Protein AF-0000000067286209 (afdb_homodimer)

Solvent-accessible surface area (backbone atoms only — not comparable to full-atom values): 29836 Å² total; per-residue (Å²): 89,36,35,36,37,37,36,49,79,78,39,31,39,36,37,37,24,55,81,89,42,77,72,47,75,42,69,42,63,86,74,56,70,66,52,50,54,52,58,43,66,31,76,45,69,66,52,48,51,48,60,55,66,50,63,89,80,56,81,68,62,69,76,68,60,54,84,76,65,80,78,75,78,66,77,86,70,71,35,60,38,30,42,34,40,62,57,30,70,79,62,46,62,61,50,68,73,38,60,63,55,43,74,63,52,69,89,58,45,95,58,38,77,72,45,92,76,58,52,54,65,59,53,24,26,38,48,16,44,24,74,72,76,41,57,25,28,34,32,36,36,30,34,69,45,28,34,39,39,29,27,36,72,82,42,31,51,59,22,17,20,29,29,62,11,70,66,48,43,41,48,47,43,27,72,66,34,72,70,48,67,77,59,77,86,68,94,61,86,63,55,64,54,18,75,46,61,65,45,8,37,50,18,26,45,50,54,19,49,52,31,18,50,51,53,53,52,52,53,46,35,71,78,31,75,83,42,45,37,37,31,20,44,82,43,30,66,63,49,45,51,54,32,41,74,77,38,43,78,58,39,72,58,50,42,81,40,80,53,32,44,56,45,15,51,59,69,48,56,52,76,63,67,57,65,78,84,87,36,35,36,38,38,35,50,80,79,38,31,39,36,36,37,24,55,80,90,42,79,74,48,74,43,69,42,64,86,74,54,70,66,53,49,54,52,57,44,66,30,76,45,70,68,52,49,52,49,61,56,66,50,62,90,81,54,82,67,63,69,75,67,60,55,84,78,67,77,80,74,78,65,78,85,69,70,38,59,38,32,42,34,38,61,59,29,70,80,63,46,61,62,51,68,73,37,58,62,56,44,74,63,52,70,88,59,45,93,57,38,79,72,45,92,74,60,53,54,64,58,53,25,26,38,50,16,43,25,75,71,76,40,56,25,28,35,31,36,35,30,34,69,45,27,34,41,39,29,27,37,71,83,41,30,51,62,21,16,22,30,29,60,10,71,66,46,43,39,48,46,42,28,72,65,33,72,71,48,66,78,60,78,85,68,94,59,87,64,53,63,53,18,77,46,60,62,44,8,37,48,16,28,45,51,53,19,49,51,32,19,52,50,52,53,51,52,54,46,36,71,79,32,75,83,43,43,39,37,32,20,42,83,43,29,65,62,50,45,51,52,31,41,73,77,38,46,78,58,38,72,58,50,42,82,41,81,53,31,45,58,45,14,53,57,68,48,55,52,76,63,67,56,64,79,83

pLDDT: mean 88.97, std 17.05, range [35.34, 98.94]

Sequence (554 aa):
MWLALIIGNSRLHWGLFDGKTLCHTYDTERLSKSFVYYLSKCQRLSEVQEILSSSPHTPRQSLFVGNQQDRADSPTTPSFPLLLASVVPSQTALWLTYPNVRVVTLEDIPLQGMYPTLGIDRALALWGAGKTWGFPMLVIDAGTALTFTGADANQNLFGGAILPGLGLQMATLAENTGQLPNVELPHDLPQRFAVNTQQAIQSGVIYTLLAGIKDFVEAWWQSFPQGKIAITGGDRTLLAKYLQSLFPEIAKRLIVEPNLIFWGMEKTQNAQFFHNSMWLALIIGNSRLHWGLFDGKTLCHTYDTERLSKSFVYYLSKCQRLSEVQEILSSSPHTPRQSLFVGNQQDRADSPTTPSFPLLLASVVPSQTALWLTYPNVRVVTLEDIPLQGMYPTLGIDRALALWGAGKTWGFPMLVIDAGTALTFTGADANQNLFGGAILPGLGLQMATLAENTGQLPNVELPHDLPQRFAVNTQQAIQSGVIYTLLAGIKDFVEAWWQSFPQGKIAITGGDRTLLAKYLQSLFPEIAKRLIVEPNLIFWGMEKTQNAQFFHNS

InterPro domains:
  IPR004619 Type III pantothenate kinase [MF_01274] (1-273)
  IPR004619 Type III pantothenate kinase [PF03309] (3-218)
  IPR004619 Type III pantothenate kinase [PTHR34265] (1-268)
  IPR004619 Type III pantothenate kinase [TIGR00671] (2-254)
  IPR043129 ATPase, nucleotide binding domain [SSF53067] (136-267)

Radius of gyration: 28.59 Å; Cα contacts (8 Å, |Δi|>4): 1067; chains: 2; bounding box: 61×85×65 Å

Nearest PDB structures (foldseek):
  3djc-assembly2_C  TM=7.938E-01  e=1.343E-16  Legionella pneumophila subsp. pneumophila str. Philadelphia 1
  4o5f-assembly1_B  TM=7.632E-01  e=4.828E-15  Burkholderia thailandensis E264
  2f9t-assembly1_B  TM=7.570E-01  e=2.809E-14  Pseudomonas aeruginosa PAO1
  9b78-assembly1_A  TM=7.520E-01  e=3.805E-14  Mycobacterium tuberculosis
  4o8k-assembly1_B  TM=6.777E-01  e=4.588E-13  Burkholderia thailandensis E264

Organism: NCBI:txid741277

Foldseek 3Di:
DAWEWEADPAWIKIFDDDQLRTDDIAIAGQDDLVLLVQLLQDQDPVSNVVSRVDHPPDPCVPVPPPDPDDPPDDDRHDRHAYEYFYPDVVSVVSNVPRPNYDYDAPVLQPAAADDRPPGLLLRLLASLVCVVPHDQEWEWEAAQKTKIWGAHRVRYTPDMDIGGHLQNQQVVCCVPDDDQDREDADQAQADLDDDDRRNVSNNVSLVVVLVVVVVVVVVVCVVPVPYAYEYEYDCQVSNLVHCCVPPVVSSVRYHYDHCSSVSSSSVSDDPVSVVVD/DAWEWEADPAWIKIFDDDQLRTDDIAIAGQDDLVLLVQLLQDQDPVSNVVSRPDHPPDPCVPVPPPDPDDPPDDDRHDRGAYEYFYPDVVSVVSNVPRPNYDYDAPVLQPAAADDRPPGLLLSLLASLVCVVPHDQEWEWEAAQKTKIWGAHRVRYTPDMDIGGHLQNQQVVCCVPDDDQDREDADQAQADLDDDDRRNVSNNVSLVVVLVVVVVVVVVVCVVPVPYAYEYEYPCQVSNLVHCCVPPVVSSVRYHYDHCSSVSSSSVSDDPVSVVVD

Structure (mmCIF, N/CA/C/O backbone):
data_AF-0000000067286209-model_v1
#
loop_
_entity.id
_entity.type
_entity.pdbx_description
1 polymer 'Type III pantothenate kinase'
#
loop_
_atom_site.group_PDB
_atom_site.id
_atom_site.type_symbol
_atom_site.label_atom_id
_atom_site.label_alt_id
_atom_site.label_comp_id
_atom_site.label_asym_id
_atom_site.label_entity_id
_atom_site.label_seq_id
_atom_site.pdbx_PDB_ins_code
_atom_site.Cartn_x
_atom_site.Cartn_y
_atom_site.Cartn_z
_atom_site.occupancy
_atom_site.B_iso_or_equiv
_atom_site.auth_seq_id
_atom_site.auth_comp_id
_atom_site.auth_asym_id
_atom_site.auth_atom_id
_atom_site.pdbx_PDB_model_num
ATOM 1 N N . MET A 1 1 ? -9.102 35.094 19.656 1 89.62 1 MET A N 1
ATOM 2 C CA . MET A 1 1 ? -9.227 33.656 19.438 1 89.62 1 MET A CA 1
ATOM 3 C C . MET A 1 1 ? -9.609 33.344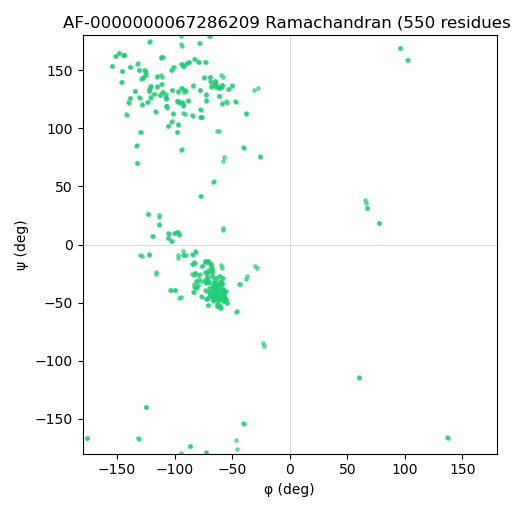 18 1 89.62 1 MET A C 1
ATOM 5 O O . MET A 1 1 ? -10.336 34.125 17.375 1 89.62 1 MET A O 1
ATOM 9 N N . TRP A 1 2 ? -8.992 32.281 17.516 1 91.38 2 TRP A N 1
ATOM 10 C CA . TRP A 1 2 ? -9.32 31.906 16.141 1 91.38 2 TRP A CA 1
ATOM 11 C C . TRP A 1 2 ? -9.32 30.391 15.969 1 91.38 2 TRP A C 1
ATOM 13 O O . TRP A 1 2 ? -8.836 29.672 16.844 1 91.38 2 TRP A O 1
ATOM 23 N N . LEU A 1 3 ? -9.953 29.906 14.852 1 93.69 3 LEU A N 1
ATOM 24 C CA . LEU A 1 3 ? -10.094 28.484 14.547 1 93.69 3 LEU A CA 1
ATOM 25 C C . LEU A 1 3 ? -9.242 28.094 13.352 1 93.69 3 LEU A C 1
ATOM 27 O O . LEU A 1 3 ? -9.188 28.828 12.359 1 93.69 3 LEU A O 1
ATOM 31 N N . ALA A 1 4 ? -8.539 27.047 13.562 1 96.31 4 ALA A N 1
ATOM 32 C CA . ALA A 1 4 ? -7.863 26.406 12.438 1 96.31 4 ALA A CA 1
ATOM 33 C C . ALA A 1 4 ? -8.617 25.156 11.992 1 96.31 4 ALA A C 1
ATOM 35 O O . ALA A 1 4 ? -9.039 24.344 12.828 1 96.31 4 ALA A O 1
ATOM 36 N N . LEU A 1 5 ? -8.836 25.016 10.672 1 96.12 5 LEU A N 1
ATOM 37 C CA . LEU A 1 5 ? -9.5 23.844 10.117 1 96.12 5 LEU A CA 1
ATOM 38 C C . LEU A 1 5 ? -8.672 23.234 8.992 1 96.12 5 LEU A C 1
ATOM 40 O O . LEU A 1 5 ? -8.336 23.906 8.016 1 96.12 5 LEU A O 1
ATOM 44 N N . ILE A 1 6 ? -8.328 22 9.219 1 96.31 6 ILE A N 1
ATOM 45 C CA . ILE A 1 6 ? -7.699 21.203 8.18 1 96.31 6 ILE A CA 1
ATOM 46 C C . ILE A 1 6 ? -8.688 20.172 7.652 1 96.31 6 ILE A C 1
ATOM 48 O O . ILE A 1 6 ? -9.156 19.312 8.406 1 96.31 6 ILE A O 1
ATOM 52 N N . ILE A 1 7 ? -8.984 20.25 6.406 1 95.12 7 ILE A N 1
ATOM 53 C CA . ILE A 1 7 ? -9.875 19.281 5.785 1 95.12 7 ILE A CA 1
ATOM 54 C C . ILE A 1 7 ? -9.047 18.188 5.094 1 95.12 7 ILE A C 1
ATOM 56 O O . ILE A 1 7 ? -8.477 18.422 4.023 1 95.12 7 ILE A O 1
ATOM 60 N N . GLY A 1 8 ? -8.977 17.078 5.723 1 92.88 8 GLY A N 1
ATOM 61 C CA . GLY A 1 8 ? -8.289 15.914 5.16 1 92.88 8 GLY A CA 1
ATOM 62 C C . GLY A 1 8 ? -9.227 14.977 4.422 1 92.88 8 GLY A C 1
ATOM 63 O O . GLY A 1 8 ? -10.43 15.219 4.355 1 92.88 8 GLY A O 1
ATOM 64 N N . ASN A 1 9 ? -8.711 13.922 3.885 1 88.88 9 ASN A N 1
ATOM 65 C CA . ASN A 1 9 ? -9.492 12.969 3.098 1 88.88 9 ASN A CA 1
ATOM 66 C C . ASN A 1 9 ? -10.453 12.18 3.973 1 88.88 9 ASN A C 1
ATOM 68 O O . ASN A 1 9 ? -11.539 11.805 3.523 1 88.88 9 ASN A O 1
ATOM 72 N N . SER A 1 10 ? -10.055 11.945 5.137 1 88.12 10 SER A N 1
ATOM 73 C CA . SER A 1 10 ? -10.844 11.078 6.008 1 88.12 10 SER A CA 1
ATOM 74 C C . SER A 1 10 ? -11.625 11.891 7.035 1 88.12 10 SER A C 1
ATOM 76 O O . SER A 1 10 ? -12.781 11.578 7.332 1 88.12 10 SER A O 1
ATOM 78 N N . ARG A 1 11 ? -10.93 12.977 7.555 1 89.75 11 ARG A N 1
ATOM 79 C CA . ARG A 1 11 ? -11.5 13.703 8.68 1 89.75 11 ARG A CA 1
ATOM 80 C C . ARG A 1 11 ? -11.203 15.195 8.578 1 89.75 11 ARG A C 1
ATOM 82 O O . ARG A 1 11 ? -10.344 15.609 7.797 1 89.75 11 ARG A O 1
ATOM 89 N N . LEU A 1 12 ? -12 15.953 9.367 1 93.88 12 LEU A N 1
ATOM 90 C CA . LEU A 1 12 ? -11.695 17.359 9.625 1 93.88 12 LEU A CA 1
ATOM 91 C C . LEU A 1 12 ? -10.961 17.516 10.953 1 93.88 12 LEU A C 1
ATOM 93 O O . LEU A 1 12 ? -11.367 16.953 11.969 1 93.88 12 LEU A O 1
ATOM 97 N N . HIS A 1 13 ? -9.891 18.266 10.922 1 95.94 13 HIS A N 1
ATOM 98 C CA . HIS A 1 13 ? -9.102 18.516 12.117 1 95.94 13 HIS A CA 1
ATOM 99 C C . HIS A 1 13 ? -9.195 19.984 12.523 1 95.94 13 HIS A C 1
ATOM 101 O O . HIS A 1 13 ? -8.961 20.891 11.711 1 95.94 13 HIS A O 1
ATOM 107 N N . TRP A 1 14 ? -9.539 20.188 13.836 1 96.06 14 TRP A N 1
ATOM 108 C CA . TRP A 1 14 ? -9.758 21.547 14.344 1 96.06 14 TRP A CA 1
ATOM 109 C C . TRP A 1 14 ? -8.727 21.906 15.398 1 96.06 14 TRP A C 1
ATOM 111 O O . TRP A 1 14 ? -8.375 21.078 16.25 1 96.06 14 TRP A O 1
ATOM 121 N N . GLY A 1 15 ? -8.195 23.094 15.289 1 96.25 15 GLY A N 1
ATOM 122 C CA . GLY A 1 15 ? -7.398 23.703 16.344 1 96.25 15 GLY A CA 1
ATOM 123 C C . GLY A 1 15 ? -7.938 25.047 16.797 1 96.25 15 GLY A C 1
ATOM 124 O O . GLY A 1 15 ? -8.18 25.938 15.992 1 96.25 15 GLY A O 1
ATOM 125 N N . LEU A 1 16 ? -8.234 25.141 18.094 1 94.5 16 LEU A N 1
ATOM 126 C CA . LEU A 1 16 ? -8.617 26.422 18.703 1 94.5 16 LEU A CA 1
ATOM 127 C C . LEU A 1 16 ? -7.402 27.141 19.281 1 94.5 16 LEU A C 1
ATOM 129 O O . LEU A 1 16 ? -6.738 26.625 20.188 1 94.5 16 LEU A O 1
ATOM 133 N N . PHE A 1 17 ? -7.16 28.359 18.734 1 94 17 PHE A N 1
ATOM 134 C CA . PHE A 1 17 ? -5.973 29.109 19.125 1 94 17 PHE A CA 1
ATOM 135 C C . PHE A 1 17 ? -6.352 30.359 19.922 1 94 17 PHE A C 1
ATOM 137 O O . PHE A 1 17 ? -7.336 31.016 19.594 1 94 17 PHE A O 1
ATOM 144 N N . ASP A 1 18 ? -5.617 30.641 20.984 1 92.38 18 ASP A N 1
ATOM 145 C CA . ASP A 1 18 ? -5.535 31.953 21.625 1 92.38 18 ASP A CA 1
ATOM 146 C C . ASP A 1 18 ? -4.203 32.625 21.312 1 92.38 18 ASP A C 1
ATOM 148 O O . ASP A 1 18 ? -3.186 32.312 21.953 1 92.38 18 ASP A O 1
ATOM 152 N N . GLY A 1 19 ? -4.238 33.594 20.359 1 90 19 GLY A N 1
ATOM 153 C CA . GLY A 1 19 ? -2.973 34.062 19.828 1 90 19 GLY A CA 1
ATOM 154 C C . GLY A 1 19 ? -2.156 32.969 19.172 1 90 19 GLY A C 1
ATOM 155 O O . GLY A 1 19 ? -2.625 32.344 18.234 1 90 19 GLY A O 1
ATOM 156 N N . LYS A 1 20 ? -1.066 32.719 19.781 1 93.06 20 LYS A N 1
ATOM 157 C CA . LYS A 1 20 ? -0.17 31.719 19.219 1 93.06 20 LYS A CA 1
ATOM 158 C C . LYS A 1 20 ? -0.272 30.406 19.984 1 93.06 20 LYS A C 1
ATOM 160 O O . LYS A 1 20 ? 0.375 29.422 19.625 1 93.06 20 LYS A O 1
ATOM 165 N N . THR A 1 21 ? -1.163 30.375 20.953 1 94.56 21 THR A N 1
ATOM 166 C CA . THR A 1 21 ? -1.274 29.203 21.812 1 94.56 21 THR A CA 1
ATOM 167 C C . THR A 1 21 ? -2.408 28.297 21.344 1 94.56 21 THR A C 1
ATOM 169 O O . THR A 1 21 ? -3.551 28.734 21.203 1 94.56 21 THR A O 1
ATOM 172 N N . LEU A 1 22 ? -2.104 27.047 21.062 1 95.56 22 LEU A N 1
ATOM 173 C CA . LEU A 1 22 ? -3.121 26.047 20.75 1 95.56 22 LEU A CA 1
ATOM 174 C C . LEU A 1 22 ? -3.812 25.562 22.016 1 95.56 22 LEU A C 1
ATOM 176 O O . LEU A 1 22 ? -3.203 24.859 22.828 1 95.56 22 LEU A O 1
ATOM 180 N N . CYS A 1 23 ? -5.043 25.797 22.156 1 95.12 23 CYS A N 1
ATOM 181 C CA . CYS A 1 23 ? -5.77 25.531 23.391 1 95.12 23 CYS A CA 1
ATOM 182 C C . CYS A 1 23 ? -6.445 24.172 23.359 1 95.12 23 CYS A C 1
ATOM 184 O O . CYS A 1 23 ? -6.418 23.422 24.328 1 95.12 23 CYS A O 1
ATOM 186 N N . HIS A 1 24 ? -7.117 23.875 22.203 1 95 24 HIS A N 1
ATOM 187 C CA . HIS A 1 24 ? -7.848 22.625 22.031 1 95 24 HIS A CA 1
ATOM 188 C C . HIS A 1 24 ? -7.793 22.125 20.594 1 95 24 HIS A C 1
ATOM 190 O O . HIS A 1 24 ? -7.625 22.922 19.672 1 95 24 HIS A O 1
ATOM 196 N N . THR A 1 25 ? -7.844 20.844 20.516 1 96.31 25 THR A N 1
ATOM 197 C CA . THR A 1 25 ? -7.965 20.234 19.188 1 96.31 25 THR A CA 1
ATOM 198 C C . THR A 1 25 ? -9.164 19.297 19.125 1 96.31 25 THR A C 1
ATOM 200 O O . THR A 1 25 ? -9.562 18.719 20.141 1 96.31 25 THR A O 1
ATOM 203 N N . TYR A 1 26 ? -9.82 19.172 17.906 1 94 26 TYR A N 1
ATOM 204 C CA . TYR A 1 26 ? -10.953 18.297 17.672 1 94 26 TYR A CA 1
ATOM 205 C C . TYR A 1 26 ? -10.836 17.594 16.312 1 94 26 TYR A C 1
ATOM 207 O O . TYR A 1 26 ? -10.141 18.094 15.422 1 94 26 TYR A O 1
ATOM 215 N N . ASP A 1 27 ? -11.445 16.438 16.266 1 93.38 27 ASP A N 1
ATOM 216 C CA . ASP A 1 27 ? -11.633 15.742 14.984 1 93.38 27 ASP A CA 1
ATOM 217 C C . ASP A 1 27 ? -13.109 15.484 14.719 1 93.38 27 ASP A C 1
ATOM 219 O O . ASP A 1 27 ? -13.859 15.102 15.617 1 93.38 27 ASP A O 1
ATOM 223 N N . THR A 1 28 ? -13.508 15.789 13.492 1 90.75 28 THR A N 1
ATOM 224 C CA . THR A 1 28 ? -14.891 15.5 13.109 1 90.75 28 THR A CA 1
ATOM 225 C C . THR A 1 28 ? -14.938 14.789 11.758 1 90.75 28 THR A C 1
ATOM 227 O O . THR A 1 28 ? -13.969 14.828 10.992 1 90.75 28 THR A O 1
ATOM 230 N N . GLU A 1 29 ? -16.016 14.07 11.555 1 89.12 29 GLU A N 1
ATOM 231 C CA . GLU A 1 29 ? -16.297 13.547 10.227 1 89.12 29 GLU A CA 1
ATOM 232 C C . GLU A 1 29 ? -16.688 14.664 9.266 1 89.12 29 GLU A C 1
ATOM 234 O O . GLU A 1 29 ? -16.641 15.844 9.625 1 89.12 29 GLU A O 1
ATOM 239 N N . ARG A 1 30 ? -16.953 14.336 8.07 1 83.44 30 ARG A N 1
ATOM 240 C CA . ARG A 1 30 ? -17.453 15.328 7.121 1 83.44 30 ARG A CA 1
ATOM 241 C C . ARG A 1 30 ? -18.75 15.961 7.613 1 83.44 30 ARG A C 1
ATOM 243 O O . ARG A 1 30 ? -19.609 15.273 8.172 1 83.44 30 ARG A O 1
ATOM 250 N N . LEU A 1 31 ? -18.75 17.172 7.434 1 80.69 31 LEU A N 1
ATOM 251 C CA . LEU A 1 31 ? -19.859 17.922 8.023 1 80.69 31 LEU A CA 1
ATOM 252 C C . LEU A 1 31 ? -20.781 18.484 6.941 1 80.69 31 LEU A C 1
ATOM 254 O O . LEU A 1 31 ? -20.359 18.641 5.789 1 80.69 31 LEU A O 1
ATOM 258 N N . SER A 1 32 ? -21.953 18.797 7.371 1 82.75 32 SER A N 1
ATOM 259 C CA . SER A 1 32 ? -22.984 19.312 6.469 1 82.75 32 SER A CA 1
ATOM 260 C C . SER A 1 32 ? -22.984 20.844 6.438 1 82.75 32 SER A C 1
ATOM 262 O O . SER A 1 32 ? -22.328 21.484 7.262 1 82.75 32 SER A O 1
ATOM 264 N N . LYS A 1 33 ? -23.781 21.344 5.488 1 84.94 33 LYS A N 1
ATOM 265 C CA . LYS A 1 33 ? -23.953 22.781 5.355 1 84.94 33 LYS A CA 1
ATOM 266 C C . LYS A 1 33 ? -24.578 23.391 6.613 1 84.94 33 LYS A C 1
ATOM 268 O O . LYS A 1 33 ? -24.234 24.5 7.016 1 84.94 33 LYS A O 1
ATOM 273 N N . SER A 1 34 ? -25.438 22.609 7.18 1 84.56 34 SER A N 1
ATOM 274 C CA . SER A 1 34 ? -26.109 23.094 8.391 1 84.56 34 SER A CA 1
ATOM 275 C C . SER A 1 34 ? -25.109 23.297 9.523 1 84.56 34 SER A C 1
ATOM 277 O O . SER A 1 34 ? -25.25 24.25 10.305 1 84.56 34 SER A O 1
ATOM 279 N N . PHE A 1 35 ? -24.172 22.453 9.648 1 85.69 35 PHE A N 1
ATOM 280 C CA . PHE A 1 35 ? -23.141 22.594 10.672 1 85.69 35 PHE A CA 1
ATOM 281 C C . PHE A 1 35 ? -22.375 23.891 10.5 1 85.69 35 PHE A C 1
ATOM 283 O O . PHE A 1 35 ? -22.109 24.594 11.469 1 85.69 35 PHE A O 1
ATOM 290 N N . VAL A 1 36 ? -22 24.156 9.25 1 85.56 36 VAL A N 1
ATOM 291 C CA . VAL A 1 36 ? -21.266 25.375 8.945 1 85.56 36 VAL A CA 1
ATOM 292 C C . VAL A 1 36 ? -22.062 26.594 9.398 1 85.56 36 VAL A C 1
ATOM 294 O O . VAL A 1 36 ? -21.5 27.516 10 1 85.56 36 VAL A O 1
ATOM 297 N N . TYR A 1 37 ? -23.344 26.562 9.094 1 84.69 37 TYR A N 1
ATOM 298 C CA . TYR A 1 37 ? -24.234 27.641 9.492 1 84.69 37 TYR A CA 1
ATOM 299 C C . TYR A 1 37 ? -24.266 27.797 11.008 1 84.69 37 TYR A C 1
ATOM 301 O O . TYR A 1 37 ? -24.141 28.906 11.531 1 84.69 37 TYR A O 1
ATOM 309 N N . TYR A 1 38 ? -24.328 26.703 11.664 1 84.38 38 TYR A N 1
ATOM 310 C CA . TYR A 1 38 ? -24.422 26.734 13.117 1 84.38 38 TYR A CA 1
ATOM 311 C C . TYR A 1 38 ? -23.141 27.281 13.742 1 84.38 38 TYR A C 1
ATOM 313 O O . TYR A 1 38 ? -23.188 28.094 14.656 1 84.38 38 TYR A O 1
ATOM 321 N N . LEU A 1 39 ? -22.109 26.812 13.258 1 87.69 39 LEU A N 1
ATOM 322 C CA . LEU A 1 39 ? -20.828 27.281 13.773 1 87.69 39 LEU A CA 1
ATOM 323 C C . LEU A 1 39 ? -20.656 28.781 13.547 1 87.69 39 LEU A C 1
ATOM 325 O O . LEU A 1 39 ? -20.094 29.484 14.391 1 87.69 39 LEU A O 1
ATOM 329 N N . SER A 1 40 ? -21.156 29.297 12.445 1 87.62 40 SER A N 1
ATOM 330 C CA . SER A 1 40 ? -21.031 30.703 12.094 1 87.62 40 SER A CA 1
ATOM 331 C C . SER A 1 40 ? -21.844 31.578 13.031 1 87.62 40 SER A C 1
ATOM 333 O O . SER A 1 40 ? -21.609 32.781 13.125 1 87.62 40 SER A O 1
ATOM 335 N N . LYS A 1 41 ? -22.75 30.969 13.711 1 85.44 41 LYS A N 1
ATOM 336 C CA . LYS A 1 41 ? -23.625 31.734 14.586 1 85.44 41 LYS A CA 1
ATOM 337 C C . LYS A 1 41 ? -23.125 31.703 16.031 1 85.44 41 LYS A C 1
ATOM 339 O O . LYS A 1 41 ? -23.641 32.438 16.891 1 85.44 41 LYS A O 1
ATOM 344 N N . CYS A 1 42 ? -22.156 30.859 16.203 1 85.38 42 CYS A N 1
ATOM 345 C CA . CYS A 1 42 ? -21.625 30.781 17.562 1 85.38 42 CYS A CA 1
ATOM 346 C C . CYS A 1 42 ? -20.953 32.094 17.953 1 85.38 42 CYS A C 1
ATOM 348 O O . CYS A 1 42 ? -20.172 32.656 17.188 1 85.38 42 CYS A O 1
ATOM 350 N N . GLN A 1 43 ? -21.25 32.5 19.219 1 79.12 43 GLN A N 1
ATOM 351 C CA . GLN A 1 43 ? -20.703 33.75 19.688 1 79.12 43 GLN A CA 1
ATOM 352 C C . GLN A 1 43 ? -19.75 33.531 20.875 1 79.12 43 GLN A C 1
ATOM 354 O O . GLN A 1 43 ? -18.906 34.406 21.172 1 79.12 43 GLN A O 1
ATOM 359 N N . ARG A 1 44 ? -20.016 32.438 21.484 1 86.31 44 ARG A N 1
ATOM 360 C CA . ARG A 1 44 ? -19.203 32.125 22.656 1 86.31 44 ARG A CA 1
ATOM 361 C C . ARG A 1 44 ? -18.297 30.922 22.391 1 86.31 44 ARG A C 1
ATOM 363 O O . ARG A 1 44 ? -18.672 30.016 21.641 1 86.31 44 ARG A O 1
ATOM 370 N N . LEU A 1 45 ? -17.188 31.047 23 1 85.44 45 LEU A N 1
ATOM 371 C CA . LEU A 1 45 ? -16.219 29.953 22.875 1 85.44 45 LEU A CA 1
ATOM 372 C C . LEU A 1 45 ? -16.859 28.641 23.328 1 85.44 45 LEU A C 1
ATOM 374 O O . LEU A 1 45 ? -16.578 27.594 22.734 1 85.44 45 LEU A O 1
ATOM 378 N N . SER A 1 46 ? -17.578 28.688 24.328 1 86.88 46 SER A N 1
ATOM 379 C CA . SER A 1 46 ? -18.203 27.484 24.859 1 86.88 46 SER A CA 1
ATOM 380 C C . SER A 1 46 ? -19.125 26.828 23.828 1 86.88 46 SER A C 1
ATOM 382 O O . SER A 1 46 ? -19.234 25.609 23.781 1 86.88 46 SER A O 1
ATOM 384 N N . GLU A 1 47 ? -19.766 27.609 23.016 1 85.44 47 GLU A N 1
ATOM 385 C CA . GLU A 1 47 ? -20.641 27.109 21.969 1 85.44 47 GLU A CA 1
ATOM 386 C C . GLU A 1 47 ? -19.844 26.359 20.891 1 85.44 47 GLU A C 1
ATOM 388 O O . GLU A 1 47 ? -20.266 25.297 20.422 1 85.44 47 GLU A O 1
ATOM 393 N N . VAL A 1 48 ? -18.734 26.969 20.609 1 86.31 48 VAL A N 1
ATOM 394 C CA . VAL A 1 48 ? -17.859 26.359 19.609 1 86.31 48 VAL A CA 1
ATOM 395 C C . VAL A 1 48 ? -17.344 25.016 20.109 1 86.31 48 VAL A C 1
ATOM 397 O O . VAL A 1 48 ? -17.391 24.016 19.391 1 86.31 48 VAL A O 1
ATOM 400 N N . GLN A 1 49 ? -16.922 25 21.328 1 88.81 49 GLN A N 1
ATOM 401 C CA . GLN A 1 49 ? -16.391 23.797 21.922 1 88.81 49 GLN A CA 1
ATOM 402 C C . GLN A 1 49 ? -17.453 22.703 22 1 88.81 49 GLN A C 1
ATOM 404 O O . GLN A 1 49 ? -17.172 21.531 21.75 1 88.81 49 GLN A O 1
ATOM 409 N N . GLU A 1 50 ? -18.625 23.078 22.312 1 86.69 50 GLU A N 1
ATOM 410 C CA . GLU A 1 50 ? -19.734 22.141 22.391 1 86.69 50 GLU A CA 1
ATOM 411 C C . GLU A 1 50 ? -20.062 21.531 21.031 1 86.69 50 GLU A C 1
ATOM 413 O O . GLU A 1 50 ? -20.266 20.312 20.938 1 86.69 50 GLU A O 1
ATOM 418 N N . ILE A 1 51 ? -20.062 22.328 20.094 1 84.75 51 ILE A N 1
ATOM 419 C CA . ILE A 1 51 ? -20.438 21.859 18.75 1 84.75 51 ILE A CA 1
ATOM 420 C C . ILE A 1 51 ? -19.344 20.938 18.203 1 84.75 51 ILE A C 1
ATOM 422 O O . ILE A 1 51 ? -19.641 19.953 17.531 1 84.75 51 ILE A O 1
ATOM 426 N N . LEU A 1 52 ? -18.125 21.266 18.5 1 88.25 52 LEU A N 1
ATOM 427 C CA . LEU A 1 52 ? -17 20.484 17.969 1 88.25 52 LEU A CA 1
ATOM 428 C C . LEU A 1 52 ? -16.812 19.188 18.75 1 88.25 52 LEU A C 1
ATOM 430 O O . LEU A 1 52 ? -16.25 18.219 18.234 1 88.25 52 LEU A O 1
ATOM 434 N N . SER A 1 53 ? -17.234 19.188 19.953 1 85.94 53 SER A N 1
ATOM 435 C CA . SER A 1 53 ? -17.078 18 20.781 1 85.94 53 SER A CA 1
ATOM 436 C C . SER A 1 53 ? -18.219 17.016 20.547 1 85.94 53 SER A C 1
ATOM 438 O O . SER A 1 53 ? -18.109 15.836 20.875 1 85.94 53 SER A O 1
ATOM 440 N N . SER A 1 54 ? -19.375 17.547 20.094 1 69.06 54 SER A N 1
ATOM 441 C CA . SER A 1 54 ? -20.562 16.719 19.969 1 69.06 54 SER A CA 1
ATOM 442 C C . SER A 1 54 ? -20.453 15.75 18.781 1 69.06 54 SER A C 1
ATOM 444 O O . SER A 1 54 ? -19.828 16.078 17.766 1 69.06 54 SER A O 1
ATOM 446 N N . SER A 1 55 ? -20.609 14.398 19.016 1 56.5 55 SER A N 1
ATOM 447 C CA . SER A 1 55 ? -20.609 13.344 18 1 56.5 55 SER A CA 1
ATOM 448 C C . SER A 1 55 ? -21.625 13.625 16.906 1 56.5 55 SER A C 1
ATOM 450 O O . SER A 1 55 ? -22.688 14.203 17.172 1 56.5 55 SER A O 1
ATOM 452 N N . PRO A 1 56 ? -21.344 13.508 15.602 1 52.81 56 PRO A N 1
ATOM 453 C CA . PRO A 1 56 ? -22.281 13.781 14.508 1 52.81 56 PRO A CA 1
ATOM 454 C C . PRO A 1 56 ? -23.672 13.211 14.758 1 52.81 56 PRO A C 1
ATOM 456 O O . PRO A 1 56 ? -24.641 13.672 14.148 1 52.81 56 PRO A O 1
ATOM 459 N N . HIS A 1 57 ? -23.781 12.031 15.438 1 46.97 57 HIS A N 1
ATOM 460 C CA . HIS A 1 57 ? -25.078 11.352 15.516 1 46.97 57 HIS A CA 1
ATOM 461 C C . HIS A 1 57 ? -26.031 12.086 16.453 1 46.97 57 HIS A C 1
ATOM 463 O O . HIS A 1 57 ? -27.156 11.656 16.656 1 46.97 57 HIS A O 1
ATOM 469 N N . THR A 1 58 ? -25.609 12.891 17.172 1 44.69 58 THR A N 1
ATOM 470 C CA . THR A 1 58 ? -26.578 13.43 18.125 1 44.69 58 THR A CA 1
ATOM 471 C C . THR A 1 58 ? -27.516 14.422 17.438 1 44.69 58 THR A C 1
ATOM 473 O O . THR A 1 58 ? -27.047 15.367 16.797 1 44.69 58 THR A O 1
ATOM 476 N N . PRO A 1 59 ? -28.812 14.117 17.219 1 43 59 PRO A N 1
ATOM 477 C CA . PRO A 1 59 ? -29.828 15.047 16.719 1 43 59 PRO A CA 1
ATOM 478 C C . PRO A 1 59 ? -29.688 16.453 17.312 1 43 59 PRO A C 1
ATOM 480 O O . PRO A 1 59 ? -29.781 16.609 18.531 1 43 59 PRO A O 1
ATOM 483 N N . ARG A 1 60 ? -28.891 17.266 16.828 1 46.53 60 ARG A N 1
ATOM 484 C CA . ARG A 1 60 ? -28.625 18.625 17.281 1 46.53 60 ARG A CA 1
ATOM 485 C C . ARG A 1 60 ? -29.891 19.469 17.266 1 46.53 60 ARG A C 1
ATOM 487 O O . ARG A 1 60 ? -29.859 20.656 16.922 1 46.53 60 ARG A O 1
ATOM 494 N N . GLN A 1 61 ? -31.078 18.844 17.141 1 40.19 61 GLN A N 1
ATOM 495 C CA . GLN A 1 61 ? -32.312 19.641 17.156 1 40.19 61 GLN A CA 1
ATOM 496 C C . GLN A 1 61 ? -32.281 20.641 18.297 1 40.19 61 GLN A C 1
ATOM 498 O O . GLN A 1 61 ? -32.75 21.781 18.141 1 40.19 61 GLN A O 1
ATOM 503 N N . SER A 1 62 ? -32.125 20.109 19.531 1 40.94 62 SER A N 1
ATOM 504 C CA . SER A 1 62 ? -32.5 20.859 20.719 1 40.94 62 SER A CA 1
ATOM 505 C C . SER A 1 62 ? -31.562 22.016 21 1 40.94 62 SER A C 1
ATOM 507 O O . SER A 1 62 ? -31.812 22.828 21.891 1 40.94 62 SER A O 1
ATOM 509 N N . LEU A 1 63 ? -30.375 21.891 20.5 1 41.53 63 LEU A N 1
ATOM 510 C CA . LEU A 1 63 ? -29.5 22.969 20.969 1 41.53 63 LEU A CA 1
ATOM 511 C C . LEU A 1 63 ? -29.984 24.312 20.453 1 41.53 63 LEU A C 1
ATOM 513 O O . LEU A 1 63 ? -29.75 25.344 21.078 1 41.53 63 LEU A O 1
ATOM 517 N N . PHE A 1 64 ? -30.469 24.312 19.141 1 41.66 64 PHE A N 1
ATOM 518 C CA . PHE A 1 64 ? -30.891 25.609 18.594 1 41.66 64 PHE A CA 1
ATOM 519 C C . PHE A 1 64 ? -32.375 25.859 18.891 1 41.66 64 PHE A C 1
ATOM 521 O O . PHE A 1 64 ? -32.969 26.797 18.359 1 41.66 64 PHE A O 1
ATOM 528 N N . VAL A 1 65 ? -33.094 24.938 19.375 1 37.22 65 VAL A N 1
ATOM 529 C CA . VAL A 1 65 ? -34.469 25.312 19.594 1 37.22 65 VAL A CA 1
ATOM 530 C C . VAL A 1 65 ? -34.531 26.516 20.547 1 37.22 65 VAL A C 1
ATOM 532 O O . VAL A 1 65 ? -35.625 26.891 21.016 1 37.22 65 VAL A O 1
ATOM 535 N N . GLY A 1 66 ? -33.438 26.797 21.375 1 36.97 66 GLY A N 1
ATOM 536 C CA . GLY A 1 66 ? -33.906 27.938 22.156 1 36.97 66 GLY A CA 1
ATOM 537 C C . GLY A 1 66 ? -34.562 29.016 21.312 1 36.97 66 GLY A C 1
ATOM 538 O O . GLY A 1 66 ? -34.594 28.922 20.094 1 36.97 66 GLY A O 1
ATOM 539 N N . ASN A 1 67 ? -34.812 30.328 22.016 1 36.06 67 ASN A N 1
ATOM 540 C CA . ASN A 1 67 ? -35.719 31.438 21.719 1 36.06 67 ASN A CA 1
ATOM 541 C C . ASN A 1 67 ? -35.469 32.031 20.344 1 36.06 67 ASN A C 1
ATOM 543 O O . ASN A 1 67 ? -34.438 32.688 20.141 1 36.06 67 ASN A O 1
ATOM 547 N N . GLN A 1 68 ? -35.75 31.469 19.281 1 37.59 68 GLN A N 1
ATOM 548 C CA . GLN A 1 68 ? -35.938 32.125 18 1 37.59 68 GLN A CA 1
ATOM 549 C C . GLN A 1 68 ? -36.438 33.562 18.172 1 37.59 68 GLN A C 1
ATOM 551 O O . GLN A 1 68 ? -36.812 34.219 17.203 1 37.59 68 GLN A O 1
ATOM 556 N N . GLN A 1 69 ? -37.062 33.906 19.438 1 35.69 69 GLN A N 1
ATOM 557 C CA . GLN A 1 69 ? -37.656 35.219 19.359 1 35.69 69 GLN A CA 1
ATOM 558 C C . GLN A 1 69 ? -36.781 36.188 18.594 1 35.69 69 GLN A C 1
ATOM 560 O O . GLN A 1 69 ? -35.594 35.938 18.375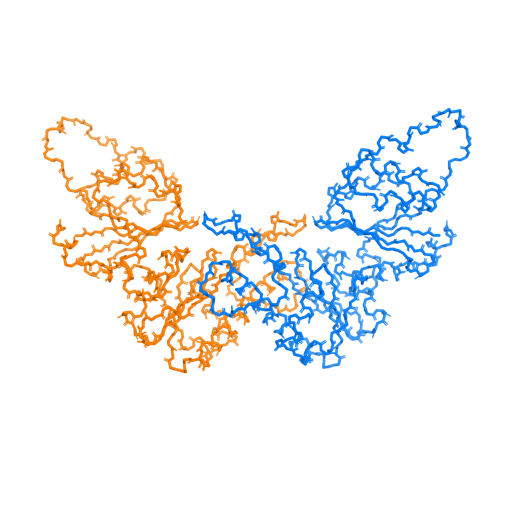 1 35.69 69 GLN A O 1
ATOM 565 N N . ASP A 1 70 ? -36.969 37.656 18.969 1 35.72 70 ASP A N 1
ATOM 566 C CA . ASP A 1 70 ? -36.906 38.969 18.391 1 35.72 70 ASP A CA 1
ATOM 567 C C . ASP A 1 70 ? -35.469 39.375 18.031 1 35.72 70 ASP A C 1
ATOM 569 O O . ASP A 1 70 ? -35.156 40.562 17.891 1 35.72 70 ASP A O 1
ATOM 573 N N . ARG A 1 71 ? -34.438 38.656 18.578 1 39.59 71 ARG A N 1
ATOM 574 C CA . ARG A 1 71 ? -33.312 39.562 18.406 1 39.59 71 ARG A CA 1
ATOM 575 C C . ARG A 1 71 ? -32.969 39.75 16.938 1 39.59 71 ARG A C 1
ATOM 577 O O . ARG A 1 71 ? -32.25 38.938 16.359 1 39.59 71 ARG A O 1
ATOM 584 N N . ALA A 1 72 ? -33.844 40.125 16.031 1 39.78 72 ALA A N 1
ATOM 585 C CA . ALA A 1 72 ? -33.656 40.781 14.75 1 39.78 72 ALA A CA 1
ATOM 586 C C . ALA A 1 72 ? -32.312 41.562 14.703 1 39.78 72 ALA A C 1
ATOM 588 O O . ALA A 1 72 ? -31.578 41.469 13.719 1 39.78 72 ALA A O 1
ATOM 589 N N . ASP A 1 73 ? -32.312 42.844 15.211 1 36.66 73 ASP A N 1
ATOM 590 C CA . ASP A 1 73 ? -31.5 44 14.867 1 36.66 73 ASP A CA 1
ATOM 591 C C . ASP A 1 73 ? -30.078 43.844 15.398 1 36.66 73 ASP A C 1
ATOM 593 O O . ASP A 1 73 ? -29.328 44.844 15.461 1 36.66 73 ASP A O 1
ATOM 597 N N . SER A 1 74 ? -29.906 43.094 16.578 1 38.88 74 SER A N 1
ATOM 598 C CA . SER A 1 74 ? -28.609 43.438 17.156 1 38.88 74 SER A CA 1
ATOM 599 C C . SER A 1 74 ? -27.469 43.156 16.156 1 38.88 74 SER A C 1
ATOM 601 O O . SER A 1 74 ? -27.594 42.281 15.305 1 38.88 74 SER A O 1
ATOM 603 N N . PRO A 1 75 ? -26.406 44.031 16.156 1 41.16 75 PRO A N 1
ATOM 604 C CA . PRO A 1 75 ? -25.172 44 15.391 1 41.16 75 PRO A CA 1
ATOM 605 C C . PRO A 1 75 ? -24.625 42.594 15.211 1 41.16 75 PRO A C 1
ATOM 607 O O . PRO A 1 75 ? -24.875 41.719 16.047 1 41.16 75 PRO A O 1
ATOM 610 N N . THR A 1 76 ? -24.578 42 14.07 1 45.75 76 THR A N 1
ATOM 611 C CA . THR A 1 76 ? -23.984 40.812 13.531 1 45.75 76 THR A CA 1
ATOM 612 C C . THR A 1 76 ? -22.75 40.406 14.336 1 45.75 76 THR A C 1
ATOM 614 O O . THR A 1 76 ? -21.781 41.156 14.422 1 45.75 76 THR A O 1
ATOM 617 N N . THR A 1 77 ? -22.781 39.812 15.586 1 50.44 77 THR A N 1
ATOM 618 C CA . THR A 1 77 ? -21.812 39.156 16.453 1 50.44 77 THR A CA 1
ATOM 619 C C . THR A 1 77 ? -20.688 38.531 15.641 1 50.44 77 THR A C 1
ATOM 621 O O . THR A 1 77 ? -20.953 37.906 14.609 1 50.44 77 THR A O 1
ATOM 624 N N . PRO A 1 78 ? -19.453 38.75 16.109 1 55.25 78 PRO A N 1
ATOM 625 C CA . PRO A 1 78 ? -18.188 38.406 15.477 1 55.25 78 PRO A CA 1
ATOM 626 C C . PRO A 1 78 ? -18.016 36.906 15.297 1 55.25 78 PRO A C 1
ATOM 628 O O . PRO A 1 78 ? -18.266 36.156 16.234 1 55.25 78 PRO A O 1
ATOM 631 N N . SER A 1 79 ? -18.234 36.156 14.219 1 76.69 79 SER A N 1
ATOM 632 C CA . SER A 1 79 ? -17.828 34.812 13.898 1 76.69 79 SER A CA 1
ATOM 633 C C . SER A 1 79 ? -16.312 34.625 14.016 1 76.69 79 SER A C 1
ATOM 635 O O . SER A 1 79 ? -15.555 35.531 13.656 1 76.69 79 SER A O 1
ATOM 637 N N . PHE A 1 80 ? -15.852 33.594 14.953 1 86.19 80 PHE A N 1
ATOM 638 C CA . PHE A 1 80 ? -14.43 33.312 15.109 1 86.19 80 PHE A CA 1
ATOM 639 C C . PHE A 1 80 ? -13.75 33.188 13.758 1 86.19 80 PHE A C 1
ATOM 641 O O . PHE A 1 80 ? -14.242 32.5 12.867 1 86.19 80 PHE A O 1
ATOM 648 N N . PRO A 1 81 ? -12.719 34.062 13.625 1 91.25 81 PRO A N 1
ATOM 649 C CA . PRO A 1 81 ? -11.977 33.875 12.375 1 91.25 81 PRO A CA 1
ATOM 650 C C . PRO A 1 81 ? -11.57 32.438 12.117 1 91.25 81 PRO A C 1
ATOM 652 O O . PRO A 1 81 ? -11.211 31.703 13.055 1 91.25 81 PRO A O 1
ATOM 655 N N . LEU A 1 82 ? -11.727 31.984 10.875 1 93.56 82 LEU A N 1
ATOM 656 C CA . LEU A 1 82 ? -11.422 30.625 10.484 1 93.56 82 LEU A CA 1
ATOM 657 C C . LEU A 1 82 ? -10.289 30.578 9.461 1 93.56 82 LEU A C 1
ATOM 659 O O . LEU A 1 82 ? -10.391 31.188 8.391 1 93.56 82 LEU A O 1
ATOM 663 N N . LEU A 1 83 ? -9.195 30.016 9.883 1 95.56 83 LEU A N 1
ATOM 664 C CA . LEU A 1 83 ? -8.125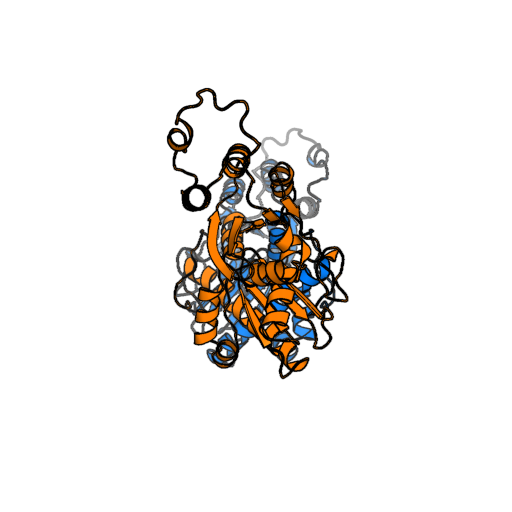 29.703 8.945 1 95.56 83 LEU A CA 1
ATOM 665 C C . LEU A 1 83 ? -8.258 28.281 8.414 1 95.56 83 LEU A C 1
ATOM 667 O O . LEU A 1 83 ? -8.227 27.312 9.188 1 95.56 83 LEU A O 1
ATOM 671 N N . LEU A 1 84 ? -8.359 28.156 7.062 1 96.25 84 LEU A N 1
ATOM 672 C CA . LEU A 1 84 ? -8.758 26.891 6.453 1 96.25 84 LEU A CA 1
ATOM 673 C C . LEU A 1 84 ? -7.676 26.375 5.504 1 96.25 84 LEU A C 1
ATOM 675 O O . LEU A 1 84 ? -7.145 27.141 4.691 1 96.25 84 LEU A O 1
ATOM 679 N N . ALA A 1 85 ? -7.25 25.172 5.699 1 96.44 85 ALA A N 1
ATOM 680 C CA . ALA A 1 85 ? -6.457 24.406 4.73 1 96.44 85 ALA A CA 1
ATOM 681 C C . ALA A 1 85 ? -7.164 23.125 4.332 1 96.44 85 ALA A C 1
ATOM 683 O O . ALA A 1 85 ? -7.734 22.438 5.184 1 96.44 85 ALA A O 1
ATOM 684 N N . SER A 1 86 ? -7.148 22.828 3 1 94.88 86 SER A N 1
ATOM 685 C CA . SER A 1 86 ? -7.973 21.719 2.541 1 94.88 86 SER A CA 1
ATOM 686 C C . SER A 1 86 ? -7.312 20.984 1.376 1 94.88 86 SER A C 1
ATOM 688 O O . SER A 1 86 ? -6.723 21.609 0.496 1 94.88 86 SER A O 1
ATOM 690 N N . VAL A 1 87 ? -7.438 19.672 1.445 1 91.75 87 VAL A N 1
ATOM 691 C CA . VAL A 1 87 ? -7.02 18.875 0.291 1 91.75 87 VAL A CA 1
ATOM 692 C C . VAL A 1 87 ? -8.242 18.203 -0.339 1 91.75 87 VAL A C 1
ATOM 694 O O . VAL A 1 87 ? -8.102 17.25 -1.104 1 91.75 87 VAL A O 1
ATOM 697 N N . VAL A 1 88 ? -9.43 18.656 -0.041 1 91.69 88 VAL A N 1
ATOM 698 C CA . VAL A 1 88 ? -10.688 18.125 -0.558 1 91.69 88 VAL A CA 1
ATOM 699 C C . VAL A 1 88 ? -11.539 19.266 -1.108 1 91.69 88 VAL A C 1
ATOM 701 O O . VAL A 1 88 ? -12.375 19.828 -0.394 1 91.69 88 VAL A O 1
ATOM 704 N N . PRO A 1 89 ? -11.516 19.516 -2.334 1 87.62 89 PRO A N 1
ATOM 705 C CA . PRO A 1 89 ? -12.195 20.656 -2.926 1 87.62 89 PRO A CA 1
ATOM 706 C C . PRO A 1 89 ? -13.695 20.672 -2.645 1 87.62 89 PRO A C 1
ATOM 708 O O . PRO A 1 89 ? -14.273 21.719 -2.357 1 87.62 89 PRO A O 1
ATOM 711 N N . SER A 1 90 ? -14.305 19.547 -2.668 1 85.31 90 SER A N 1
ATOM 712 C CA . SER A 1 90 ? -15.75 19.469 -2.477 1 85.31 90 SER A CA 1
ATOM 713 C C . SER A 1 90 ? -16.141 19.938 -1.079 1 85.31 90 SER A C 1
ATOM 715 O O . SER A 1 90 ? -17.188 20.562 -0.901 1 85.31 90 SER A O 1
ATOM 717 N N . GLN A 1 91 ? -15.336 19.672 -0.092 1 86.12 91 GLN A N 1
ATOM 718 C CA . GLN A 1 91 ? -15.609 20.094 1.277 1 86.12 91 GLN A CA 1
ATOM 719 C C . GLN A 1 91 ? -15.211 21.562 1.485 1 86.12 91 GLN A C 1
ATOM 721 O O . GLN A 1 91 ? -15.852 22.281 2.256 1 86.12 91 GLN A O 1
ATOM 726 N N . THR A 1 92 ? -14.211 21.953 0.769 1 90.25 92 THR A N 1
ATOM 727 C CA . THR A 1 92 ? -13.727 23.328 0.869 1 90.25 92 THR A CA 1
ATOM 728 C C . THR A 1 92 ? -14.828 24.328 0.505 1 90.25 92 THR A C 1
ATOM 730 O O . THR A 1 92 ? -15 25.344 1.178 1 90.25 92 THR A O 1
ATOM 733 N N . ALA A 1 93 ? -15.57 24 -0.53 1 90.56 93 ALA A N 1
ATOM 734 C CA . ALA A 1 93 ? -16.609 24.891 -1.042 1 90.56 93 ALA A CA 1
ATOM 735 C C . ALA A 1 93 ? -17.656 25.188 0.032 1 90.56 93 ALA A C 1
ATOM 737 O O . ALA A 1 93 ? -18.188 26.297 0.105 1 90.56 93 ALA A O 1
ATOM 738 N N . LEU A 1 94 ? -17.891 24.234 0.848 1 89.56 94 LEU A N 1
ATOM 739 C CA . LEU A 1 94 ? -18.891 24.391 1.912 1 89.56 94 LEU A CA 1
ATOM 740 C C . LEU A 1 94 ? -18.438 25.453 2.916 1 89.56 94 LEU A C 1
ATOM 742 O O . LEU A 1 94 ? -19.281 26.203 3.432 1 89.56 94 LEU A O 1
ATOM 746 N N . TRP A 1 95 ? -17.203 25.609 3.111 1 92 95 TRP A N 1
ATOM 747 C CA . TRP A 1 95 ? -16.672 26.453 4.188 1 92 95 TRP A CA 1
ATOM 748 C C . TRP A 1 95 ? -16.422 27.875 3.693 1 92 95 TRP A C 1
ATOM 750 O O . TRP A 1 95 ? -16.203 28.781 4.496 1 92 95 TRP A O 1
ATOM 760 N N . LEU A 1 96 ? -16.531 28.031 2.426 1 91.12 96 LEU A N 1
ATOM 761 C CA . LEU A 1 96 ? -16.344 29.359 1.865 1 91.12 96 LEU A CA 1
ATOM 762 C C . LEU A 1 96 ? -17.516 30.266 2.23 1 91.12 96 LEU A C 1
ATOM 764 O O . LEU A 1 96 ? -17.406 31.5 2.117 1 91.12 96 LEU A O 1
ATOM 768 N N . THR A 1 97 ? -18.594 29.719 2.701 1 87.56 97 THR A N 1
ATOM 769 C CA . THR A 1 97 ? -19.75 30.5 3.109 1 87.56 97 THR A CA 1
ATOM 770 C C . THR A 1 97 ? -19.594 31 4.543 1 87.56 97 THR A C 1
ATOM 772 O O . THR A 1 97 ? -20.328 31.875 4.988 1 87.56 97 THR A O 1
ATOM 775 N N . TYR A 1 98 ? -18.656 30.391 5.305 1 90.06 98 TYR A N 1
ATOM 776 C CA . TYR A 1 98 ? -18.375 30.844 6.66 1 90.06 98 TYR A CA 1
ATOM 777 C C . TYR A 1 98 ? -17.859 32.281 6.664 1 90.06 98 TYR A C 1
ATOM 779 O O . TYR A 1 98 ? -16.969 32.625 5.883 1 90.06 98 TYR A O 1
ATOM 787 N N . PRO A 1 99 ? -18.453 33.062 7.652 1 87.44 99 PRO A N 1
ATOM 788 C CA . PRO A 1 99 ? -17.953 34.438 7.719 1 87.44 99 PRO A CA 1
ATOM 789 C C . PRO A 1 99 ? -16.516 34.531 8.211 1 87.44 99 PRO A C 1
ATOM 791 O O . PRO A 1 99 ? -16.094 33.719 9.039 1 87.44 99 PRO A O 1
ATOM 794 N N . ASN A 1 100 ? -15.602 35.375 7.707 1 89.5 100 ASN A N 1
ATOM 795 C CA . ASN A 1 100 ? -14.234 35.656 8.141 1 89.5 100 ASN A CA 1
ATOM 796 C C . ASN A 1 100 ? -13.328 34.438 7.945 1 89.5 100 ASN A C 1
ATOM 798 O O . ASN A 1 100 ? -12.609 34.031 8.867 1 89.5 100 ASN A O 1
ATOM 802 N N . VAL A 1 101 ? -13.523 33.656 6.875 1 92.81 101 VAL A N 1
ATOM 803 C CA . VAL A 1 101 ? -12.695 32.531 6.535 1 92.81 101 VAL A CA 1
ATOM 804 C C . VAL A 1 101 ? -11.547 32.969 5.629 1 92.81 101 VAL A C 1
ATOM 806 O O . VAL A 1 101 ? -11.734 33.812 4.746 1 92.81 101 VAL A O 1
ATOM 809 N N . ARG A 1 102 ? -10.438 32.562 5.965 1 93.5 102 ARG A N 1
ATOM 810 C CA . ARG A 1 102 ? -9.273 32.719 5.098 1 93.5 102 ARG A CA 1
ATOM 811 C C . ARG A 1 102 ? -8.703 31.344 4.719 1 93.5 102 ARG A C 1
ATOM 813 O O . ARG A 1 102 ? -8.438 30.516 5.59 1 93.5 102 ARG A O 1
ATOM 820 N N . VAL A 1 103 ? -8.492 31.141 3.445 1 94.31 103 VAL A N 1
ATOM 821 C CA . VAL A 1 103 ? -7.953 29.875 2.965 1 94.31 103 VAL A CA 1
ATOM 822 C C . VAL A 1 103 ? -6.438 29.984 2.793 1 94.31 103 VAL A C 1
ATOM 824 O O . VAL A 1 103 ? -5.949 30.875 2.111 1 94.31 103 VAL A O 1
ATOM 827 N N . VAL A 1 104 ? -5.758 29.141 3.465 1 95.44 104 VAL A N 1
ATOM 828 C CA . VAL A 1 104 ? -4.305 29.094 3.324 1 95.44 104 VAL A CA 1
ATOM 829 C C . VAL A 1 104 ? -3.936 28.359 2.033 1 95.44 104 VAL A C 1
ATOM 831 O O . VAL A 1 104 ? -4.484 27.297 1.735 1 95.44 104 VAL A O 1
ATOM 834 N N . THR A 1 105 ? -3.027 28.953 1.264 1 94.56 105 THR A N 1
ATOM 835 C CA . THR A 1 105 ? -2.508 28.344 0.047 1 94.56 105 THR A CA 1
ATOM 836 C C . THR A 1 105 ? -0.99 28.203 0.117 1 94.56 105 THR A C 1
ATOM 838 O O . THR A 1 105 ? -0.363 28.656 1.072 1 94.56 105 THR A O 1
ATOM 841 N N . LEU A 1 106 ? -0.412 27.547 -0.893 1 96.44 106 LEU A N 1
ATOM 842 C CA . LEU A 1 106 ? 1.032 27.344 -0.928 1 96.44 106 LEU A CA 1
ATOM 843 C C . LEU A 1 106 ? 1.767 28.688 -0.957 1 96.44 106 LEU A C 1
ATOM 845 O O . LEU A 1 106 ? 2.879 28.797 -0.436 1 96.44 106 LEU A O 1
ATOM 849 N N . GLU A 1 107 ? 1.154 29.734 -1.478 1 95.19 107 GLU A N 1
ATOM 850 C CA . GLU A 1 107 ? 1.764 31.062 -1.583 1 95.19 107 GLU A CA 1
ATOM 851 C C . GLU A 1 107 ? 1.957 31.688 -0.207 1 95.19 107 GLU A C 1
ATOM 853 O O . GLU A 1 107 ? 2.779 32.594 -0.042 1 95.19 107 GLU A O 1
ATOM 858 N N . ASP A 1 108 ? 1.237 31.188 0.741 1 95.31 108 ASP A N 1
ATOM 859 C CA . ASP A 1 108 ? 1.298 31.734 2.09 1 95.31 108 ASP A CA 1
ATOM 860 C C . ASP A 1 108 ? 2.451 31.125 2.883 1 95.31 108 ASP A C 1
ATOM 862 O O . ASP A 1 108 ? 2.742 31.562 3.998 1 95.31 108 ASP A O 1
ATOM 866 N N . ILE A 1 109 ? 3.111 30.141 2.383 1 96.44 109 ILE A N 1
ATOM 867 C CA . ILE A 1 109 ? 4.16 29.406 3.08 1 96.44 109 ILE A CA 1
ATOM 868 C C . ILE A 1 109 ? 5.523 29.766 2.486 1 96.44 109 ILE A C 1
ATOM 870 O O . ILE A 1 109 ? 5.785 29.484 1.312 1 96.44 109 ILE A O 1
ATOM 874 N N . PRO A 1 110 ? 6.438 30.344 3.309 1 95.5 110 PRO A N 1
ATOM 875 C CA . PRO A 1 110 ? 7.738 30.781 2.793 1 95.5 110 PRO A CA 1
ATOM 876 C C . PRO A 1 110 ? 8.711 29.625 2.604 1 95.5 110 PRO A C 1
ATOM 878 O O . PRO A 1 110 ? 9.844 29.672 3.102 1 95.5 110 PRO A O 1
ATOM 881 N N . LEU A 1 111 ? 8.312 28.547 2.127 1 96.56 111 LEU A N 1
ATOM 882 C CA . LEU A 1 111 ? 9.141 27.422 1.684 1 96.56 111 LEU A CA 1
ATOM 883 C C . LEU A 1 111 ? 9.477 27.562 0.202 1 96.56 111 LEU A C 1
ATOM 885 O O . LEU A 1 111 ? 8.602 27.859 -0.614 1 96.56 111 LEU A O 1
ATOM 889 N N . GLN A 1 112 ? 10.727 27.375 -0.135 1 97.94 112 GLN A N 1
ATOM 890 C CA . GLN A 1 112 ? 11.156 27.562 -1.518 1 97.94 112 GLN A CA 1
ATOM 891 C C . GLN A 1 112 ? 11.102 26.25 -2.293 1 97.94 112 GLN A C 1
ATOM 893 O O . GLN A 1 112 ? 11.164 25.172 -1.7 1 97.94 112 GLN A O 1
ATOM 898 N N . GLY A 1 113 ? 10.93 26.359 -3.602 1 97.88 113 GLY A N 1
ATOM 899 C CA . GLY A 1 113 ? 11.055 25.219 -4.492 1 97.88 113 GLY A CA 1
ATOM 900 C C . GLY A 1 113 ? 9.836 24.312 -4.477 1 97.88 113 GLY A C 1
ATOM 901 O O . GLY A 1 113 ? 9.906 23.156 -4.902 1 97.88 113 GLY A O 1
ATOM 902 N N . MET A 1 114 ? 8.742 24.75 -4.023 1 98.12 114 MET A N 1
ATOM 903 C CA . MET A 1 114 ? 7.535 23.938 -4.004 1 98.12 114 MET A CA 1
ATOM 904 C C . MET A 1 114 ? 6.945 23.812 -5.406 1 98.12 114 MET A C 1
ATOM 906 O O . MET A 1 114 ? 7.035 24.734 -6.211 1 98.12 114 MET A O 1
ATOM 910 N N . TYR A 1 115 ? 6.398 22.703 -5.754 1 97.88 115 TYR A N 1
ATOM 911 C CA . TYR A 1 115 ? 5.672 22.5 -7 1 97.88 115 TYR A CA 1
ATOM 912 C C . TYR A 1 115 ? 4.176 22.719 -6.797 1 97.88 115 TYR A C 1
ATOM 914 O O . TYR A 1 115 ? 3.658 22.516 -5.695 1 97.88 115 TYR A O 1
ATOM 922 N N . PRO A 1 116 ? 3.416 23.062 -7.789 1 95.69 116 PRO A N 1
ATOM 923 C CA . PRO A 1 116 ? 2.045 23.562 -7.652 1 95.69 116 PRO A CA 1
ATOM 924 C C . PRO A 1 116 ? 1.102 22.516 -7.047 1 95.69 116 PRO A C 1
ATOM 926 O O . PRO A 1 116 ? 0.131 22.875 -6.375 1 95.69 116 PRO A O 1
ATOM 929 N N . THR A 1 117 ? 1.374 21.25 -7.254 1 95.56 117 THR A N 1
ATOM 930 C CA . THR A 1 117 ? 0.435 20.219 -6.82 1 95.56 117 THR A CA 1
ATOM 931 C C . THR A 1 117 ? 0.837 19.656 -5.457 1 95.56 117 THR A C 1
ATOM 933 O O . THR A 1 117 ? 0.28 18.656 -5 1 95.56 117 THR A O 1
ATOM 936 N N . LEU A 1 118 ? 1.843 20.297 -4.812 1 97.56 118 LEU A N 1
ATOM 937 C CA . LEU A 1 118 ? 2.189 19.906 -3.451 1 97.56 118 LEU A CA 1
ATOM 938 C C . LEU A 1 118 ? 1.011 20.109 -2.506 1 97.56 118 LEU A C 1
ATOM 940 O O . LEU A 1 118 ? 0.401 21.172 -2.494 1 97.56 118 LEU A O 1
ATOM 944 N N . GLY A 1 119 ? 0.661 19.094 -1.768 1 96.5 119 GLY A N 1
ATOM 945 C CA . GLY A 1 119 ? -0.43 19.219 -0.814 1 96.5 119 GLY A CA 1
ATOM 946 C C . GLY A 1 119 ? -0.184 20.297 0.234 1 96.5 119 GLY A C 1
ATOM 947 O O . GLY A 1 119 ? 0.895 20.359 0.828 1 96.5 119 GLY A O 1
ATOM 948 N N . ILE A 1 120 ? -1.185 21.062 0.47 1 96.81 120 ILE A N 1
ATOM 949 C CA . ILE A 1 120 ? -1.09 22.156 1.429 1 96.81 120 ILE A CA 1
ATOM 950 C C . ILE A 1 120 ? -0.814 21.594 2.822 1 96.81 120 ILE A C 1
ATOM 952 O O . ILE A 1 120 ? -0.108 22.219 3.619 1 96.81 120 ILE A O 1
ATOM 956 N N . ASP A 1 121 ? -1.371 20.453 3.129 1 96.88 121 ASP A N 1
ATOM 957 C CA . ASP A 1 121 ? -1.139 19.812 4.418 1 96.88 121 ASP A CA 1
ATOM 958 C C . ASP A 1 121 ? 0.329 19.422 4.582 1 96.88 121 ASP A C 1
ATOM 960 O O . ASP A 1 121 ? 0.906 19.594 5.656 1 96.88 121 ASP A O 1
ATOM 964 N N . ARG A 1 122 ? 0.951 18.891 3.502 1 98.31 122 ARG A N 1
ATOM 965 C CA . ARG A 1 122 ? 2.363 18.531 3.531 1 98.31 122 ARG A CA 1
ATOM 966 C C . ARG A 1 122 ? 3.242 19.75 3.746 1 98.31 122 ARG A C 1
ATOM 968 O O . ARG A 1 122 ? 4.164 19.734 4.562 1 98.31 122 ARG A O 1
ATOM 975 N N . ALA A 1 123 ? 2.947 20.828 3.029 1 98.5 123 ALA A N 1
ATOM 976 C CA . ALA A 1 123 ? 3.713 22.062 3.145 1 98.5 123 ALA A CA 1
ATOM 977 C C . ALA A 1 123 ? 3.602 22.656 4.547 1 98.5 123 ALA A C 1
ATOM 979 O O . ALA A 1 123 ? 4.605 23.047 5.145 1 98.5 123 ALA A O 1
ATOM 980 N N . LEU A 1 124 ? 2.408 22.672 5.059 1 98.25 124 LEU A N 1
ATOM 981 C CA . LEU A 1 124 ? 2.17 23.234 6.379 1 98.25 124 LEU A CA 1
ATOM 982 C C . LEU A 1 124 ? 2.859 22.406 7.461 1 98.25 124 LEU A C 1
ATOM 984 O O . LEU A 1 124 ? 3.459 22.969 8.383 1 98.25 124 LEU A O 1
ATOM 988 N N . ALA A 1 125 ? 2.758 21.109 7.359 1 98.69 125 ALA A N 1
ATOM 989 C CA . ALA A 1 125 ? 3.412 20.25 8.344 1 98.69 125 ALA A CA 1
ATOM 990 C C . ALA A 1 125 ? 4.922 20.469 8.344 1 98.69 125 ALA A C 1
ATOM 992 O O . ALA A 1 125 ? 5.539 20.594 9.406 1 98.69 125 ALA A O 1
ATOM 993 N N . LEU A 1 126 ? 5.465 20.531 7.148 1 98.88 126 LEU A N 1
ATOM 994 C CA . LEU A 1 126 ? 6.902 20.734 7.02 1 98.88 126 LEU A CA 1
ATOM 995 C C . LEU A 1 126 ? 7.316 22.094 7.562 1 98.88 126 LEU A C 1
ATOM 997 O O . LEU A 1 126 ? 8.297 22.203 8.297 1 98.88 126 LEU A O 1
ATOM 1001 N N . TRP A 1 127 ? 6.57 23.094 7.203 1 98.31 127 TRP A N 1
ATOM 1002 C CA . TRP A 1 127 ? 6.852 24.453 7.664 1 98.31 127 TRP A CA 1
ATOM 1003 C C . TRP A 1 127 ? 6.766 24.547 9.18 1 98.31 127 TRP A C 1
ATOM 1005 O O . TRP A 1 127 ? 7.656 25.094 9.836 1 98.31 127 TRP A O 1
ATOM 1015 N N . GLY A 1 128 ? 5.684 23.969 9.734 1 98 128 GLY A N 1
ATOM 1016 C CA . GLY A 1 128 ? 5.523 23.953 11.18 1 98 128 GLY A CA 1
ATOM 1017 C C . GLY A 1 128 ? 6.66 23.25 11.906 1 98 128 GLY A C 1
ATOM 1018 O O . GLY A 1 128 ? 7.191 23.766 12.891 1 98 128 GLY A O 1
ATOM 1019 N N . ALA A 1 129 ? 7.074 22.125 11.398 1 98.75 129 ALA A N 1
ATOM 1020 C CA . ALA A 1 129 ? 8.164 21.375 12 1 98.75 129 ALA A CA 1
ATOM 1021 C C . ALA A 1 129 ? 9.484 22.125 11.898 1 98.75 129 ALA A C 1
ATOM 1023 O O . ALA A 1 129 ? 10.203 22.281 12.891 1 98.75 129 ALA A O 1
ATOM 1024 N N . GLY A 1 130 ? 9.773 22.609 10.727 1 98.38 130 GLY A N 1
ATOM 1025 C CA . GLY A 1 130 ? 11.016 23.328 10.492 1 98.38 130 GLY A CA 1
ATOM 1026 C C . GLY A 1 130 ? 11.148 24.578 11.344 1 98.38 130 GLY A C 1
ATOM 1027 O O . GLY A 1 130 ? 12.219 24.844 11.906 1 98.38 130 GLY A O 1
ATOM 1028 N N . LYS A 1 131 ? 10.117 25.328 11.453 1 97.31 131 LYS A N 1
ATOM 1029 C CA . LYS A 1 131 ? 10.156 26.562 12.227 1 97.31 131 LYS A CA 1
ATOM 1030 C C . LYS A 1 131 ? 10.219 26.281 13.727 1 97.31 131 LYS A C 1
ATOM 1032 O O . LYS A 1 131 ? 10.727 27.094 14.492 1 97.31 131 LYS A O 1
ATOM 1037 N N . THR A 1 132 ? 9.688 25.141 14.125 1 97.38 132 THR A N 1
ATOM 1038 C CA . THR A 1 132 ? 9.656 24.797 15.547 1 97.38 132 THR A CA 1
ATOM 1039 C C . THR A 1 132 ? 10.984 24.172 15.969 1 97.38 132 THR A C 1
ATOM 1041 O O . THR A 1 132 ? 11.523 24.516 17.031 1 97.38 132 THR A O 1
ATOM 1044 N N . TRP A 1 133 ? 11.609 23.281 15.133 1 98.31 133 TRP A N 1
ATOM 1045 C CA . TRP A 1 133 ? 12.758 22.516 15.578 1 98.31 133 TRP A CA 1
ATOM 1046 C C . TRP A 1 133 ? 13.969 22.766 14.688 1 98.31 133 TRP A C 1
ATOM 1048 O O . TRP A 1 133 ? 15.07 22.281 14.969 1 98.31 133 TRP A O 1
ATOM 1058 N N . GLY A 1 134 ? 13.766 23.469 13.562 1 98.25 134 GLY A N 1
ATOM 1059 C CA . GLY A 1 134 ? 14.867 23.828 12.688 1 98.25 134 GLY A CA 1
ATOM 1060 C C . GLY A 1 134 ? 14.953 22.953 11.453 1 98.25 134 GLY A C 1
ATOM 1061 O O . GLY A 1 134 ? 14.422 21.844 11.438 1 98.25 134 GLY A O 1
ATOM 1062 N N . PHE A 1 135 ? 15.609 23.453 10.422 1 98.44 135 PHE A N 1
ATOM 1063 C CA . PHE A 1 135 ? 15.914 22.75 9.188 1 98.44 135 PHE A CA 1
ATOM 1064 C C . PHE A 1 135 ? 17.359 22.266 9.188 1 98.44 135 PHE A C 1
ATOM 1066 O O . PHE A 1 135 ? 18.219 22.844 9.867 1 98.44 135 PHE A O 1
ATOM 1073 N N . PRO A 1 136 ? 17.703 21.172 8.461 1 98.75 136 PRO A N 1
ATOM 1074 C CA . PRO A 1 136 ? 16.906 20.328 7.59 1 98.75 136 PRO A CA 1
ATOM 1075 C C . PRO A 1 136 ? 15.883 19.484 8.359 1 98.75 136 PRO A C 1
ATOM 1077 O O . PRO A 1 136 ? 16.172 19.031 9.469 1 98.75 136 PRO A O 1
ATOM 1080 N N . MET A 1 137 ? 14.719 19.266 7.805 1 98.88 137 MET A N 1
ATOM 1081 C CA . MET A 1 137 ? 13.594 18.609 8.461 1 98.88 137 MET A CA 1
ATOM 1082 C C . MET A 1 137 ? 12.883 17.656 7.504 1 98.88 137 MET A C 1
ATOM 1084 O O . MET A 1 137 ? 12.609 18.016 6.355 1 98.88 137 MET A O 1
ATOM 1088 N N . LEU A 1 138 ? 12.719 16.438 7.887 1 98.94 138 LEU A N 1
ATOM 1089 C CA . LEU A 1 138 ? 11.859 15.477 7.215 1 98.94 138 LEU A CA 1
ATOM 1090 C C . LEU A 1 138 ? 10.602 15.203 8.031 1 98.94 138 LEU A C 1
ATOM 1092 O O . LEU A 1 138 ? 10.68 14.883 9.219 1 98.94 138 LEU A O 1
ATOM 1096 N N . VAL A 1 139 ? 9.469 15.383 7.41 1 98.94 139 VAL A N 1
ATOM 1097 C CA . VAL A 1 139 ? 8.203 15.109 8.078 1 98.94 139 VAL A CA 1
ATOM 1098 C C . VAL A 1 139 ? 7.586 13.828 7.512 1 98.94 139 VAL A C 1
ATOM 1100 O O . VAL A 1 139 ? 7.48 13.672 6.293 1 98.94 139 VAL A O 1
ATOM 1103 N N . ILE A 1 140 ? 7.273 12.914 8.344 1 98.94 140 ILE A N 1
ATOM 1104 C CA . ILE A 1 140 ? 6.484 11.727 8.039 1 98.94 140 ILE A CA 1
ATOM 1105 C C . ILE A 1 140 ? 5.051 11.922 8.523 1 98.94 140 ILE A C 1
ATOM 1107 O O . ILE A 1 140 ? 4.805 12.062 9.727 1 98.94 140 ILE A O 1
ATOM 1111 N N . ASP A 1 141 ? 4.121 12.023 7.648 1 98.69 141 ASP A N 1
ATOM 1112 C CA . ASP A 1 141 ? 2.707 12.141 8 1 98.69 141 ASP A CA 1
ATOM 1113 C C . ASP A 1 141 ? 1.979 10.812 7.805 1 98.69 141 ASP A C 1
ATOM 1115 O O . ASP A 1 141 ? 1.699 10.414 6.676 1 98.69 141 ASP A O 1
ATOM 1119 N N . ALA A 1 142 ? 1.674 10.164 8.883 1 98 142 ALA A N 1
ATOM 1120 C CA . ALA A 1 142 ? 1.082 8.828 8.891 1 98 142 ALA A CA 1
ATOM 1121 C C . ALA A 1 142 ? -0.44 8.898 8.977 1 98 142 ALA A C 1
ATOM 1123 O O . ALA A 1 142 ? -1.025 8.609 10.023 1 98 142 ALA A O 1
ATOM 1124 N N . GLY A 1 143 ? -1.113 9.117 7.895 1 95.25 143 GLY A N 1
ATOM 1125 C CA . GLY A 1 143 ? -2.564 9.188 7.816 1 95.25 143 GLY A CA 1
ATOM 1126 C C . GLY A 1 143 ? -3.152 8.227 6.797 1 95.25 143 GLY A C 1
ATOM 1127 O O . GLY A 1 143 ? -2.721 7.078 6.695 1 95.25 143 GLY A O 1
ATOM 1128 N N . THR A 1 144 ? -4.23 8.781 6.047 1 94.75 144 THR A N 1
ATOM 1129 C CA . THR A 1 144 ? -4.793 8.008 4.941 1 94.75 144 THR A CA 1
ATOM 1130 C C . THR A 1 144 ? -3.701 7.605 3.955 1 94.75 144 THR A C 1
ATOM 1132 O O . THR A 1 144 ? -3.623 6.445 3.547 1 94.75 144 THR A O 1
ATOM 1135 N N . ALA A 1 145 ? -2.998 8.555 3.617 1 97.12 145 ALA A N 1
ATOM 1136 C CA . ALA A 1 145 ? -1.726 8.305 2.945 1 97.12 145 ALA A CA 1
ATOM 1137 C C . ALA A 1 145 ? -0.553 8.492 3.904 1 97.12 145 ALA A C 1
ATOM 1139 O O . ALA A 1 145 ? -0.677 9.172 4.922 1 97.12 145 ALA A O 1
ATOM 1140 N N . LEU A 1 146 ? 0.468 7.809 3.693 1 98.56 146 LEU A N 1
ATOM 1141 C CA . LEU A 1 146 ? 1.747 8.07 4.344 1 98.56 146 LEU A CA 1
ATOM 1142 C C . LEU A 1 146 ? 2.654 8.898 3.439 1 98.56 146 LEU A C 1
ATOM 1144 O O . LEU A 1 146 ? 2.9 8.531 2.291 1 98.56 146 LEU A O 1
ATOM 1148 N N . THR A 1 147 ? 3.102 10.039 3.936 1 98.75 147 THR A N 1
ATOM 1149 C CA . THR A 1 147 ? 3.914 10.914 3.098 1 98.75 147 THR A CA 1
ATOM 1150 C C . THR A 1 147 ? 5.242 11.234 3.779 1 98.75 147 THR A C 1
ATOM 1152 O O . THR A 1 147 ? 5.324 11.266 5.008 1 98.75 147 THR A O 1
ATOM 1155 N N . PHE A 1 148 ? 6.238 11.367 2.986 1 98.94 148 PHE A N 1
ATOM 1156 C CA . PHE A 1 148 ? 7.52 11.969 3.34 1 98.94 148 PHE A CA 1
ATOM 1157 C C . PHE A 1 148 ? 7.684 13.328 2.68 1 98.94 148 PHE A C 1
ATOM 1159 O O . PHE A 1 148 ? 7.449 13.477 1.479 1 98.94 148 PHE A O 1
ATOM 1166 N N . THR A 1 149 ? 8.016 14.32 3.441 1 98.94 149 THR A N 1
ATOM 1167 C CA . THR A 1 149 ? 8.289 15.641 2.896 1 98.94 149 THR A CA 1
ATOM 1168 C C . THR A 1 149 ? 9.484 16.281 3.605 1 98.94 149 THR A C 1
ATOM 1170 O O . THR A 1 149 ? 9.469 16.438 4.828 1 98.94 149 THR A O 1
ATOM 1173 N N . GLY A 1 150 ? 10.547 16.641 2.83 1 98.88 150 GLY A N 1
ATOM 1174 C CA . GLY A 1 150 ? 11.758 17.172 3.438 1 98.88 150 GLY A CA 1
ATOM 1175 C C . GLY A 1 150 ? 12.172 18.516 2.863 1 98.88 150 GLY A C 1
ATOM 1176 O O . GLY A 1 150 ? 11.883 18.812 1.703 1 98.88 150 GLY A O 1
ATOM 1177 N N . ALA A 1 151 ? 12.781 19.281 3.66 1 98.88 151 ALA A N 1
ATOM 1178 C CA . ALA A 1 151 ? 13.406 20.531 3.244 1 98.88 151 ALA A CA 1
ATOM 1179 C C . ALA A 1 151 ? 14.844 20.625 3.766 1 98.88 151 ALA A C 1
ATOM 1181 O O . ALA A 1 151 ? 15.148 20.109 4.844 1 98.88 151 ALA A O 1
ATOM 1182 N N . ASP A 1 152 ? 15.641 21.297 3.029 1 98.81 152 ASP A N 1
ATOM 1183 C CA . ASP A 1 152 ? 17.047 21.406 3.41 1 98.81 152 ASP A CA 1
ATOM 1184 C C . ASP A 1 152 ? 17.25 22.578 4.367 1 98.81 152 ASP A C 1
ATOM 1186 O O . ASP A 1 152 ? 16.297 23.203 4.82 1 98.81 152 ASP A O 1
ATOM 1190 N N . ALA A 1 153 ? 18.484 22.891 4.695 1 98.25 153 ALA A N 1
ATOM 1191 C CA . ALA A 1 153 ? 18.859 23.891 5.699 1 98.25 153 ALA A CA 1
ATOM 1192 C C . ALA A 1 153 ? 18.484 25.297 5.238 1 98.25 153 ALA A C 1
ATOM 1194 O O . ALA A 1 153 ? 18.328 26.203 6.062 1 98.25 153 ALA A O 1
ATOM 1195 N N . ASN A 1 154 ? 18.312 25.484 3.967 1 98.19 154 ASN A N 1
ATOM 1196 C CA . ASN A 1 154 ? 17.984 26.781 3.408 1 98.19 154 ASN A CA 1
ATOM 1197 C C . ASN A 1 154 ? 16.484 26.922 3.158 1 98.19 154 ASN A C 1
ATOM 1199 O O . ASN A 1 154 ? 16.047 27.797 2.4 1 98.19 154 ASN A O 1
ATOM 1203 N N . GLN A 1 155 ? 15.703 25.969 3.672 1 98.44 155 GLN A N 1
ATOM 1204 C CA . GLN A 1 155 ? 14.242 25.984 3.576 1 98.44 155 GLN A CA 1
ATOM 1205 C C . GLN A 1 155 ? 13.781 25.797 2.135 1 98.44 155 GLN A C 1
ATOM 1207 O O . GLN A 1 155 ? 12.82 26.422 1.691 1 98.44 155 GLN A O 1
ATOM 1212 N N . ASN A 1 156 ? 14.547 25.062 1.379 1 98.56 156 ASN A N 1
ATOM 1213 C CA . ASN A 1 156 ? 14.148 24.578 0.065 1 98.56 156 ASN A CA 1
ATOM 1214 C C . ASN A 1 156 ? 13.547 23.172 0.151 1 98.56 156 ASN A C 1
ATOM 1216 O O . ASN A 1 156 ? 14.109 22.297 0.809 1 98.56 156 ASN A O 1
ATOM 1220 N N . LEU A 1 157 ? 12.477 23.078 -0.551 1 98.81 157 LEU A N 1
ATOM 1221 C CA . LEU A 1 157 ? 11.906 21.734 -0.633 1 98.81 157 LEU A CA 1
ATOM 1222 C C . LEU A 1 157 ? 12.914 20.766 -1.233 1 98.81 157 LEU A C 1
ATOM 1224 O O . LEU A 1 157 ? 13.43 20.984 -2.332 1 98.81 157 LEU A O 1
ATOM 1228 N N . PHE A 1 158 ? 13.258 19.734 -0.536 1 98.75 158 PHE A N 1
ATOM 1229 C CA . PHE A 1 158 ? 14.141 18.688 -0.995 1 98.75 158 PHE A CA 1
ATOM 1230 C C . PHE A 1 158 ? 13.375 17.656 -1.818 1 98.75 158 PHE A C 1
ATOM 1232 O O . PHE A 1 158 ? 13.914 17.094 -2.779 1 98.75 158 PHE A O 1
ATOM 1239 N N . GLY A 1 159 ? 12.078 17.406 -1.34 1 98.75 159 GLY A N 1
ATOM 1240 C CA . GLY A 1 159 ? 11.195 16.453 -2.01 1 98.75 159 GLY A CA 1
ATOM 1241 C C . GLY A 1 159 ? 10.445 15.562 -1.047 1 98.75 159 GLY A C 1
ATOM 1242 O O . GLY A 1 159 ? 10.359 15.852 0.148 1 98.75 159 GLY A O 1
ATOM 1243 N N . GLY A 1 160 ? 9.867 14.492 -1.705 1 98.75 160 GLY A N 1
ATOM 1244 C CA . GLY A 1 160 ? 9.102 13.609 -0.843 1 98.75 160 GLY A CA 1
ATOM 1245 C C . GLY A 1 160 ? 8.562 12.391 -1.567 1 98.75 160 GLY A C 1
ATOM 1246 O O . GLY A 1 160 ? 9.047 12.039 -2.646 1 98.75 160 GLY A O 1
ATOM 1247 N N . ALA A 1 161 ? 7.672 11.75 -0.921 1 98.88 161 ALA A N 1
ATOM 1248 C CA . ALA A 1 161 ? 7.051 10.516 -1.406 1 98.88 161 ALA A CA 1
ATOM 1249 C C . ALA A 1 161 ? 5.66 10.336 -0.805 1 98.88 161 ALA A C 1
ATOM 1251 O O . ALA A 1 161 ? 5.359 10.875 0.262 1 98.88 161 ALA A O 1
ATOM 1252 N N . ILE A 1 162 ? 4.801 9.633 -1.508 1 98.75 162 ILE A N 1
ATOM 1253 C CA . ILE A 1 162 ? 3.428 9.383 -1.081 1 98.75 162 ILE A CA 1
ATOM 1254 C C . ILE A 1 162 ? 3.084 7.91 -1.284 1 98.75 162 ILE A C 1
ATOM 1256 O O . ILE A 1 162 ? 3.373 7.34 -2.338 1 98.75 162 ILE A O 1
ATOM 1260 N N . LEU A 1 163 ? 2.535 7.266 -0.374 1 98.75 163 LEU A N 1
ATOM 1261 C CA . LEU A 1 163 ? 2.014 5.91 -0.486 1 98.75 163 LEU A CA 1
ATOM 1262 C C . LEU A 1 163 ? 0.803 5.715 0.422 1 98.75 163 LEU A C 1
ATOM 1264 O O . LEU A 1 163 ? 0.549 6.535 1.308 1 98.75 163 LEU A O 1
ATOM 1268 N N . PRO A 1 164 ? 0.043 4.664 0.213 1 98.5 164 PRO A N 1
ATOM 1269 C CA . PRO A 1 164 ? -1.106 4.449 1.095 1 98.5 164 PRO A CA 1
ATOM 1270 C C . PRO A 1 164 ? -0.698 4.168 2.539 1 98.5 164 PRO A C 1
ATOM 1272 O O . PRO A 1 164 ? 0.295 3.475 2.779 1 98.5 164 PRO A O 1
ATOM 1275 N N . GLY A 1 165 ? -1.409 4.688 3.455 1 98.12 165 GLY A N 1
ATOM 1276 C CA . GLY A 1 165 ? -1.171 4.426 4.863 1 98.12 165 GLY A CA 1
ATOM 1277 C C . GLY A 1 165 ? -1.579 3.025 5.289 1 98.12 165 GLY A C 1
ATOM 1278 O O . GLY A 1 165 ? -2.088 2.25 4.477 1 98.12 165 GLY A O 1
ATOM 1279 N N . LEU A 1 166 ? -1.404 2.74 6.566 1 98.06 166 LEU A N 1
ATOM 1280 C CA . LEU A 1 166 ? -1.666 1.409 7.102 1 98.06 166 LEU A CA 1
ATOM 1281 C C . LEU A 1 166 ? -3.123 1.013 6.887 1 98.06 166 LEU A C 1
ATOM 1283 O O . LEU A 1 166 ? -3.404 -0.028 6.289 1 98.06 166 LEU A O 1
ATOM 1287 N N . GLY A 1 167 ? -4.008 1.87 7.363 1 96.06 167 GLY A N 1
ATOM 1288 C CA . GLY A 1 167 ? -5.426 1.556 7.281 1 96.06 167 GLY A CA 1
ATOM 1289 C C . GLY A 1 167 ? -5.918 1.391 5.855 1 96.06 167 GLY A C 1
ATOM 1290 O O . GLY A 1 167 ? -6.68 0.468 5.562 1 96.06 167 GLY A O 1
ATOM 1291 N N . LEU A 1 168 ? -5.504 2.297 5.012 1 96.5 168 LEU A N 1
ATOM 1292 C CA . LEU A 1 168 ? -5.93 2.268 3.615 1 96.5 168 LEU A CA 1
ATOM 1293 C C . LEU A 1 168 ? -5.445 0.998 2.926 1 96.5 168 LEU A C 1
ATOM 1295 O O . LEU A 1 168 ? -6.164 0.412 2.113 1 96.5 168 LEU A O 1
ATOM 1299 N N . GLN A 1 169 ? -4.246 0.564 3.217 1 97.69 169 GLN A N 1
ATOM 1300 C CA . GLN A 1 169 ? -3.727 -0.658 2.613 1 97.69 169 GLN A CA 1
ATOM 1301 C C . GLN A 1 169 ? -4.52 -1.879 3.072 1 97.69 169 GLN A C 1
ATOM 1303 O O . GLN A 1 169 ? -4.848 -2.75 2.264 1 97.69 169 GLN A O 1
ATOM 1308 N N . MET A 1 170 ? -4.844 -1.931 4.309 1 96.56 170 MET A N 1
ATOM 1309 C CA . MET A 1 170 ? -5.645 -3.045 4.809 1 96.56 170 MET A CA 1
ATOM 1310 C C . MET A 1 170 ? -7.027 -3.053 4.172 1 96.56 170 MET A C 1
ATOM 1312 O O . MET A 1 170 ? -7.504 -4.098 3.721 1 96.56 170 MET A O 1
ATOM 1316 N N . ALA A 1 171 ? -7.613 -1.913 4.133 1 95.31 171 ALA A N 1
ATOM 1317 C CA . ALA A 1 171 ? -8.961 -1.792 3.59 1 95.31 171 ALA A CA 1
ATOM 1318 C C . ALA A 1 171 ? -8.992 -2.15 2.107 1 95.31 171 ALA A C 1
ATOM 1320 O O . ALA A 1 171 ? -9.953 -2.758 1.627 1 95.31 171 ALA A O 1
ATOM 1321 N N . THR A 1 172 ? -8 -1.729 1.434 1 95.81 172 THR A N 1
ATOM 1322 C CA . THR A 1 172 ? -7.949 -1.93 -0.01 1 95.81 172 THR A CA 1
ATOM 1323 C C . THR A 1 172 ? -7.906 -3.416 -0.349 1 95.81 172 THR A C 1
ATOM 1325 O O . THR A 1 172 ? -8.469 -3.846 -1.356 1 95.81 172 THR A O 1
ATOM 1328 N N . LEU A 1 173 ? -7.199 -4.238 0.424 1 95.94 173 LEU A N 1
ATOM 1329 C CA . LEU A 1 173 ? -7.141 -5.68 0.199 1 95.94 173 LEU A CA 1
ATOM 1330 C C . LEU A 1 173 ? -8.531 -6.301 0.313 1 95.94 173 LEU A C 1
ATOM 1332 O O . LEU A 1 173 ? -8.922 -7.105 -0.536 1 95.94 173 LEU A O 1
ATOM 1336 N N . ALA A 1 174 ? -9.266 -5.914 1.289 1 93.19 174 ALA A N 1
ATOM 1337 C CA . ALA A 1 174 ? -10.609 -6.441 1.503 1 93.19 174 ALA A CA 1
ATOM 1338 C C . ALA A 1 174 ? -11.547 -6.023 0.376 1 93.19 174 ALA A C 1
ATOM 1340 O O . ALA A 1 174 ? -12.406 -6.797 -0.045 1 93.19 174 ALA A O 1
ATOM 1341 N N . GLU A 1 175 ? -11.328 -4.852 -0.137 1 91 175 GLU A N 1
ATOM 1342 C CA . GLU A 1 175 ? -12.234 -4.266 -1.118 1 91 175 GLU A CA 1
ATOM 1343 C C . GLU A 1 175 ? -11.953 -4.797 -2.52 1 91 175 GLU A C 1
ATOM 1345 O O . GLU A 1 175 ? -12.844 -4.824 -3.371 1 91 175 GLU A O 1
ATOM 1350 N N . ASN A 1 176 ? -10.758 -5.234 -2.746 1 87.94 176 ASN A N 1
ATOM 1351 C CA . ASN A 1 176 ? -10.375 -5.504 -4.125 1 87.94 176 ASN A CA 1
ATOM 1352 C C . ASN A 1 176 ? -9.992 -6.969 -4.328 1 87.94 176 ASN A C 1
ATOM 1354 O O . ASN A 1 176 ? -9.477 -7.34 -5.379 1 87.94 176 ASN A O 1
ATOM 1358 N N . THR A 1 177 ? -10.211 -7.723 -3.318 1 85.12 177 THR A N 1
ATOM 1359 C CA . THR A 1 177 ? -9.977 -9.156 -3.432 1 85.12 177 THR A CA 1
ATOM 1360 C C . THR A 1 177 ? -11.211 -9.945 -2.984 1 85.12 177 THR A C 1
ATOM 1362 O O . THR A 1 177 ? -11.93 -9.516 -2.084 1 85.12 177 THR A O 1
ATOM 1365 N N . GLY A 1 178 ? -11.484 -10.992 -3.59 1 78.56 178 GLY A N 1
ATOM 1366 C CA . GLY A 1 178 ? -12.711 -11.75 -3.408 1 78.56 178 GLY A CA 1
ATOM 1367 C C . GLY A 1 178 ? -12.781 -12.469 -2.074 1 78.56 178 GLY A C 1
ATOM 1368 O O . GLY A 1 178 ? -13.867 -12.75 -1.564 1 78.56 178 GLY A O 1
ATOM 1369 N N . GLN A 1 179 ? -11.648 -12.711 -1.474 1 85.75 179 GLN A N 1
ATOM 1370 C CA . GLN A 1 179 ? -11.711 -13.648 -0.358 1 85.75 179 GLN A CA 1
ATOM 1371 C C . GLN A 1 179 ? -11.047 -13.062 0.886 1 85.75 179 GLN A C 1
ATOM 1373 O O . GLN A 1 179 ? -11.125 -13.648 1.97 1 85.75 179 GLN A O 1
ATOM 1378 N N . LEU A 1 180 ? -10.367 -11.945 0.759 1 92.56 180 LEU A N 1
ATOM 1379 C CA . LEU A 1 180 ? -9.617 -11.445 1.902 1 92.56 180 LEU A CA 1
ATOM 1380 C C . LEU A 1 180 ? -10.516 -10.641 2.836 1 92.56 180 LEU A C 1
ATOM 1382 O O . LEU A 1 180 ? -11.336 -9.844 2.381 1 92.56 180 LEU A O 1
ATOM 1386 N N . PRO A 1 181 ? -10.383 -10.828 4.152 1 93.38 181 PRO A N 1
ATOM 1387 C CA . PRO A 1 181 ? -11.211 -10.141 5.148 1 93.38 181 PRO A CA 1
ATOM 1388 C C . PRO A 1 181 ? -10.688 -8.742 5.484 1 93.38 181 PRO A C 1
ATOM 1390 O O . PRO A 1 181 ? -9.523 -8.438 5.215 1 93.38 181 PRO A O 1
ATOM 1393 N N . ASN A 1 182 ? -11.578 -7.957 6.008 1 93.88 182 ASN A N 1
ATOM 1394 C CA . ASN A 1 182 ? -11.125 -6.738 6.664 1 93.88 182 ASN A CA 1
ATOM 1395 C C . ASN A 1 182 ? -10.359 -7.051 7.949 1 93.88 182 ASN A C 1
ATOM 1397 O O . ASN A 1 182 ? -10.766 -7.926 8.719 1 93.88 182 ASN A O 1
ATOM 1401 N N . VAL A 1 183 ? -9.312 -6.391 8.133 1 95.62 183 VAL A N 1
ATOM 1402 C CA . VAL A 1 183 ? -8.438 -6.672 9.266 1 95.62 183 VAL A CA 1
ATOM 1403 C C . VAL A 1 183 ? -8.141 -5.375 10.023 1 95.62 183 VAL A C 1
ATOM 1405 O O . VAL A 1 183 ? -7.992 -4.316 9.406 1 95.62 183 VAL A O 1
ATOM 1408 N N . GLU A 1 184 ? -8.07 -5.48 11.352 1 95.5 184 GLU A N 1
ATOM 1409 C CA . GLU A 1 184 ? -7.699 -4.344 12.195 1 95.5 184 GLU A CA 1
ATOM 1410 C C . GLU A 1 184 ? -6.195 -4.316 12.445 1 95.5 184 GLU A C 1
ATOM 1412 O O . GLU A 1 184 ? -5.535 -5.359 12.414 1 95.5 184 GLU A O 1
ATOM 1417 N N . LEU A 1 185 ? -5.711 -3.156 12.695 1 96.44 185 LEU A N 1
ATOM 1418 C CA . LEU A 1 185 ? -4.305 -3.02 13.07 1 96.44 185 LEU A CA 1
ATOM 1419 C C . LEU A 1 185 ? -4.066 -3.535 14.484 1 96.44 185 LEU A C 1
ATOM 1421 O O . LEU A 1 185 ? -4.766 -3.141 15.422 1 96.44 185 LEU A O 1
ATOM 1425 N N . PRO A 1 186 ? -3.109 -4.379 14.664 1 97.19 186 PRO A N 1
ATOM 1426 C CA . PRO A 1 186 ? -2.822 -4.887 16.016 1 97.19 186 PRO A CA 1
ATOM 1427 C C . PRO A 1 186 ? -2.01 -3.906 16.859 1 97.19 186 PRO A C 1
ATOM 1429 O O . PRO A 1 186 ? -1.311 -3.051 16.312 1 97.19 186 PRO A O 1
ATOM 1432 N N . HIS A 1 187 ? -2.148 -4.094 18.109 1 95.81 187 HIS A N 1
ATOM 1433 C CA . HIS A 1 187 ? -1.393 -3.254 19.047 1 95.81 187 HIS A CA 1
ATOM 1434 C C . HIS A 1 187 ? 0.097 -3.576 18.984 1 95.81 187 HIS A C 1
ATOM 1436 O O . HIS A 1 187 ? 0.936 -2.676 19.062 1 95.81 187 HIS A O 1
ATOM 1442 N N . ASP A 1 188 ? 0.411 -4.852 18.891 1 97.19 188 ASP A N 1
ATOM 1443 C CA . ASP A 1 188 ? 1.793 -5.316 18.828 1 97.19 188 ASP A CA 1
ATOM 1444 C C . ASP A 1 188 ? 2.117 -5.875 17.438 1 97.19 188 ASP A C 1
ATOM 1446 O O . ASP A 1 188 ? 1.212 -6.223 16.688 1 97.19 188 ASP A O 1
ATOM 1450 N N . LEU A 1 189 ? 3.393 -5.957 17.141 1 98.06 189 LEU A N 1
ATOM 1451 C CA . LEU A 1 189 ? 3.83 -6.5 15.852 1 98.06 189 LEU A CA 1
ATOM 1452 C C . LEU A 1 189 ? 3.383 -7.949 15.695 1 98.06 189 LEU A C 1
ATOM 1454 O O . LEU A 1 189 ? 3.52 -8.75 16.625 1 98.06 189 LEU A O 1
ATOM 1458 N N . PRO A 1 190 ? 2.867 -8.305 14.586 1 97.88 190 PRO A N 1
ATOM 1459 C CA . PRO A 1 190 ? 2.502 -9.703 14.32 1 97.88 190 PRO A CA 1
ATOM 1460 C C . PRO A 1 190 ? 3.705 -10.57 13.969 1 97.88 190 PRO A C 1
ATOM 1462 O O . PRO A 1 190 ? 4.82 -10.062 13.828 1 97.88 190 PRO A O 1
ATOM 1465 N N . GLN A 1 191 ? 3.393 -11.875 13.867 1 97.69 191 GLN A N 1
ATOM 1466 C CA . GLN A 1 191 ? 4.414 -12.742 13.297 1 97.69 191 GLN A CA 1
ATOM 1467 C C . GLN A 1 191 ? 4.711 -12.375 11.844 1 97.69 191 GLN A C 1
ATOM 1469 O O . GLN A 1 191 ? 3.789 -12.117 11.07 1 97.69 191 GLN A O 1
ATOM 1474 N N . ARG A 1 192 ? 5.957 -12.352 11.562 1 98.31 192 ARG A N 1
ATOM 1475 C CA . ARG A 1 192 ? 6.352 -11.953 10.219 1 98.31 192 ARG A CA 1
ATOM 1476 C C . ARG A 1 192 ? 5.816 -12.922 9.172 1 98.31 192 ARG A C 1
ATOM 1478 O O . ARG A 1 192 ? 5.238 -12.508 8.164 1 98.31 192 ARG A O 1
ATOM 1485 N N . PHE A 1 193 ? 6.125 -14.219 9.406 1 98.81 193 PHE A N 1
ATOM 1486 C CA . PHE A 1 193 ? 5.559 -15.266 8.562 1 98.81 193 PHE A CA 1
ATOM 1487 C C . PHE A 1 193 ? 4.34 -15.898 9.227 1 98.81 193 PHE A C 1
ATOM 1489 O O . PHE A 1 193 ? 4.477 -16.828 10.031 1 98.81 193 PHE A O 1
ATOM 1496 N N . ALA A 1 194 ? 3.176 -15.406 8.82 1 98.69 194 ALA A N 1
ATOM 1497 C CA . ALA A 1 194 ? 1.932 -15.719 9.516 1 98.69 194 ALA A CA 1
ATOM 1498 C C . ALA A 1 194 ? 1.309 -17 8.969 1 98.69 194 ALA A C 1
ATOM 1500 O O . ALA A 1 194 ? 1.496 -17.344 7.797 1 98.69 194 ALA A O 1
ATOM 1501 N N . VAL A 1 195 ? 0.466 -17.656 9.773 1 98.25 195 VAL A N 1
ATOM 1502 C CA . VAL A 1 195 ? -0.147 -18.922 9.391 1 98.25 195 VAL A CA 1
ATOM 1503 C C . VAL A 1 195 ? -1.668 -18.812 9.453 1 98.25 195 VAL A C 1
ATOM 1505 O O . VAL A 1 195 ? -2.365 -19.781 9.734 1 98.25 195 VAL A O 1
ATOM 1508 N N . ASN A 1 196 ? -2.158 -17.641 9.297 1 97.81 196 ASN A N 1
ATOM 1509 C CA . ASN A 1 196 ? -3.559 -17.328 9.031 1 97.81 196 ASN A CA 1
ATOM 1510 C C . ASN A 1 196 ? -3.705 -16.031 8.234 1 97.81 196 ASN A C 1
ATOM 1512 O O . ASN A 1 196 ? -2.789 -15.211 8.203 1 97.81 196 ASN A O 1
ATOM 1516 N N . THR A 1 197 ? -4.828 -15.852 7.652 1 97.44 197 THR A N 1
ATOM 1517 C CA . THR A 1 197 ? -4.996 -14.789 6.668 1 97.44 197 THR A CA 1
ATOM 1518 C C . THR A 1 197 ? -4.945 -13.422 7.336 1 97.44 197 THR A C 1
ATOM 1520 O O . THR A 1 197 ? -4.305 -12.5 6.824 1 97.44 197 THR A O 1
ATOM 1523 N N . GLN A 1 198 ? -5.617 -13.289 8.461 1 97.44 198 GLN A N 1
ATOM 1524 C CA . GLN A 1 198 ? -5.664 -12.016 9.164 1 97.44 198 GLN A CA 1
ATOM 1525 C C . GLN A 1 198 ? -4.262 -11.523 9.508 1 97.44 198 GLN A C 1
ATOM 1527 O O . GLN A 1 198 ? -3.902 -10.383 9.195 1 97.44 198 GLN A O 1
ATOM 1532 N N . GLN A 1 199 ? -3.496 -12.352 10.055 1 98.25 199 GLN A N 1
ATOM 1533 C CA . GLN A 1 199 ? -2.143 -11.984 10.461 1 98.25 199 GLN A CA 1
ATOM 1534 C C . GLN A 1 199 ? -1.228 -11.836 9.242 1 98.25 199 GLN A C 1
ATOM 1536 O O . GLN A 1 199 ? -0.275 -11.055 9.266 1 98.25 199 GLN A O 1
ATOM 1541 N N . ALA A 1 200 ? -1.452 -12.609 8.219 1 98.62 200 ALA A N 1
ATOM 1542 C CA . ALA A 1 200 ? -0.665 -12.469 6.996 1 98.62 200 ALA A CA 1
ATOM 1543 C C . ALA A 1 200 ? -0.818 -11.07 6.406 1 98.62 200 ALA A C 1
ATOM 1545 O O . ALA A 1 200 ? 0.156 -10.477 5.934 1 98.62 200 ALA A O 1
ATOM 1546 N N . ILE A 1 201 ? -2.053 -10.594 6.434 1 98.62 201 ILE A N 1
ATOM 1547 C CA . ILE A 1 201 ? -2.32 -9.25 5.934 1 98.62 201 ILE A CA 1
ATOM 1548 C C . ILE A 1 201 ? -1.65 -8.219 6.836 1 98.62 201 ILE A C 1
ATOM 1550 O O . ILE A 1 201 ? -0.969 -7.309 6.355 1 98.62 201 ILE A O 1
ATOM 1554 N N . GLN A 1 202 ? -1.835 -8.383 8.18 1 98.69 202 GLN A N 1
ATOM 1555 C CA . GLN A 1 202 ? -1.187 -7.492 9.133 1 98.69 202 GLN A CA 1
ATOM 1556 C C . GLN A 1 202 ? 0.324 -7.461 8.922 1 98.69 202 GLN A C 1
ATOM 1558 O O . GLN A 1 202 ? 0.923 -6.387 8.836 1 98.69 202 GLN A O 1
ATOM 1563 N N . SER A 1 203 ? 0.918 -8.594 8.789 1 98.81 203 SER A N 1
ATOM 1564 C CA . SER A 1 203 ? 2.361 -8.734 8.617 1 98.81 203 SER A CA 1
ATOM 1565 C C . SER A 1 203 ? 2.834 -8.023 7.352 1 98.81 203 SER A C 1
ATOM 1567 O O . SER A 1 203 ? 3.729 -7.18 7.402 1 98.81 203 SER A O 1
ATOM 1569 N N . GLY A 1 204 ? 2.197 -8.359 6.254 1 98.88 204 GLY A N 1
ATOM 1570 C CA . GLY A 1 204 ? 2.611 -7.801 4.98 1 98.88 204 GLY A CA 1
ATOM 1571 C C . GLY A 1 204 ? 2.588 -6.281 4.965 1 98.88 204 GLY A C 1
ATOM 1572 O O . GLY A 1 204 ? 3.564 -5.645 4.562 1 98.88 204 GLY A O 1
ATOM 1573 N N . VAL A 1 205 ? 1.544 -5.746 5.449 1 98.81 205 VAL A N 1
ATOM 1574 C CA . VAL A 1 205 ? 1.354 -4.301 5.402 1 98.81 205 VAL A CA 1
ATOM 1575 C C . VAL A 1 205 ? 2.295 -3.621 6.395 1 98.81 205 VAL A C 1
ATOM 1577 O O . VAL A 1 205 ? 3.016 -2.688 6.039 1 98.81 205 VAL A O 1
ATOM 1580 N N . ILE A 1 206 ? 2.361 -4.129 7.602 1 98.88 206 ILE A N 1
ATOM 1581 C CA . ILE A 1 206 ? 3.082 -3.461 8.68 1 98.88 206 ILE A CA 1
ATOM 1582 C C . ILE A 1 206 ? 4.586 -3.553 8.43 1 98.88 206 ILE A C 1
ATOM 1584 O O . ILE A 1 206 ? 5.281 -2.533 8.406 1 98.88 206 ILE A O 1
ATOM 1588 N N . TYR A 1 207 ? 5.109 -4.734 8.195 1 98.94 207 TYR A N 1
ATOM 1589 C CA . TYR A 1 207 ? 6.551 -4.887 8.055 1 98.94 207 TYR A CA 1
ATOM 1590 C C . TYR A 1 207 ? 7.059 -4.18 6.801 1 98.94 207 TYR A C 1
ATOM 1592 O O . TYR A 1 207 ? 8.156 -3.625 6.797 1 98.94 207 TYR A O 1
ATOM 1600 N N . THR A 1 208 ? 6.258 -4.223 5.762 1 98.94 208 THR A N 1
ATOM 1601 C CA . THR A 1 208 ? 6.68 -3.547 4.539 1 98.94 208 THR A CA 1
ATOM 1602 C C . THR A 1 208 ? 6.711 -2.035 4.742 1 98.94 208 THR A C 1
ATOM 1604 O O . THR A 1 208 ? 7.672 -1.371 4.348 1 98.94 208 THR A O 1
ATOM 1607 N N . LEU A 1 209 ? 5.676 -1.508 5.355 1 98.88 209 LEU A N 1
ATOM 1608 C CA . LEU A 1 209 ? 5.645 -0.068 5.594 1 98.88 209 LEU A CA 1
ATOM 1609 C C . LEU A 1 209 ? 6.785 0.358 6.512 1 98.88 209 LEU A C 1
ATOM 1611 O O . LEU A 1 209 ? 7.43 1.382 6.273 1 98.88 209 LEU A O 1
ATOM 1615 N N . LEU A 1 210 ? 7.07 -0.418 7.555 1 98.88 210 LEU A N 1
ATOM 1616 C CA . LEU A 1 210 ? 8.164 -0.103 8.469 1 98.88 210 LEU A CA 1
ATOM 1617 C C . LEU A 1 210 ? 9.508 -0.164 7.754 1 98.88 210 LEU A C 1
ATOM 1619 O O . LEU A 1 210 ? 10.375 0.68 7.98 1 98.88 210 LEU A O 1
ATOM 1623 N N . ALA A 1 211 ? 9.672 -1.163 6.91 1 98.88 211 ALA A N 1
ATOM 1624 C CA . ALA A 1 211 ? 10.891 -1.249 6.105 1 98.88 211 ALA A CA 1
ATOM 1625 C C . ALA A 1 211 ? 11.039 -0.033 5.195 1 98.88 211 ALA A C 1
ATOM 1627 O O . ALA A 1 211 ? 12.141 0.478 5 1 98.88 211 ALA A O 1
ATOM 1628 N N . GLY A 1 212 ? 9.914 0.372 4.648 1 98.88 212 GLY A N 1
ATOM 1629 C CA . GLY A 1 212 ? 9.922 1.569 3.824 1 98.88 212 GLY A CA 1
ATOM 1630 C C . GLY A 1 212 ? 10.312 2.82 4.59 1 98.88 212 GLY A C 1
ATOM 1631 O O . GLY A 1 212 ? 11.109 3.625 4.109 1 98.88 212 GLY A O 1
ATOM 1632 N N . ILE A 1 213 ? 9.75 3.004 5.781 1 98.94 213 ILE A N 1
ATOM 1633 C CA . ILE A 1 213 ? 10.086 4.148 6.617 1 98.94 213 ILE A CA 1
ATOM 1634 C C . ILE A 1 213 ? 11.586 4.137 6.926 1 98.94 213 ILE A C 1
ATOM 1636 O O . ILE A 1 213 ? 12.258 5.16 6.801 1 98.94 213 ILE A O 1
ATOM 1640 N N . LYS A 1 214 ? 12.109 2.99 7.289 1 98.88 214 LYS A N 1
ATOM 1641 C CA . LYS A 1 214 ? 13.539 2.867 7.551 1 98.88 214 LYS A CA 1
ATOM 1642 C C . LYS A 1 214 ? 14.359 3.266 6.324 1 98.88 214 LYS A C 1
ATOM 1644 O O . LYS A 1 214 ? 15.352 3.99 6.441 1 98.88 214 LYS A O 1
ATOM 1649 N N . ASP A 1 215 ? 13.922 2.768 5.195 1 98.75 215 ASP A N 1
ATOM 1650 C CA . ASP A 1 215 ? 14.617 3.043 3.941 1 98.75 215 ASP A CA 1
ATOM 1651 C C . ASP A 1 215 ? 14.68 4.543 3.668 1 98.75 215 ASP A C 1
ATOM 1653 O O . ASP A 1 215 ? 15.742 5.074 3.334 1 98.75 215 ASP A O 1
ATOM 1657 N N . PHE A 1 216 ? 13.594 5.273 3.801 1 98.94 216 PHE A N 1
ATOM 1658 C CA . PHE A 1 216 ? 13.523 6.707 3.543 1 98.94 216 PHE A CA 1
ATOM 1659 C C . PHE A 1 216 ? 14.312 7.484 4.594 1 98.94 216 PHE A C 1
ATOM 1661 O O . PHE A 1 216 ? 14.984 8.469 4.277 1 98.94 216 PHE A O 1
ATOM 1668 N N . VAL A 1 217 ? 14.211 7.098 5.848 1 98.88 217 VAL A N 1
ATOM 1669 C CA . VAL A 1 217 ? 14.906 7.762 6.941 1 98.88 217 VAL A CA 1
ATOM 1670 C C . VAL A 1 217 ? 16.422 7.656 6.727 1 98.88 217 VAL A C 1
ATOM 1672 O O . VAL A 1 217 ? 17.141 8.648 6.863 1 98.88 217 VAL A O 1
ATOM 1675 N N . GLU A 1 218 ? 16.859 6.473 6.379 1 98.69 218 GLU A N 1
ATOM 1676 C CA . GLU A 1 218 ? 18.281 6.273 6.145 1 98.69 218 GLU A CA 1
ATOM 1677 C C . GLU A 1 218 ? 18.766 7.078 4.938 1 98.69 218 GLU A C 1
ATOM 1679 O O . GLU A 1 218 ? 19.844 7.66 4.965 1 98.69 218 GLU A O 1
ATOM 1684 N N . ALA A 1 219 ? 17.984 7.086 3.928 1 98.75 219 ALA A N 1
ATOM 1685 C CA . ALA A 1 219 ? 18.328 7.902 2.766 1 98.75 219 ALA A CA 1
ATOM 1686 C C . ALA A 1 219 ? 18.391 9.383 3.137 1 98.75 219 ALA A C 1
ATOM 1688 O O . ALA A 1 219 ? 19.281 10.102 2.672 1 98.75 219 ALA A O 1
ATOM 1689 N N . TRP A 1 220 ? 17.484 9.844 3.957 1 98.81 220 TRP A N 1
ATOM 1690 C CA . TRP A 1 220 ? 17.453 11.227 4.441 1 98.81 220 TRP A CA 1
ATOM 1691 C C . TRP A 1 220 ? 18.734 11.555 5.203 1 98.81 220 TRP A C 1
ATOM 1693 O O . TRP A 1 220 ? 19.375 12.578 4.934 1 98.81 220 TRP A O 1
ATOM 1703 N N . TRP A 1 221 ? 19.141 10.703 6.055 1 98.69 221 TRP A N 1
ATOM 1704 C CA . TRP A 1 221 ? 20.312 10.938 6.898 1 98.69 221 TRP A CA 1
ATOM 1705 C C . TRP A 1 221 ? 21.594 10.828 6.09 1 98.69 221 TRP A C 1
ATOM 1707 O O . TRP A 1 221 ? 22.641 11.344 6.5 1 98.69 221 TRP A O 1
ATOM 1717 N N . GLN A 1 222 ? 21.547 10.102 4.984 1 98.44 222 GLN A N 1
ATOM 1718 C CA . GLN A 1 222 ? 22.703 10.125 4.078 1 98.44 222 GLN A CA 1
ATOM 1719 C C . GLN A 1 222 ? 22.891 11.508 3.473 1 98.44 222 GLN A C 1
ATOM 1721 O O . GLN A 1 222 ? 24.016 11.969 3.314 1 98.44 222 GLN A O 1
ATOM 1726 N N . SER A 1 223 ? 21.812 12.148 3.137 1 98.19 223 SER A N 1
ATOM 1727 C CA . SER A 1 223 ? 21.859 13.477 2.545 1 98.19 223 SER A CA 1
ATOM 1728 C C . SER A 1 223 ? 22.047 14.555 3.613 1 98.19 223 SER A C 1
ATOM 1730 O O . SER A 1 223 ? 22.703 15.562 3.379 1 98.19 223 SER A O 1
ATOM 1732 N N . PHE A 1 224 ? 21.422 14.344 4.777 1 98.56 224 PHE A N 1
ATOM 1733 C CA . PHE A 1 224 ? 21.422 15.281 5.895 1 98.56 224 PHE A CA 1
ATOM 1734 C C . PHE A 1 224 ? 21.719 14.562 7.203 1 98.56 224 PHE A C 1
ATOM 1736 O O . PHE A 1 224 ? 20.812 14.32 8 1 98.56 224 PHE A O 1
ATOM 1743 N N . PRO A 1 225 ? 22.938 14.359 7.527 1 97.81 225 PRO A N 1
ATOM 1744 C CA . PRO A 1 225 ? 23.297 13.555 8.695 1 97.81 225 PRO A CA 1
ATOM 1745 C C . PRO A 1 225 ? 22.719 14.109 10 1 97.81 225 PRO A C 1
ATOM 1747 O O . PRO A 1 225 ? 22.422 13.344 10.922 1 97.81 225 PRO A O 1
ATOM 1750 N N . GLN A 1 226 ? 22.516 15.391 10.078 1 96.19 226 GLN A N 1
ATOM 1751 C CA . GLN A 1 226 ? 21.969 16 11.289 1 96.19 226 GLN A CA 1
ATOM 1752 C C . GLN A 1 226 ? 20.5 16.391 11.102 1 96.19 226 GLN A C 1
ATOM 1754 O O . GLN A 1 226 ? 19.938 17.094 11.938 1 96.19 226 GLN A O 1
ATOM 1759 N N . GLY A 1 227 ? 19.969 15.945 9.992 1 98.5 227 GLY A N 1
ATOM 1760 C CA . GLY A 1 227 ? 18.578 16.281 9.719 1 98.5 227 GLY A CA 1
ATOM 1761 C C . GLY A 1 227 ? 17.609 15.695 10.727 1 98.5 227 GLY A C 1
ATOM 1762 O O . GLY A 1 227 ? 17.781 14.562 11.172 1 98.5 227 GLY A O 1
ATOM 1763 N N . LYS A 1 228 ? 16.656 16.453 11.117 1 98.75 228 LYS A N 1
ATOM 1764 C CA . LYS A 1 228 ? 15.641 16 12.07 1 98.75 228 LYS A CA 1
ATOM 1765 C C . LYS A 1 228 ? 14.461 15.344 11.359 1 98.75 228 LYS A C 1
ATOM 1767 O O . LYS A 1 228 ? 14.25 15.57 10.164 1 98.75 228 LYS A O 1
ATOM 1772 N N . ILE A 1 229 ? 13.789 14.523 12.086 1 98.88 229 ILE A N 1
ATOM 1773 C CA . ILE A 1 229 ? 12.617 13.844 11.555 1 98.88 229 ILE A CA 1
ATOM 1774 C C . ILE A 1 229 ? 11.445 13.992 12.523 1 98.88 229 ILE A C 1
ATOM 1776 O O . ILE A 1 229 ? 11.578 13.711 13.719 1 98.88 229 ILE A O 1
ATOM 1780 N N . ALA A 1 230 ? 10.344 14.461 12.055 1 98.88 230 ALA A N 1
ATOM 1781 C CA . ALA A 1 230 ? 9.102 14.508 12.828 1 98.88 230 ALA A CA 1
ATOM 1782 C C . ALA A 1 230 ? 8.039 13.609 12.211 1 98.88 230 ALA A C 1
ATOM 1784 O O . ALA A 1 230 ? 7.98 13.453 10.984 1 98.88 230 ALA A O 1
ATOM 1785 N N . ILE A 1 231 ? 7.227 12.992 13.047 1 98.88 231 ILE A N 1
ATOM 1786 C CA . ILE A 1 231 ? 6.125 12.164 12.578 1 98.88 231 ILE A CA 1
ATOM 1787 C C . ILE A 1 231 ? 4.805 12.688 13.141 1 98.88 231 ILE A C 1
ATOM 1789 O O . ILE A 1 231 ? 4.73 13.062 14.312 1 98.88 231 ILE A O 1
ATOM 1793 N N . THR A 1 232 ? 3.85 12.828 12.273 1 98.44 232 THR A N 1
ATOM 1794 C CA . THR A 1 232 ? 2.492 13.242 12.617 1 98.44 232 THR A CA 1
ATOM 1795 C C . THR A 1 232 ? 1.468 12.312 11.977 1 98.44 232 THR A C 1
ATOM 1797 O O . THR A 1 232 ? 1.779 11.164 11.648 1 98.44 232 THR A O 1
ATOM 1800 N N . GLY A 1 233 ? 0.188 12.648 11.945 1 96.75 233 GLY A N 1
ATOM 1801 C CA . GLY A 1 233 ? -0.852 11.82 11.359 1 96.75 233 GLY A CA 1
ATOM 1802 C C . GLY A 1 233 ? -1.564 10.945 12.375 1 96.75 233 GLY A C 1
ATOM 1803 O O . GLY A 1 233 ? -1.098 10.797 13.508 1 96.75 233 GLY A O 1
ATOM 1804 N N . GLY A 1 234 ? -2.629 10.359 11.969 1 95.38 234 GLY A N 1
ATOM 1805 C CA . GLY A 1 234 ? -3.475 9.578 12.852 1 95.38 234 GLY A CA 1
ATOM 1806 C C . GLY A 1 234 ? -2.805 8.305 13.344 1 95.38 234 GLY A C 1
ATOM 1807 O O . GLY A 1 234 ? -3.115 7.812 14.43 1 95.38 234 GLY A O 1
ATOM 1808 N N . ASP A 1 235 ? -1.884 7.77 12.586 1 96.94 235 ASP A N 1
ATOM 1809 C CA . ASP A 1 235 ? -1.257 6.496 12.922 1 96.94 235 ASP A CA 1
ATOM 1810 C C . ASP A 1 235 ? 0.113 6.707 13.562 1 96.94 235 ASP A C 1
ATOM 1812 O O . ASP A 1 235 ? 0.873 5.754 13.742 1 96.94 235 ASP A O 1
ATOM 1816 N N . ARG A 1 236 ? 0.448 7.945 13.906 1 97.81 236 ARG A N 1
ATOM 1817 C CA . ARG A 1 236 ? 1.795 8.297 14.344 1 97.81 236 ARG A CA 1
ATOM 1818 C C . ARG A 1 236 ? 2.191 7.5 15.586 1 97.81 236 ARG A C 1
ATOM 1820 O O . ARG A 1 236 ? 3.318 7.008 15.68 1 97.81 236 ARG A O 1
ATOM 1827 N N . THR A 1 237 ? 1.28 7.316 16.516 1 97.69 237 THR A N 1
ATOM 1828 C CA . THR A 1 237 ? 1.613 6.668 17.781 1 97.69 237 THR A CA 1
ATOM 1829 C C . THR A 1 237 ? 1.868 5.176 17.578 1 97.69 237 THR A C 1
ATOM 1831 O O . THR A 1 237 ? 2.836 4.629 18.109 1 97.69 237 THR A O 1
ATOM 1834 N N . LEU A 1 238 ? 0.994 4.59 16.844 1 97.88 238 LEU A N 1
ATOM 1835 C CA . LEU A 1 238 ? 1.138 3.168 16.547 1 97.88 238 LEU A CA 1
ATOM 1836 C C . LEU A 1 238 ? 2.43 2.898 15.789 1 97.88 238 LEU A C 1
ATOM 1838 O O . LEU A 1 238 ? 3.158 1.955 16.109 1 97.88 238 LEU A O 1
ATOM 1842 N N . LEU A 1 239 ? 2.711 3.725 14.805 1 98.38 239 LEU A N 1
ATOM 1843 C CA . LEU A 1 239 ? 3.924 3.561 14.008 1 98.38 239 LEU A CA 1
ATOM 1844 C C . LEU A 1 239 ? 5.168 3.777 14.859 1 98.38 239 LEU A C 1
ATOM 1846 O O . LEU A 1 239 ? 6.16 3.062 14.711 1 98.38 239 LEU A O 1
ATOM 1850 N N . ALA A 1 240 ? 5.129 4.793 15.703 1 98.44 240 ALA A N 1
ATOM 1851 C CA . ALA A 1 240 ? 6.254 5.031 16.609 1 98.44 240 ALA A CA 1
ATOM 1852 C C . ALA A 1 240 ? 6.512 3.818 17.5 1 98.44 240 ALA A C 1
ATOM 1854 O O . ALA A 1 240 ? 7.664 3.449 17.734 1 98.44 240 ALA A O 1
ATOM 1855 N N . LYS A 1 241 ? 5.477 3.211 17.969 1 98.31 241 LYS A N 1
ATOM 1856 C CA . LYS A 1 241 ? 5.594 2.012 18.797 1 98.31 241 LYS A CA 1
ATOM 1857 C C . LYS A 1 241 ? 6.23 0.866 18 1 98.31 241 LYS A C 1
ATOM 1859 O O . LYS A 1 241 ? 7.141 0.198 18.5 1 98.31 241 LYS A O 1
ATOM 1864 N N . TYR A 1 242 ? 5.699 0.605 16.797 1 98.69 242 TYR A N 1
ATOM 1865 C CA . TYR A 1 242 ? 6.266 -0.438 15.953 1 98.69 242 TYR A CA 1
ATOM 1866 C C . TYR A 1 242 ? 7.742 -0.177 15.68 1 98.69 242 TYR A C 1
ATOM 1868 O O . TYR A 1 242 ? 8.562 -1.099 15.727 1 98.69 242 TYR A O 1
ATOM 1876 N N . LEU A 1 243 ? 8.062 1.12 15.367 1 98.62 243 LEU A N 1
ATOM 1877 C CA . LEU A 1 243 ? 9.445 1.493 15.07 1 98.62 243 LEU A CA 1
ATOM 1878 C C . LEU A 1 243 ? 10.336 1.284 16.297 1 98.62 243 LEU A C 1
ATOM 1880 O O . LEU A 1 243 ? 11.492 0.864 16.156 1 98.62 243 LEU A O 1
ATOM 1884 N N . GLN A 1 244 ? 9.812 1.619 17.469 1 98.44 244 GLN A N 1
ATOM 1885 C CA . GLN A 1 244 ? 10.562 1.397 18.703 1 98.44 244 GLN A CA 1
ATOM 1886 C C . GLN A 1 244 ? 10.93 -0.075 18.859 1 98.44 244 GLN A C 1
ATOM 1888 O O . GLN A 1 244 ? 12.031 -0.399 19.312 1 98.44 244 GLN A O 1
ATOM 1893 N N . SER A 1 245 ? 10.062 -0.959 18.531 1 98 245 SER A N 1
ATOM 1894 C CA . SER A 1 245 ? 10.273 -2.396 18.672 1 98 245 SER A CA 1
ATOM 1895 C C . SER A 1 245 ? 11.25 -2.922 17.625 1 98 245 SER A C 1
ATOM 1897 O O . SER A 1 245 ? 12.109 -3.748 17.938 1 98 245 SER A O 1
ATOM 1899 N N . LEU A 1 246 ? 11.195 -2.457 16.391 1 97.62 246 LEU A N 1
ATOM 1900 C CA . LEU A 1 246 ? 11.938 -3.062 15.289 1 97.62 246 LEU A CA 1
ATOM 1901 C C . LEU A 1 246 ? 13.211 -2.283 15 1 97.62 246 LEU A C 1
ATOM 1903 O O . LEU A 1 246 ? 14.227 -2.867 14.602 1 97.62 246 LEU A O 1
ATOM 1907 N N . PHE A 1 247 ? 13.094 -0.943 15.094 1 98 247 PHE A N 1
ATOM 1908 C CA . PHE A 1 247 ? 14.203 -0.051 14.773 1 98 247 PHE A CA 1
ATOM 1909 C C . PHE A 1 247 ? 14.383 1.002 15.859 1 98 247 PHE A C 1
ATOM 1911 O O . PHE A 1 247 ? 14.25 2.199 15.594 1 98 247 PHE A O 1
ATOM 1918 N N . PRO A 1 248 ? 14.836 0.636 17.031 1 98.25 248 PRO A N 1
ATOM 1919 C CA . PRO A 1 248 ? 14.914 1.561 18.172 1 98.25 248 PRO A CA 1
ATOM 1920 C C . PRO A 1 248 ? 15.812 2.762 17.891 1 98.25 248 PRO A C 1
ATOM 1922 O O . PRO A 1 248 ? 15.57 3.855 18.406 1 98.25 248 PRO A O 1
ATOM 1925 N N . GLU A 1 249 ? 16.859 2.605 17.078 1 97.81 249 GLU A N 1
ATOM 1926 C CA . GLU A 1 249 ? 17.766 3.703 16.766 1 97.81 249 GLU A CA 1
ATOM 1927 C C . GLU A 1 249 ? 17.062 4.801 15.984 1 97.81 249 GLU A C 1
ATOM 1929 O O . GLU A 1 249 ? 17.391 5.984 16.125 1 97.81 249 GLU A O 1
ATOM 1934 N N . ILE A 1 250 ? 16.109 4.422 15.148 1 98.12 250 ILE A N 1
ATOM 1935 C CA . ILE A 1 250 ? 15.32 5.383 14.398 1 98.12 250 ILE A CA 1
ATOM 1936 C C . ILE A 1 250 ? 14.273 6.02 15.312 1 98.12 250 ILE A C 1
ATOM 1938 O O . ILE A 1 250 ? 14.109 7.242 15.32 1 98.12 250 ILE A O 1
ATOM 1942 N N . ALA A 1 251 ? 13.617 5.168 16.109 1 98.25 251 ALA A N 1
ATOM 1943 C CA . ALA A 1 251 ? 12.555 5.633 17 1 98.25 251 ALA A CA 1
ATOM 1944 C C . ALA A 1 251 ? 13.078 6.68 17.969 1 98.25 251 ALA A C 1
ATOM 1946 O O . ALA A 1 251 ? 12.375 7.633 18.312 1 98.25 251 ALA A O 1
ATOM 1947 N N . LYS A 1 252 ? 14.32 6.555 18.375 1 97.56 252 LYS A N 1
ATOM 1948 C CA . LYS A 1 252 ? 14.938 7.445 19.359 1 97.56 252 LYS A CA 1
ATOM 1949 C C . LYS A 1 252 ? 15.102 8.859 18.797 1 97.56 252 LYS A C 1
ATOM 1951 O O . LYS A 1 252 ? 15.164 9.828 19.547 1 97.56 252 LYS A O 1
ATOM 1956 N N . ARG A 1 253 ? 15.156 8.992 17.531 1 97.75 253 ARG A N 1
ATOM 1957 C CA . ARG A 1 253 ? 15.43 10.289 16.906 1 97.75 253 ARG A CA 1
ATOM 1958 C C . ARG A 1 253 ? 14.164 10.883 16.297 1 97.75 253 ARG A C 1
ATOM 1960 O O . ARG A 1 253 ? 14.211 11.938 15.664 1 97.75 253 ARG A O 1
ATOM 1967 N N . LEU A 1 254 ? 13.039 10.242 16.5 1 98.19 254 LEU A N 1
ATOM 1968 C CA . LEU A 1 254 ? 11.773 10.688 15.93 1 98.19 254 LEU A CA 1
ATOM 1969 C C . LEU A 1 254 ? 11.078 11.68 16.859 1 98.19 254 LEU A C 1
ATOM 1971 O O . LEU A 1 254 ? 10.906 11.398 18.047 1 98.19 254 LEU A O 1
ATOM 1975 N N . ILE A 1 255 ? 10.773 12.852 16.375 1 98.69 255 ILE A N 1
ATOM 1976 C CA . ILE A 1 255 ? 9.898 13.789 17.078 1 98.69 255 ILE A CA 1
ATOM 1977 C C . ILE A 1 255 ? 8.438 13.461 16.781 1 98.69 255 ILE A C 1
ATOM 1979 O O . ILE A 1 255 ? 7.98 13.602 15.648 1 98.69 255 ILE A O 1
ATOM 1983 N N . VAL A 1 256 ? 7.695 12.961 17.766 1 98.56 256 VAL A N 1
ATOM 1984 C CA . VAL A 1 256 ? 6.285 12.617 17.609 1 98.56 256 VAL A CA 1
ATOM 1985 C C . VAL A 1 256 ? 5.414 13.812 17.969 1 98.56 256 VAL A C 1
ATOM 1987 O O . VAL A 1 256 ? 5.414 14.266 19.109 1 98.56 256 VAL A O 1
ATOM 1990 N N . GLU A 1 257 ? 4.73 14.383 16.969 1 98.12 257 GLU A N 1
ATOM 1991 C CA . GLU A 1 257 ? 3.961 15.602 17.172 1 98.12 257 GLU A CA 1
ATOM 1992 C C . GLU A 1 257 ? 2.648 15.57 16.406 1 98.12 257 GLU A C 1
ATOM 1994 O O . GLU A 1 257 ? 2.646 15.648 15.172 1 98.12 257 GLU A O 1
ATOM 1999 N N . PRO A 1 258 ? 1.489 15.492 17.078 1 97.19 258 PRO A N 1
ATOM 2000 C CA . PRO A 1 258 ? 0.203 15.367 16.375 1 97.19 258 PRO A CA 1
ATOM 2001 C C . PRO A 1 258 ? -0.233 16.672 15.711 1 97.19 258 PRO A C 1
ATOM 2003 O O . PRO A 1 258 ? -1.067 16.656 14.805 1 97.19 258 PRO A O 1
ATOM 2006 N N . ASN A 1 259 ? 0.351 17.844 16.031 1 97.31 259 ASN A N 1
ATOM 2007 C CA . ASN A 1 259 ? -0.239 19.125 15.664 1 97.31 259 ASN A CA 1
ATOM 2008 C C . ASN A 1 259 ? 0.631 19.859 14.656 1 97.31 259 ASN A C 1
ATOM 2010 O O . ASN A 1 259 ? 0.57 21.094 14.57 1 97.31 259 ASN A O 1
ATOM 2014 N N . LEU A 1 260 ? 1.418 19.188 13.898 1 97.69 260 LEU A N 1
ATOM 2015 C CA . LEU A 1 260 ? 2.398 19.828 13.031 1 97.69 260 LEU A CA 1
ATOM 2016 C C . LEU A 1 260 ? 1.719 20.781 12.055 1 97.69 260 LEU A C 1
ATOM 2018 O O . LEU A 1 260 ? 2.234 21.875 11.781 1 97.69 260 LEU A O 1
ATOM 2022 N N . ILE A 1 261 ? 0.625 20.359 11.484 1 97.75 261 ILE A N 1
ATOM 2023 C CA . ILE A 1 261 ? -0.05 21.188 10.492 1 97.75 261 ILE A CA 1
ATOM 2024 C C . ILE A 1 261 ? -0.579 22.453 11.156 1 97.75 261 ILE A C 1
ATOM 2026 O O . ILE A 1 261 ? -0.508 23.531 10.578 1 97.75 261 ILE A O 1
ATOM 2030 N N . PHE A 1 262 ? -1.06 22.375 12.398 1 97.56 262 PHE A N 1
ATOM 2031 C CA . PHE A 1 262 ? -1.513 23.547 13.141 1 97.56 262 PHE A CA 1
ATOM 2032 C C . PHE A 1 262 ? -0.352 24.484 13.422 1 97.56 262 PHE A C 1
ATOM 2034 O O . PHE A 1 262 ? -0.51 25.703 13.359 1 97.56 262 PHE A O 1
ATOM 2041 N N . TRP A 1 263 ? 0.793 23.922 13.758 1 97 263 TRP A N 1
ATOM 2042 C CA . TRP A 1 263 ? 1.972 24.75 13.938 1 97 263 TRP A CA 1
ATOM 2043 C C . TRP A 1 263 ? 2.303 25.516 12.656 1 97 263 TRP A C 1
ATOM 2045 O O . TRP A 1 263 ? 2.633 26.703 12.703 1 97 263 TRP A O 1
ATOM 2055 N N . GLY A 1 264 ? 2.172 24.812 11.539 1 97.62 264 GLY A N 1
ATOM 2056 C CA . GLY A 1 264 ? 2.387 25.453 10.258 1 97.62 264 GLY A CA 1
ATOM 2057 C C . GLY A 1 264 ? 1.427 26.609 10.008 1 97.62 264 GLY A C 1
ATOM 2058 O O . GLY A 1 264 ? 1.832 27.672 9.539 1 97.62 264 GLY A O 1
ATOM 2059 N N . MET A 1 265 ? 0.189 26.375 10.289 1 96.69 265 MET A N 1
ATOM 2060 C CA . MET A 1 265 ? -0.832 27.406 10.102 1 96.69 265 MET A CA 1
ATOM 2061 C C . MET A 1 265 ? -0.547 28.609 10.984 1 96.69 265 MET A C 1
ATOM 2063 O O . MET A 1 265 ? -0.629 29.75 10.516 1 96.69 265 MET A O 1
ATOM 2067 N N . GLU A 1 266 ? -0.241 28.312 12.195 1 95.81 266 GLU A N 1
ATOM 2068 C CA . GLU A 1 266 ? 0.078 29.391 13.125 1 95.81 266 GLU A CA 1
ATOM 2069 C C . GLU A 1 266 ? 1.249 30.234 12.625 1 95.81 266 GLU A C 1
ATOM 2071 O O . GLU A 1 266 ? 1.226 31.469 12.719 1 95.81 266 GLU A O 1
ATOM 2076 N N . LYS A 1 267 ? 2.248 29.609 12.031 1 94.56 267 LYS A N 1
ATOM 2077 C CA . LYS A 1 267 ? 3.463 30.297 11.586 1 94.56 267 LYS A CA 1
ATOM 2078 C C . LYS A 1 267 ? 3.207 31.078 10.305 1 94.56 267 LYS A C 1
ATOM 2080 O O . LYS A 1 267 ? 4.012 31.938 9.93 1 94.56 267 LYS A O 1
ATOM 2085 N N . THR A 1 268 ? 2.146 30.734 9.633 1 91.5 268 THR A N 1
ATOM 2086 C CA . THR A 1 268 ? 1.83 31.469 8.422 1 91.5 268 THR A CA 1
ATOM 2087 C C . THR A 1 268 ? 1.083 32.75 8.758 1 91.5 268 THR A C 1
ATOM 2089 O O . THR A 1 268 ? 0.876 33.594 7.883 1 91.5 268 THR A O 1
ATOM 2092 N N . GLN A 1 269 ? 0.584 32.875 9.922 1 82.06 269 GLN A N 1
ATOM 2093 C CA . GLN A 1 269 ? -0.223 34.031 10.305 1 82.06 269 GLN A CA 1
ATOM 2094 C C . GLN A 1 269 ? 0.654 35.219 10.586 1 82.06 269 GLN A C 1
ATOM 2096 O O . GLN A 1 269 ? 1.756 35.094 11.125 1 82.06 269 GLN A O 1
ATOM 2101 N N . ASN A 1 270 ? 0.531 36.25 9.578 1 62.28 270 ASN A N 1
ATOM 2102 C CA . ASN A 1 270 ? 1.17 37.531 9.797 1 62.28 270 ASN A CA 1
ATOM 2103 C C . ASN A 1 270 ? 0.438 38.344 10.867 1 62.28 270 ASN A C 1
ATOM 2105 O O . ASN A 1 270 ? -0.68 38 11.25 1 62.28 270 ASN A O 1
ATOM 2109 N N . ALA A 1 271 ? 1.165 39.281 11.469 1 48.84 271 ALA A N 1
ATOM 2110 C CA . ALA A 1 271 ? 0.697 40.219 12.484 1 48.84 271 ALA A CA 1
ATOM 2111 C C . ALA A 1 271 ? -0.721 40.688 12.18 1 48.84 271 ALA A C 1
ATOM 2113 O O . ALA A 1 271 ? -1.499 40.969 13.094 1 48.84 271 ALA A O 1
ATOM 2114 N N . GLN A 1 272 ? -1.04 40.719 10.945 1 48.06 272 GLN A N 1
ATOM 2115 C CA . GLN A 1 272 ? -2.299 41.375 10.625 1 48.06 272 GLN A CA 1
ATOM 2116 C C . GLN A 1 272 ? -3.488 40.438 10.891 1 48.06 272 GLN A C 1
ATOM 2118 O O . GLN A 1 272 ? -4.562 40.906 11.281 1 48.06 272 GLN A O 1
ATOM 2123 N N . PHE A 1 273 ? -3.33 39.156 10.664 1 51.97 273 PHE A N 1
ATOM 2124 C CA . PHE A 1 273 ? -4.453 38.25 10.93 1 51.97 273 PHE A CA 1
ATOM 2125 C C . PHE A 1 273 ? -4.848 38.312 12.398 1 51.97 273 PHE A C 1
ATOM 2127 O O . PHE A 1 273 ? -6.031 38.25 12.734 1 51.97 273 PHE A O 1
ATOM 2134 N N . PHE A 1 274 ? -3.816 38.5 13.25 1 50.59 274 PHE A N 1
ATOM 2135 C CA . PHE A 1 274 ? -4.086 38.5 14.688 1 50.59 274 PHE A CA 1
ATOM 2136 C C . PHE A 1 274 ? -4.711 39.812 15.109 1 50.59 274 PHE A C 1
ATOM 2138 O O . PHE A 1 274 ? -5.414 39.875 16.125 1 50.59 274 PHE A O 1
ATOM 2145 N N . HIS A 1 275 ? -4.348 40.844 14.43 1 45.78 275 HIS A N 1
ATOM 2146 C CA . HIS A 1 275 ? -4.832 42.156 14.898 1 45.78 275 HIS A CA 1
ATOM 2147 C C . HIS A 1 275 ? -6.328 42.312 14.648 1 45.78 275 HIS A C 1
ATOM 2149 O O . HIS A 1 275 ? -7 43.094 15.328 1 45.78 275 HIS A O 1
ATOM 2155 N N . ASN A 1 276 ? -6.785 41.688 13.617 1 42.84 276 ASN A N 1
ATOM 2156 C CA . ASN A 1 276 ? -8.219 41.906 13.43 1 42.84 276 ASN A CA 1
ATOM 2157 C C . ASN A 1 276 ? -9.039 41 14.328 1 42.84 276 ASN A C 1
ATOM 2159 O O . ASN A 1 276 ? -10.273 40.969 14.25 1 42.84 276 ASN A O 1
ATOM 2163 N N . SER A 1 277 ? -8.32 40.094 15.016 1 40.16 277 SER A N 1
ATOM 2164 C CA . SER A 1 277 ? -9.094 39.281 15.961 1 40.16 277 SER A CA 1
ATOM 2165 C C . SER A 1 277 ? -9.016 39.875 17.375 1 40.16 277 SER A C 1
ATOM 2167 O O . SER A 1 277 ? -7.969 40.375 17.781 1 40.16 277 SER A O 1
ATOM 2169 N N . MET B 1 1 ? -4.383 -33.906 -23.844 1 89.69 1 MET B N 1
ATOM 2170 C CA . MET B 1 1 ? -4.262 -32.469 -23.625 1 89.69 1 MET B CA 1
ATOM 2171 C C . MET B 1 1 ? -5.305 -31.984 -22.625 1 89.69 1 MET B C 1
ATOM 2173 O O . MET B 1 1 ? -6.41 -32.531 -22.562 1 89.69 1 MET B O 1
ATOM 2177 N N . TRP B 1 2 ? -4.848 -31.062 -21.797 1 91.56 2 TRP B N 1
ATOM 2178 C CA . TRP B 1 2 ? -5.793 -30.531 -20.828 1 91.56 2 TRP B CA 1
ATOM 2179 C C . TRP B 1 2 ? -5.547 -29.047 -20.578 1 91.56 2 TRP B C 1
ATOM 2181 O O . TRP B 1 2 ? -4.508 -28.516 -20.969 1 91.56 2 TRP B O 1
ATOM 2191 N N . LEU B 1 3 ? -6.559 -28.344 -19.969 1 93.81 3 LEU B N 1
ATOM 2192 C CA . LEU B 1 3 ? -6.516 -26.922 -19.688 1 93.81 3 LEU B CA 1
ATOM 2193 C C . LEU B 1 3 ? -6.414 -26.656 -18.188 1 93.81 3 LEU B C 1
ATOM 2195 O O . LEU B 1 3 ? -7.078 -27.312 -17.391 1 93.81 3 LEU B O 1
ATOM 2199 N N . ALA B 1 4 ? -5.5 -25.828 -17.906 1 96.44 4 ALA B N 1
ATOM 2200 C CA . ALA B 1 4 ? -5.441 -25.266 -16.562 1 96.44 4 ALA B CA 1
ATOM 2201 C C . ALA B 1 4 ? -6.004 -23.859 -16.531 1 96.44 4 ALA B C 1
ATOM 2203 O O . ALA B 1 4 ? -5.688 -23.031 -17.391 1 96.44 4 ALA B O 1
ATOM 2204 N N . LEU B 1 5 ? -6.883 -23.562 -15.555 1 96.25 5 LEU B N 1
ATOM 2205 C CA . LEU B 1 5 ? -7.457 -22.234 -15.383 1 96.25 5 LEU B CA 1
ATOM 2206 C C . LEU B 1 5 ? -7.285 -21.75 -13.953 1 96.25 5 LEU B C 1
ATOM 2208 O O . LEU B 1 5 ? -7.711 -22.422 -13.008 1 96.25 5 LEU B O 1
ATOM 2212 N N . ILE B 1 6 ? -6.602 -20.656 -13.859 1 96.38 6 ILE B N 1
ATOM 2213 C CA . ILE B 1 6 ? -6.496 -19.953 -12.586 1 96.38 6 ILE B CA 1
ATOM 2214 C C . ILE B 1 6 ? -7.336 -18.688 -12.633 1 96.38 6 ILE B C 1
ATOM 2216 O O . ILE B 1 6 ? -7.094 -17.797 -13.453 1 96.38 6 ILE B O 1
ATOM 2220 N N . ILE B 1 7 ? -8.289 -18.609 -11.773 1 95.25 7 ILE B N 1
ATOM 2221 C CA . ILE B 1 7 ? -9.125 -17.406 -11.688 1 95.25 7 ILE B CA 1
ATOM 2222 C C . ILE B 1 7 ? -8.602 -16.5 -10.578 1 95.25 7 ILE B C 1
ATOM 2224 O O . ILE B 1 7 ? -8.789 -16.781 -9.391 1 95.25 7 ILE B O 1
ATOM 2228 N N . GLY B 1 8 ? -7.934 -15.469 -10.977 1 92.94 8 GLY B N 1
ATOM 2229 C CA . GLY B 1 8 ? -7.441 -14.469 -10.047 1 92.94 8 GLY B CA 1
ATOM 2230 C C . GLY B 1 8 ? -8.383 -13.289 -9.891 1 92.94 8 GLY B C 1
ATOM 2231 O O . GLY B 1 8 ? -9.438 -13.234 -10.531 1 92.94 8 GLY B O 1
ATOM 2232 N N . ASN B 1 9 ? -8.023 -12.336 -9.094 1 88.94 9 ASN B N 1
ATOM 2233 C CA . ASN B 1 9 ? -8.867 -11.18 -8.805 1 88.94 9 ASN B CA 1
ATOM 2234 C C . ASN B 1 9 ? -8.969 -10.25 -10.008 1 88.94 9 ASN B C 1
ATOM 2236 O O . ASN B 1 9 ? -9.992 -9.602 -10.219 1 88.94 9 ASN B O 1
ATOM 2240 N N . SER B 1 10 ? -7.961 -10.211 -10.734 1 88.25 10 SER B N 1
ATOM 2241 C CA . SER B 1 10 ? -7.906 -9.25 -11.836 1 88.25 10 SER B CA 1
ATOM 2242 C C . SER B 1 10 ? -8.133 -9.93 -13.18 1 88.25 10 SER B C 1
ATOM 2244 O O . SER B 1 10 ? -8.828 -9.391 -14.047 1 88.25 10 SER B O 1
ATOM 2246 N N . ARG B 1 11 ? -7.531 -11.188 -13.297 1 89.81 11 ARG B N 1
ATOM 2247 C CA . ARG B 1 11 ? -7.52 -11.844 -14.594 1 89.81 11 ARG B CA 1
ATOM 2248 C C . ARG B 1 11 ? -7.691 -13.352 -14.453 1 89.81 11 ARG B C 1
ATOM 2250 O O . ARG B 1 11 ? -7.547 -13.891 -13.359 1 89.81 11 ARG B O 1
ATOM 2257 N N . LEU B 1 12 ? -8.055 -13.961 -15.609 1 94 12 LEU B N 1
ATOM 2258 C CA . LEU B 1 12 ? -7.992 -15.406 -15.758 1 94 12 LEU B CA 1
ATOM 2259 C C . LEU B 1 12 ? -6.703 -15.828 -16.453 1 94 12 LEU B C 1
ATOM 2261 O O . LEU B 1 12 ? -6.332 -15.25 -17.484 1 94 12 LEU B O 1
ATOM 2265 N N . HIS B 1 13 ? -6.035 -16.797 -15.875 1 96 13 HIS B N 1
ATOM 2266 C CA . HIS B 1 13 ? -4.797 -17.312 -16.453 1 96 13 HIS B CA 1
ATOM 2267 C C . HIS B 1 13 ? -4.98 -18.75 -16.938 1 96 13 HIS B C 1
ATOM 2269 O O . HIS B 1 13 ? -5.449 -19.609 -16.188 1 96 13 HIS B O 1
ATOM 2275 N N . TRP B 1 14 ? -4.574 -18.953 -18.234 1 96.19 14 TRP B N 1
ATOM 2276 C CA . TRP B 1 14 ? -4.781 -20.25 -18.859 1 96.19 14 TRP B CA 1
ATOM 2277 C C . TRP B 1 14 ? -3.449 -20.906 -19.188 1 96.19 14 TRP B C 1
ATOM 2279 O O . TRP B 1 14 ? -2.51 -20.25 -19.641 1 96.19 14 TRP B O 1
ATOM 2289 N N . GLY B 1 15 ? -3.365 -22.188 -18.891 1 96.31 15 GLY B N 1
ATOM 2290 C CA . GLY B 1 15 ? -2.277 -23.031 -19.359 1 96.31 15 GLY B CA 1
ATOM 2291 C C . GLY B 1 15 ? -2.756 -24.25 -20.125 1 96.31 15 GLY B C 1
ATOM 2292 O O . GLY B 1 15 ? -3.604 -25 -19.656 1 96.31 15 GLY B O 1
ATOM 2293 N N . LEU B 1 16 ? -2.287 -24.375 -21.375 1 94.56 16 LEU B N 1
ATOM 2294 C CA . LEU B 1 16 ? -2.545 -25.562 -22.188 1 94.56 16 LEU B CA 1
ATOM 2295 C C . LEU B 1 16 ? -1.418 -26.578 -22.031 1 94.56 16 LEU B C 1
ATOM 2297 O O . LEU B 1 16 ? -0.267 -26.297 -22.359 1 94.56 16 LEU B O 1
ATOM 2301 N N . PHE B 1 17 ? -1.81 -27.781 -21.516 1 94 17 PHE B N 1
ATOM 2302 C CA . PHE B 1 17 ? -0.813 -28.812 -21.234 1 94 17 PHE B CA 1
ATOM 2303 C C . PHE B 1 17 ? -0.958 -29.984 -22.188 1 94 17 PHE B C 1
ATOM 2305 O O . PHE B 1 17 ? -2.074 -30.391 -22.516 1 94 17 PHE B O 1
ATOM 2312 N N . ASP B 1 18 ? 0.153 -30.5 -22.672 1 92.44 18 ASP B N 1
ATOM 2313 C CA . ASP B 1 18 ? 0.278 -31.844 -23.25 1 92.44 18 ASP B CA 1
ATOM 2314 C C . ASP B 1 18 ? 1.013 -32.781 -22.297 1 92.44 18 ASP B C 1
ATOM 2316 O O . ASP B 1 18 ? 2.244 -32.781 -22.234 1 92.44 18 ASP B O 1
ATOM 2320 N N . GLY B 1 19 ? 0.228 -33.625 -21.609 1 90 19 GLY B N 1
ATOM 2321 C CA . GLY B 1 19 ? 0.83 -34.344 -20.484 1 90 19 GLY B CA 1
ATOM 2322 C C . GLY B 1 19 ? 1.361 -33.438 -19.406 1 90 19 GLY B C 1
ATOM 2323 O O . GLY B 1 19 ? 0.615 -32.625 -18.844 1 90 19 GLY B O 1
ATOM 2324 N N . LYS B 1 20 ? 2.621 -33.5 -19.297 1 93.12 20 LYS B N 1
ATOM 2325 C CA . LYS B 1 20 ? 3.254 -32.688 -18.25 1 93.12 20 LYS B CA 1
ATOM 2326 C C . LYS B 1 20 ? 3.9 -31.438 -18.844 1 93.12 20 LYS B C 1
ATOM 2328 O O . LYS B 1 20 ? 4.441 -30.609 -18.125 1 93.12 20 LYS B O 1
ATOM 2333 N N . THR B 1 21 ? 3.742 -31.266 -20.141 1 94.56 21 THR B N 1
ATOM 2334 C CA . THR B 1 21 ? 4.398 -30.156 -20.828 1 94.56 21 THR B CA 1
ATOM 2335 C C . THR B 1 21 ? 3.441 -28.984 -21.016 1 94.56 21 THR B C 1
ATOM 2337 O O . THR B 1 21 ? 2.355 -29.141 -21.578 1 94.56 21 THR B O 1
ATOM 2340 N N . LEU B 1 22 ? 3.812 -27.828 -20.531 1 95.56 22 LEU B N 1
ATOM 2341 C CA . LEU B 1 22 ? 3.051 -26.609 -20.766 1 95.56 22 LEU B CA 1
ATOM 2342 C C . LEU B 1 22 ? 3.32 -26.062 -22.156 1 95.56 22 LEU B C 1
ATOM 2344 O O . LEU B 1 22 ? 4.422 -25.578 -22.438 1 95.56 22 LEU B O 1
ATOM 2348 N N . CYS B 1 23 ? 2.375 -26 -22.984 1 95.19 23 CYS B N 1
ATOM 2349 C CA . CYS B 1 23 ? 2.547 -25.672 -24.406 1 95.19 23 CYS B CA 1
ATOM 2350 C C . CYS B 1 23 ? 2.297 -24.188 -24.641 1 95.19 23 CYS B C 1
ATOM 2352 O O . CYS B 1 23 ? 3.043 -23.547 -25.375 1 95.19 23 CYS B O 1
ATOM 2354 N N . HIS B 1 24 ? 1.185 -23.672 -24.047 1 95 24 HIS B N 1
ATOM 2355 C CA . HIS B 1 24 ? 0.798 -22.266 -24.234 1 95 24 HIS B CA 1
ATOM 2356 C C . HIS B 1 24 ? 0.146 -21.703 -22.969 1 95 24 HIS B C 1
ATOM 2358 O O . HIS B 1 24 ? -0.429 -22.453 -22.172 1 95 24 HIS B O 1
ATOM 2364 N N . THR B 1 25 ? 0.36 -20.453 -22.844 1 96.38 25 THR B N 1
ATOM 2365 C CA . THR B 1 25 ? -0.338 -19.734 -21.766 1 96.38 25 THR B CA 1
ATOM 2366 C C . THR B 1 25 ? -1.119 -18.562 -22.328 1 96.38 25 THR B C 1
ATOM 2368 O O . THR B 1 25 ? -0.739 -17.984 -23.344 1 96.38 25 THR B O 1
ATOM 2371 N N . TYR B 1 26 ? -2.287 -18.203 -21.688 1 94.06 26 TYR B N 1
ATOM 2372 C CA . TYR B 1 26 ? -3.125 -17.062 -22.062 1 94.06 26 TYR B CA 1
ATOM 2373 C C . TYR B 1 26 ? -3.625 -16.328 -20.828 1 94.06 26 TYR B C 1
ATOM 2375 O O . TYR B 1 26 ? -3.682 -16.906 -19.734 1 94.06 26 TYR B O 1
ATOM 2383 N N . ASP B 1 27 ? -3.879 -15.055 -21.031 1 93.44 27 ASP B N 1
ATOM 2384 C CA . ASP B 1 27 ? -4.586 -14.25 -20.031 1 93.44 27 ASP B CA 1
ATOM 2385 C C . ASP B 1 27 ? -5.855 -13.648 -20.609 1 93.44 27 ASP B C 1
ATOM 2387 O O . ASP B 1 27 ? -5.855 -13.164 -21.75 1 93.44 27 ASP B O 1
ATOM 2391 N N . THR B 1 28 ? -6.926 -13.75 -19.844 1 90.88 28 THR B N 1
ATOM 2392 C CA . THR B 1 28 ? -8.172 -13.133 -20.281 1 90.88 28 THR B CA 1
ATOM 2393 C C . THR B 1 28 ? -8.805 -12.336 -19.141 1 90.88 28 THR B C 1
ATOM 2395 O O . THR B 1 28 ? -8.469 -12.539 -17.969 1 90.88 28 THR B O 1
ATOM 2398 N N . GLU B 1 29 ? -9.594 -11.375 -19.516 1 89.12 29 GLU B N 1
ATOM 2399 C CA . GLU B 1 29 ? -10.445 -10.703 -18.547 1 89.12 29 GLU B CA 1
ATOM 2400 C C . GLU B 1 29 ? -11.555 -11.633 -18.047 1 89.12 29 GLU B C 1
ATOM 2402 O O . GLU B 1 29 ? -11.578 -12.812 -18.406 1 89.12 29 GLU B O 1
ATOM 2407 N N . ARG B 1 30 ? -12.359 -11.164 -17.188 1 83.44 30 ARG B N 1
ATOM 2408 C CA . ARG B 1 30 ? -13.516 -11.945 -16.734 1 83.44 30 ARG B CA 1
ATOM 2409 C C . ARG B 1 30 ? -14.422 -12.297 -17.922 1 83.44 30 ARG B C 1
ATOM 2411 O O . ARG B 1 30 ? -14.641 -11.469 -18.812 1 83.44 30 ARG B O 1
ATOM 2418 N N . LEU B 1 31 ? -14.805 -13.461 -17.859 1 80.81 31 LEU B N 1
ATOM 2419 C CA . LEU B 1 31 ? -15.523 -13.977 -19.016 1 80.81 31 LEU B CA 1
ATOM 2420 C C . LEU B 1 31 ? -16.984 -14.234 -18.672 1 80.81 31 LEU B C 1
ATOM 2422 O O . LEU B 1 31 ? -17.328 -14.398 -17.5 1 80.81 31 LEU B O 1
ATOM 2426 N N . SER B 1 32 ? -17.766 -14.32 -19.719 1 82.81 32 SER B N 1
ATOM 2427 C CA . SER B 1 32 ? -19.203 -14.516 -19.578 1 82.81 32 SER B CA 1
ATOM 2428 C C . SER B 1 32 ? -19.578 -15.992 -19.656 1 82.81 32 SER B C 1
ATOM 2430 O O . SER B 1 32 ? -18.734 -16.828 -20.016 1 82.81 32 SER B O 1
ATOM 2432 N N . LYS B 1 33 ? -20.859 -16.234 -19.375 1 85.31 33 LYS B N 1
ATOM 2433 C CA . LYS B 1 33 ? -21.391 -17.594 -19.469 1 85.31 33 LYS B CA 1
ATOM 2434 C C . LYS B 1 33 ? -21.328 -18.109 -20.891 1 85.31 33 LYS B C 1
ATOM 2436 O O . LYS B 1 33 ? -21.078 -19.297 -21.109 1 85.31 33 LYS B O 1
ATOM 2441 N N . SER B 1 34 ? -21.516 -17.219 -21.781 1 84.94 34 SER B N 1
ATOM 2442 C CA . SER B 1 34 ? -21.469 -17.609 -23.188 1 84.94 34 SER B CA 1
ATOM 2443 C C . SER B 1 34 ? -20.094 -18.125 -23.578 1 84.94 34 SER B C 1
ATOM 2445 O O . SER B 1 34 ? -19.984 -19.062 -24.375 1 84.94 34 SER B O 1
ATOM 2447 N N . PHE B 1 35 ? -19.094 -17.516 -23.094 1 85.88 35 PHE B N 1
ATOM 2448 C CA . PHE B 1 35 ? -17.734 -17.969 -23.375 1 85.88 35 PHE B CA 1
ATOM 2449 C C . PHE B 1 35 ? -17.516 -19.391 -22.891 1 85.88 35 PHE B C 1
ATOM 2451 O O . PHE B 1 35 ? -16.922 -20.203 -23.594 1 85.88 35 PHE B O 1
ATOM 2458 N N . VAL B 1 36 ? -17.969 -19.656 -21.672 1 85.94 36 VAL B N 1
ATOM 2459 C CA . VAL B 1 36 ? -17.828 -20.984 -21.078 1 85.94 36 VAL B CA 1
ATOM 2460 C C . VAL B 1 36 ? -18.5 -22.016 -21.984 1 85.94 36 VAL B C 1
ATOM 2462 O O . VAL B 1 36 ? -17.922 -23.078 -22.25 1 85.94 36 VAL B O 1
ATOM 2465 N N . TYR B 1 37 ? -19.672 -21.656 -22.422 1 84.94 37 TYR B N 1
ATOM 2466 C CA . TYR B 1 37 ? -20.422 -22.531 -23.328 1 84.94 37 TYR B CA 1
ATOM 2467 C C . TYR B 1 37 ? -19.641 -22.781 -24.609 1 84.94 37 TYR B C 1
ATOM 2469 O O . TYR B 1 37 ? -19.484 -23.938 -25.031 1 84.94 37 TYR B O 1
ATOM 2477 N N . TYR B 1 38 ? -19.062 -21.766 -25.125 1 85.06 38 TYR B N 1
ATOM 2478 C CA . TYR B 1 38 ? -18.328 -21.875 -26.391 1 85.06 38 TYR B CA 1
ATOM 2479 C C . TYR B 1 38 ? -17.078 -22.734 -26.219 1 85.06 38 TYR B C 1
ATOM 2481 O O . TYR B 1 38 ? -16.797 -23.594 -27.062 1 85.06 38 TYR B O 1
ATOM 2489 N N . LEU B 1 39 ? -16.422 -22.5 -25.219 1 87.88 39 LEU B N 1
ATOM 2490 C CA . LEU B 1 39 ? -15.227 -23.281 -24.969 1 87.88 39 LEU B CA 1
ATOM 2491 C C . LEU B 1 39 ? -15.562 -24.75 -24.797 1 87.88 39 LEU B C 1
ATOM 2493 O O . LEU B 1 39 ? -14.812 -25.625 -25.234 1 87.88 39 LEU B O 1
ATOM 2497 N N . SER B 1 40 ? -16.688 -25.047 -24.203 1 87.88 40 SER B N 1
ATOM 2498 C CA . SER B 1 40 ? -17.109 -26.422 -23.922 1 87.88 40 SER B CA 1
ATOM 2499 C C . SER B 1 40 ? -17.438 -27.156 -25.219 1 87.88 40 SER B C 1
ATOM 2501 O O . SER B 1 40 ? -17.469 -28.391 -25.25 1 87.88 40 SER B O 1
ATOM 2503 N N . LYS B 1 41 ? -17.625 -26.406 -26.234 1 85.62 41 LYS B N 1
ATOM 2504 C CA . LYS B 1 41 ? -18.016 -27 -27.516 1 85.62 41 LYS B CA 1
ATOM 2505 C C . LYS B 1 41 ? -16.812 -27.203 -28.422 1 85.62 41 LYS B C 1
ATOM 2507 O O . LYS B 1 41 ? -16.906 -27.844 -29.469 1 85.62 41 LYS B O 1
ATOM 2512 N N . CYS B 1 42 ? -15.742 -26.609 -27.984 1 85.56 42 CYS B N 1
ATOM 2513 C CA . CYS B 1 42 ? -14.539 -26.766 -28.797 1 85.56 42 CYS B CA 1
ATOM 2514 C C . CYS B 1 42 ? -14.086 -28.219 -28.828 1 85.56 42 CYS B C 1
ATOM 2516 O O . CYS B 1 42 ? -14.023 -28.875 -27.797 1 85.56 42 CYS B O 1
ATOM 2518 N N . GLN B 1 43 ? -13.711 -28.641 -30.062 1 79.5 43 GLN B N 1
ATOM 2519 C CA . GLN B 1 43 ? -13.297 -30.016 -30.25 1 79.5 43 GLN B CA 1
ATOM 2520 C C . GLN B 1 43 ? -11.828 -30.109 -30.672 1 79.5 43 GLN B C 1
ATOM 2522 O O . GLN B 1 43 ? -11.188 -31.141 -30.5 1 79.5 43 GLN B O 1
ATOM 2527 N N . ARG B 1 44 ? -11.438 -29.016 -31.266 1 86.56 44 ARG B N 1
ATOM 2528 C CA . ARG B 1 44 ? -10.062 -28.969 -31.766 1 86.56 44 ARG B CA 1
ATOM 2529 C C . ARG B 1 44 ? -9.219 -27.984 -30.953 1 86.56 44 ARG B C 1
ATOM 2531 O O . ARG B 1 44 ? -9.727 -26.969 -30.484 1 86.56 44 ARG B O 1
ATOM 2538 N N . LEU B 1 45 ? -8.023 -28.406 -30.828 1 85.69 45 LEU B N 1
ATOM 2539 C CA . LEU B 1 45 ? -7.078 -27.562 -30.109 1 85.69 45 LEU B CA 1
ATOM 2540 C C . LEU B 1 45 ? -7.027 -26.172 -30.734 1 85.69 45 LEU B C 1
ATOM 2542 O O . LEU B 1 45 ? -6.898 -25.172 -30.031 1 85.69 45 LEU B O 1
ATOM 2546 N N . SER B 1 46 ? -7.07 -26.109 -31.984 1 87.12 46 SER B N 1
ATOM 2547 C CA . SER B 1 46 ? -7 -24.828 -32.688 1 87.12 46 SER B CA 1
ATOM 2548 C C . SER B 1 46 ? -8.156 -23.922 -32.312 1 87.12 46 SER B C 1
ATOM 2550 O O . SER B 1 46 ? -7.988 -22.703 -32.25 1 87.12 46 SER B O 1
ATOM 2552 N N . GLU B 1 47 ? -9.305 -24.469 -32.062 1 85.69 47 GLU B N 1
ATOM 2553 C CA . GLU B 1 47 ? -10.469 -23.703 -31.625 1 85.69 47 GLU B CA 1
ATOM 2554 C C . GLU B 1 47 ? -10.258 -23.094 -30.25 1 85.69 47 GLU B C 1
ATOM 2556 O O . GLU B 1 47 ? -10.609 -21.938 -30.016 1 85.69 47 GLU B O 1
ATOM 2561 N N . VAL B 1 48 ? -9.672 -23.906 -29.422 1 86.62 48 VAL B N 1
ATOM 2562 C CA . VAL B 1 48 ? -9.391 -23.453 -28.062 1 86.62 48 VAL B CA 1
ATOM 2563 C C . VAL B 1 48 ? -8.391 -22.297 -28.109 1 86.62 48 VAL B C 1
ATOM 2565 O O . VAL B 1 48 ? -8.602 -21.266 -27.453 1 86.62 48 VAL B O 1
ATOM 2568 N N . GLN B 1 49 ? -7.367 -22.484 -28.859 1 88.94 49 GLN B N 1
ATOM 2569 C CA . GLN B 1 49 ? -6.328 -21.469 -28.984 1 88.94 49 GLN B CA 1
ATOM 2570 C C . GLN B 1 49 ? -6.891 -20.172 -29.562 1 88.94 49 GLN B C 1
ATOM 2572 O O . GLN B 1 49 ? -6.535 -19.078 -29.109 1 88.94 49 GLN B O 1
ATOM 2577 N N . GLU B 1 50 ? -7.746 -20.281 -30.5 1 86.81 50 GLU B N 1
ATOM 2578 C CA . GLU B 1 50 ? -8.367 -19.109 -31.125 1 86.81 50 GLU B CA 1
ATOM 2579 C C . GLU B 1 50 ? -9.234 -18.359 -30.141 1 86.81 50 GLU B C 1
ATOM 2581 O O . GLU B 1 50 ? -9.188 -17.125 -30.078 1 86.81 50 GLU B O 1
ATOM 2586 N N . ILE B 1 51 ? -9.953 -19.062 -29.406 1 85 51 ILE B N 1
ATOM 2587 C CA . ILE B 1 51 ? -10.891 -18.438 -28.469 1 85 51 ILE B CA 1
ATOM 2588 C C . ILE B 1 51 ? -10.117 -17.75 -27.344 1 85 51 ILE B C 1
ATOM 2590 O O . ILE B 1 51 ? -10.5 -16.672 -26.891 1 85 51 ILE B O 1
ATOM 2594 N N . LEU B 1 52 ? -9.047 -18.359 -26.938 1 88.56 52 LEU B N 1
ATOM 2595 C CA . LEU B 1 52 ? -8.281 -17.828 -25.812 1 88.56 52 LEU B CA 1
ATOM 2596 C C . LEU B 1 52 ? -7.398 -16.672 -26.266 1 88.56 52 LEU B C 1
ATOM 2598 O O . LEU B 1 52 ? -7.02 -15.82 -25.453 1 88.56 52 LEU B O 1
ATOM 2602 N N . SER B 1 53 ? -7.047 -16.656 -27.484 1 86 53 SER B N 1
ATOM 2603 C CA . SER B 1 53 ? -6.195 -15.602 -28.016 1 86 53 SER B CA 1
ATOM 2604 C C . SER B 1 53 ? -7.008 -14.367 -28.375 1 86 53 SER B C 1
ATOM 2606 O O . SER B 1 53 ? -6.461 -13.266 -28.5 1 86 53 SER B O 1
ATOM 2608 N N . SER B 1 54 ? -8.297 -14.578 -28.688 1 69.25 54 SER B N 1
ATOM 2609 C CA . SER B 1 54 ? -9.125 -13.484 -29.188 1 69.25 54 SER B CA 1
ATOM 2610 C C . SER B 1 54 ? -9.469 -12.5 -28.078 1 69.25 54 SER B C 1
ATOM 2612 O O . SER B 1 54 ? -9.617 -12.883 -26.906 1 69.25 54 SER B O 1
ATOM 2614 N N . SER B 1 55 ? -9.148 -11.172 -28.234 1 56.41 55 SER B N 1
ATOM 2615 C CA . SER B 1 55 ? -9.469 -10.078 -27.328 1 56.41 55 SER B CA 1
ATOM 2616 C C . SER B 1 55 ? -10.961 -10.039 -27.016 1 56.41 55 SER B C 1
ATOM 2618 O O . SER B 1 55 ? -11.781 -10.391 -27.859 1 56.41 55 SER B O 1
ATOM 2620 N N . PRO B 1 56 ? -11.422 -9.891 -25.766 1 52.81 56 PRO B N 1
ATOM 2621 C CA . PRO B 1 56 ? -12.836 -9.867 -25.391 1 52.81 56 PRO B CA 1
ATOM 2622 C C . PRO B 1 56 ? -13.68 -9.008 -26.344 1 52.81 56 PRO B C 1
ATOM 2624 O O . PRO B 1 56 ? -14.898 -9.156 -26.391 1 52.81 56 PRO B O 1
ATOM 2627 N N . HIS B 1 57 ? -13.086 -7.898 -26.891 1 47.12 57 HIS B N 1
ATOM 2628 C CA . HIS B 1 57 ? -13.898 -6.945 -27.641 1 47.12 57 HIS B CA 1
ATOM 2629 C C . HIS B 1 57 ? -14.289 -7.504 -29 1 47.12 57 HIS B C 1
ATOM 2631 O O . HIS B 1 57 ? -14.992 -6.836 -29.766 1 47.12 57 HIS B O 1
ATOM 2637 N N . THR B 1 58 ? -13.75 -8.43 -29.406 1 44.78 58 THR B N 1
ATOM 2638 C CA . THR B 1 58 ? -14.109 -8.812 -30.781 1 44.78 58 THR B CA 1
ATOM 2639 C C . THR B 1 58 ? -15.469 -9.516 -30.797 1 44.78 58 THR B C 1
ATOM 2641 O O . THR B 1 58 ? -15.68 -10.484 -30.078 1 44.78 58 THR B O 1
ATOM 2644 N N . PRO B 1 59 ? -16.547 -8.914 -31.328 1 42.97 59 PRO B N 1
ATOM 2645 C CA . PRO B 1 59 ? -17.844 -9.547 -31.547 1 42.97 59 PRO B CA 1
ATOM 2646 C C . PRO B 1 59 ? -17.734 -10.984 -32.062 1 42.97 59 PRO B C 1
ATOM 2648 O O . PRO B 1 59 ? -17.156 -11.227 -33.094 1 42.97 59 PRO B O 1
ATOM 2651 N N . ARG B 1 60 ? -17.562 -11.922 -31.234 1 46.75 60 ARG B N 1
ATOM 2652 C CA . ARG B 1 60 ? -17.422 -13.336 -31.547 1 46.75 60 ARG B CA 1
ATOM 2653 C C . ARG B 1 60 ? -18.641 -13.859 -32.312 1 46.75 60 ARG B C 1
ATOM 2655 O O . ARG B 1 60 ? -18.969 -15.047 -32.219 1 46.75 60 ARG B O 1
ATOM 2662 N N . GLN B 1 61 ? -19.516 -12.977 -32.812 1 40.41 61 GLN B N 1
ATOM 2663 C CA . GLN B 1 61 ? -20.656 -13.484 -33.562 1 40.41 61 GLN B CA 1
ATOM 2664 C C . GLN B 1 61 ? -20.219 -14.547 -34.562 1 40.41 61 GLN B C 1
ATOM 2666 O O . GLN B 1 61 ? -20.938 -15.539 -34.781 1 40.41 61 GLN B O 1
ATOM 2671 N N . SER B 1 62 ? -19.266 -14.148 -35.469 1 41.12 62 SER B N 1
ATOM 2672 C CA . SER B 1 62 ? -19.094 -14.867 -36.719 1 41.12 62 SER B CA 1
ATOM 2673 C C . SER B 1 62 ? -18.453 -16.234 -36.5 1 41.12 62 SER B C 1
ATOM 2675 O O . SER B 1 62 ? -18.359 -17.047 -37.438 1 41.12 62 SER B O 1
ATOM 2677 N N . LEU B 1 63 ? -17.75 -16.359 -35.438 1 41.62 63 LEU B N 1
ATOM 2678 C CA . LEU B 1 63 ? -17.047 -17.641 -35.406 1 41.62 63 LEU B CA 1
ATOM 2679 C C . LEU B 1 63 ? -18.031 -18.812 -35.312 1 41.62 63 LEU B C 1
ATOM 2681 O O . LEU B 1 63 ? -17.734 -19.906 -35.812 1 41.62 63 LEU B O 1
ATOM 2685 N N . PHE B 1 64 ? -19.156 -18.609 -34.531 1 41.81 64 PHE B N 1
ATOM 2686 C CA . PHE B 1 64 ? -20.094 -19.734 -34.406 1 41.81 64 PHE B CA 1
ATOM 2687 C C . PHE B 1 64 ? -21.172 -19.641 -35.469 1 41.81 64 PHE B C 1
ATOM 2689 O O . PHE B 1 64 ? -22.156 -20.375 -35.438 1 41.81 64 PHE B O 1
ATOM 2696 N N . VAL B 1 65 ? -21.25 -18.641 -36.25 1 37.28 65 VAL B N 1
ATOM 2697 C CA . VAL B 1 65 ? -22.312 -18.719 -37.25 1 37.28 65 VAL B CA 1
ATOM 2698 C C . VAL B 1 65 ? -22.094 -19.953 -38.125 1 37.28 65 VAL B C 1
ATOM 2700 O O . VAL B 1 65 ? -22.75 -20.109 -39.156 1 37.28 65 VAL B O 1
ATOM 2703 N N . GLY B 1 66 ? -20.859 -20.578 -38.156 1 36.97 66 GLY B N 1
ATOM 2704 C CA . GLY B 1 66 ? -21.062 -21.656 -39.094 1 36.97 66 GLY B CA 1
ATOM 2705 C C . GLY B 1 66 ? -22.344 -22.438 -38.875 1 36.97 66 GLY B C 1
ATOM 2706 O O . GLY B 1 66 ? -23.031 -22.203 -37.875 1 36.97 66 GLY B O 1
ATOM 2707 N N . ASN B 1 67 ? -22.562 -23.625 -39.75 1 35.75 67 ASN B N 1
ATOM 2708 C CA . ASN B 1 67 ? -23.734 -24.422 -40.094 1 35.75 67 ASN B CA 1
ATOM 2709 C C . ASN B 1 67 ? -24.391 -24.984 -38.844 1 35.75 67 ASN B C 1
ATOM 2711 O O . ASN B 1 67 ? -23.812 -25.844 -38.156 1 35.75 67 ASN B O 1
ATOM 2715 N N . GLN B 1 68 ? -25.078 -24.297 -38.062 1 37.5 68 GLN B N 1
ATOM 2716 C CA . GLN B 1 68 ? -26.078 -24.828 -37.125 1 37.5 68 GLN B CA 1
ATOM 2717 C C . GLN B 1 68 ? -26.703 -26.109 -37.688 1 37.5 68 GLN B C 1
ATOM 2719 O O . GLN B 1 68 ? -27.688 -26.609 -37.125 1 37.5 68 GLN B O 1
ATOM 2724 N N . GLN B 1 69 ? -26.578 -26.391 -39.094 1 35.34 69 GLN B N 1
ATOM 2725 C CA . GLN B 1 69 ? -27.422 -27.531 -39.469 1 35.34 69 GLN B CA 1
ATOM 2726 C C . GLN B 1 69 ? -27.375 -28.609 -38.375 1 35.34 69 GLN B C 1
ATOM 2728 O O . GLN B 1 69 ? -26.469 -28.609 -37.531 1 35.34 69 GLN B O 1
ATOM 2733 N N . ASP B 1 70 ? -27.672 -30 -38.844 1 35.47 70 ASP B N 1
ATOM 2734 C CA . ASP B 1 70 ? -28.266 -31.25 -38.406 1 35.47 70 ASP B CA 1
ATOM 2735 C C . ASP B 1 70 ? -27.391 -31.938 -37.375 1 35.47 70 ASP B C 1
ATOM 2737 O O . ASP B 1 70 ? -27.5 -33.156 -37.156 1 35.47 70 ASP B O 1
ATOM 2741 N N . ARG B 1 71 ? -26.047 -31.547 -37.219 1 39.16 71 ARG B N 1
ATOM 2742 C CA . ARG B 1 71 ? -25.453 -32.688 -36.531 1 39.16 71 ARG B CA 1
ATOM 2743 C C . ARG B 1 71 ? -26.031 -32.844 -35.125 1 39.16 71 ARG B C 1
ATOM 2745 O O . ARG B 1 71 ? -25.594 -32.156 -34.188 1 39.16 71 ARG B O 1
ATOM 2752 N N . ALA B 1 72 ? -27.312 -32.938 -34.906 1 38.91 72 ALA B N 1
ATOM 2753 C CA . ALA B 1 72 ? -28 -33.562 -33.75 1 38.91 72 ALA B CA 1
ATOM 2754 C C . ALA B 1 72 ? -27.109 -34.562 -33.062 1 38.91 72 ALA B C 1
ATOM 2756 O O . ALA B 1 72 ? -27 -34.562 -31.828 1 38.91 72 ALA B O 1
ATOM 2757 N N . ASP B 1 73 ? -27.125 -35.906 -33.562 1 36.78 73 ASP B N 1
ATOM 2758 C CA . ASP B 1 73 ? -26.922 -37.188 -32.938 1 36.78 73 ASP B CA 1
ATOM 2759 C C . ASP B 1 73 ? -25.438 -37.406 -32.594 1 36.78 73 ASP B C 1
ATOM 2761 O O . ASP B 1 73 ? -25.031 -38.531 -32.281 1 36.78 73 ASP B O 1
ATOM 2765 N N . SER B 1 74 ? -24.516 -36.781 -33.406 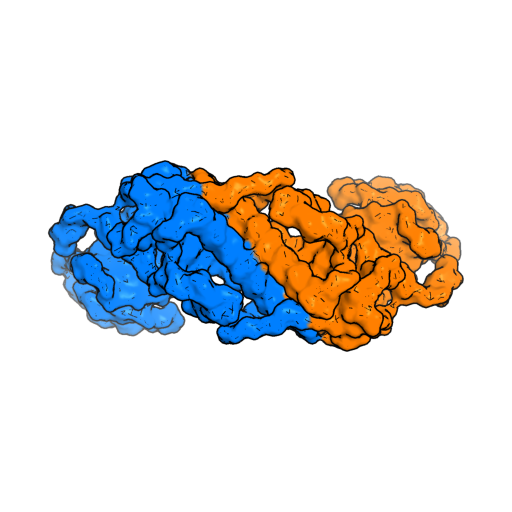1 38.75 74 SER B N 1
ATOM 2766 C CA . SER B 1 74 ? -23.25 -37.469 -33.188 1 38.75 74 SER B CA 1
ATOM 2767 C C . SER B 1 74 ? -22.828 -37.375 -31.734 1 38.75 74 SER B C 1
ATOM 2769 O O . SER B 1 74 ? -23.203 -36.469 -31.016 1 38.75 74 SER B O 1
ATOM 2771 N N . PRO B 1 75 ? -22.156 -38.469 -31.219 1 41.22 75 PRO B N 1
ATOM 2772 C CA . PRO B 1 75 ? -21.578 -38.688 -29.891 1 41.22 75 PRO B CA 1
ATOM 2773 C C . PRO B 1 75 ? -20.922 -37.406 -29.344 1 41.22 75 PRO B C 1
ATOM 2775 O O . PRO B 1 75 ? -20.469 -36.562 -30.109 1 41.22 75 PRO B O 1
ATOM 2778 N N . THR B 1 76 ? -21.391 -36.781 -28.312 1 45.78 76 THR B N 1
ATOM 2779 C CA . THR B 1 76 ? -20.938 -35.719 -27.438 1 45.78 76 THR B CA 1
ATOM 2780 C C . THR B 1 76 ? -19.406 -35.656 -27.406 1 45.78 76 THR B C 1
ATOM 2782 O O . THR B 1 76 ? -18.75 -36.625 -27.016 1 45.78 76 THR B O 1
ATOM 2785 N N . THR B 1 77 ? -18.641 -35.125 -28.422 1 50.78 77 THR B N 1
ATOM 2786 C CA . THR B 1 77 ? -17.234 -34.781 -28.578 1 50.78 77 THR B C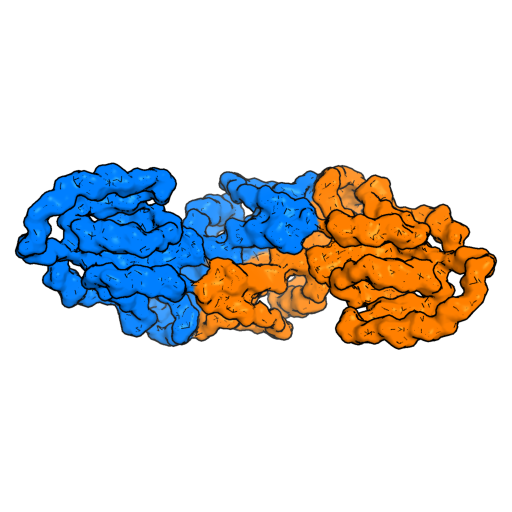A 1
ATOM 2787 C C . THR B 1 77 ? -16.641 -34.344 -27.234 1 50.78 77 THR B C 1
ATOM 2789 O O . THR B 1 77 ? -17.266 -33.625 -26.469 1 50.78 77 THR B O 1
ATOM 2792 N N . PRO B 1 78 ? -15.453 -34.906 -26.938 1 55.44 78 PRO B N 1
ATOM 2793 C CA . PRO B 1 78 ? -14.711 -34.812 -25.688 1 55.44 78 PRO B CA 1
ATOM 2794 C C . PRO B 1 78 ? -14.32 -33.375 -25.344 1 55.44 78 PRO B C 1
ATOM 2796 O O . PRO B 1 78 ? -13.828 -32.656 -26.203 1 55.44 78 PRO B O 1
ATOM 2799 N N . SER B 1 79 ? -14.945 -32.531 -24.516 1 76.81 79 SER B N 1
ATOM 2800 C CA . SER B 1 79 ? -14.477 -31.266 -23.938 1 76.81 79 SER B CA 1
ATOM 2801 C C . SER B 1 79 ? -13.164 -31.453 -23.188 1 76.81 79 SER B C 1
ATOM 2803 O O . SER B 1 79 ? -12.961 -32.5 -22.547 1 76.81 79 SER B O 1
ATOM 2805 N N . PHE B 1 80 ? -12.047 -30.609 -23.625 1 86.38 80 PHE B N 1
ATOM 2806 C CA . PHE B 1 80 ? -10.758 -30.672 -22.938 1 86.38 80 PHE B CA 1
ATOM 2807 C C . PHE B 1 80 ? -10.945 -30.609 -21.422 1 86.38 80 PHE B C 1
ATOM 2809 O O . PHE B 1 80 ? -11.68 -29.766 -20.922 1 86.38 80 PHE B O 1
ATOM 2816 N N . PRO B 1 81 ? -10.391 -31.656 -20.797 1 91.44 81 PRO B N 1
ATOM 2817 C CA . PRO B 1 81 ? -10.453 -31.578 -19.344 1 91.44 81 PRO B CA 1
ATOM 2818 C C . PRO B 1 81 ? -9.945 -30.25 -18.797 1 91.44 81 PRO B C 1
ATOM 2820 O O . PRO B 1 81 ? -8.969 -29.703 -19.328 1 91.44 81 PRO B O 1
ATOM 2823 N N . LEU B 1 82 ? -10.664 -29.703 -17.828 1 93.75 82 LEU B N 1
ATOM 2824 C CA . LEU B 1 82 ? -10.328 -28.406 -17.234 1 93.75 82 LEU B CA 1
ATOM 2825 C C . LEU B 1 82 ? -9.984 -28.562 -15.758 1 93.75 82 LEU B C 1
ATOM 2827 O O . LEU B 1 82 ? -10.805 -29.047 -14.977 1 93.75 82 LEU B O 1
ATOM 2831 N N . LEU B 1 83 ? -8.758 -28.281 -15.453 1 95.69 83 LEU B N 1
ATOM 2832 C CA . LEU B 1 83 ? -8.352 -28.172 -14.055 1 95.69 83 LEU B CA 1
ATOM 2833 C C . LEU B 1 83 ? -8.43 -26.719 -13.586 1 95.69 83 LEU B C 1
ATOM 2835 O O . LEU B 1 83 ? -7.758 -25.844 -14.148 1 95.69 83 LEU B O 1
ATOM 2839 N N . LEU B 1 84 ? -9.227 -26.484 -12.523 1 96.44 84 LEU B N 1
ATOM 2840 C CA . LEU B 1 84 ? -9.602 -25.109 -12.148 1 96.44 84 LEU B CA 1
ATOM 2841 C C . LEU B 1 84 ? -9.148 -24.797 -10.727 1 96.44 84 LEU B C 1
ATOM 2843 O O . LEU B 1 84 ? -9.359 -25.594 -9.812 1 96.44 84 LEU B O 1
ATOM 2847 N N . ALA B 1 85 ? -8.438 -23.734 -10.562 1 96.5 85 ALA B N 1
ATOM 2848 C CA . ALA B 1 85 ? -8.172 -23.109 -9.266 1 96.5 85 ALA B CA 1
ATOM 2849 C C . ALA B 1 85 ? -8.656 -21.672 -9.242 1 96.5 85 ALA B C 1
ATOM 2851 O O . ALA B 1 85 ? -8.484 -20.938 -10.219 1 96.5 85 ALA B O 1
ATOM 2852 N N . SER B 1 86 ? -9.312 -21.297 -8.125 1 95 86 SER B N 1
ATOM 2853 C CA . SER B 1 86 ? -9.961 -19.984 -8.117 1 95 86 SER B CA 1
ATOM 2854 C C . SER B 1 86 ? -9.914 -19.344 -6.734 1 95 86 SER B C 1
ATOM 2856 O O . SER B 1 86 ? -10.078 -20.031 -5.723 1 95 86 SER B O 1
ATOM 2858 N N . VAL B 1 87 ? -9.672 -18.047 -6.77 1 91.81 87 VAL B N 1
ATOM 2859 C CA . VAL B 1 87 ? -9.805 -17.297 -5.523 1 91.81 87 VAL B CA 1
ATOM 2860 C C . VAL B 1 87 ? -10.969 -16.312 -5.629 1 91.81 87 VAL B C 1
ATOM 2862 O O . VAL B 1 87 ? -11.062 -15.367 -4.848 1 91.81 87 VAL B O 1
ATOM 2865 N N . VAL B 1 88 ? -11.852 -16.5 -6.562 1 91.69 88 VAL B N 1
ATOM 2866 C CA . VAL B 1 88 ? -13.016 -15.656 -6.793 1 91.69 88 VAL B CA 1
ATOM 2867 C C . VAL B 1 88 ? -14.266 -16.531 -6.895 1 91.69 88 VAL B C 1
ATOM 2869 O O . VAL B 1 88 ? -14.664 -16.922 -7.988 1 91.69 88 VAL B O 1
ATOM 2872 N N . PRO B 1 89 ? -14.984 -16.688 -5.883 1 87.62 89 PRO B N 1
ATOM 2873 C CA . PRO B 1 89 ? -16.125 -17.609 -5.855 1 87.62 89 PRO B CA 1
ATOM 2874 C C . PRO B 1 89 ? -17.172 -17.281 -6.922 1 87.62 89 PRO B C 1
ATOM 2876 O O . PRO B 1 89 ? -17.719 -18.188 -7.555 1 87.62 89 PRO B O 1
ATOM 2879 N N . SER B 1 90 ? -17.406 -16.047 -7.16 1 85.31 90 SER B N 1
ATOM 2880 C CA . SER B 1 90 ? -18.453 -15.656 -8.109 1 85.31 90 SER B CA 1
ATOM 2881 C C . SER B 1 90 ? -18.094 -16.109 -9.523 1 85.31 90 SER B C 1
ATOM 2883 O O . SER B 1 90 ? -18.984 -16.484 -10.297 1 85.31 90 SER B O 1
ATOM 2885 N N . GLN B 1 91 ? -16.844 -16.109 -9.875 1 86.44 91 GLN B N 1
ATOM 2886 C CA . GLN B 1 91 ? -16.391 -16.562 -11.188 1 86.44 91 GLN B CA 1
ATOM 2887 C C . GLN B 1 91 ? -16.297 -18.078 -11.25 1 86.44 91 GLN B C 1
ATOM 2889 O O . GLN B 1 91 ? -16.547 -18.688 -12.297 1 86.44 91 GLN B O 1
ATOM 2894 N N . THR B 1 92 ? -15.992 -18.656 -10.141 1 90.31 92 THR B N 1
ATOM 2895 C CA . THR B 1 92 ? -15.859 -20.109 -10.047 1 90.31 92 THR B CA 1
ATOM 2896 C C . THR B 1 92 ? -17.172 -20.797 -10.438 1 90.31 92 THR B C 1
ATOM 2898 O O . THR B 1 92 ? -17.156 -21.797 -11.164 1 90.31 92 THR B O 1
ATOM 2901 N N . ALA B 1 93 ? -18.266 -20.25 -9.969 1 90.56 93 ALA B N 1
ATOM 2902 C CA . ALA B 1 93 ? -19.578 -20.828 -10.195 1 90.56 93 ALA B CA 1
ATOM 2903 C C . ALA B 1 93 ? -19.891 -20.953 -11.68 1 90.56 93 ALA B C 1
ATOM 2905 O O . ALA B 1 93 ? -20.516 -21.922 -12.117 1 90.56 93 ALA B O 1
ATOM 2906 N N . LEU B 1 94 ? -19.422 -20.047 -12.438 1 89.69 94 LEU B N 1
ATOM 2907 C CA . LEU B 1 94 ? -19.641 -20.047 -13.875 1 89.69 94 LEU B CA 1
ATOM 2908 C C . LEU B 1 94 ? -18.984 -21.25 -14.539 1 89.69 94 LEU B C 1
ATOM 2910 O O . LEU B 1 94 ? -19.531 -21.828 -15.477 1 89.69 94 LEU B O 1
ATOM 2914 N N . TRP B 1 95 ? -17.906 -21.688 -14.016 1 92 95 TRP B N 1
ATOM 2915 C CA . TRP B 1 95 ? -17.078 -22.703 -14.672 1 92 95 TRP B CA 1
ATOM 2916 C C . TRP B 1 95 ? -17.469 -24.109 -14.219 1 92 95 TRP B C 1
ATOM 2918 O O . TRP B 1 95 ? -17.062 -25.094 -14.828 1 92 95 TRP B O 1
ATOM 2928 N N . LEU B 1 96 ? -18.297 -24.141 -13.242 1 91.19 96 LEU B N 1
ATOM 2929 C CA . LEU B 1 96 ? -18.766 -25.438 -12.773 1 91.19 96 LEU B CA 1
ATOM 2930 C C . LEU B 1 96 ? -19.703 -26.078 -13.789 1 91.19 96 LEU B C 1
ATOM 2932 O O . LEU B 1 96 ? -19.969 -27.281 -13.719 1 91.19 96 LEU B O 1
ATOM 2936 N N . THR B 1 97 ? -20.188 -25.328 -14.742 1 87.75 97 THR B N 1
ATOM 2937 C CA . THR B 1 97 ? -21.062 -25.844 -15.781 1 87.75 97 THR B CA 1
ATOM 2938 C C . THR B 1 97 ? -20.25 -26.469 -16.906 1 87.75 97 THR B C 1
ATOM 2940 O O . THR B 1 97 ? -20.797 -27.188 -17.766 1 87.75 97 THR B O 1
ATOM 2943 N N . TYR B 1 98 ? -18.938 -26.172 -16.984 1 90.25 98 TYR B N 1
ATOM 2944 C CA . TYR B 1 98 ? -18.062 -26.766 -17.984 1 90.25 98 TYR B CA 1
ATOM 2945 C C . TYR B 1 98 ? -17.984 -28.281 -17.797 1 90.25 98 TYR B C 1
ATOM 2947 O O . TYR B 1 98 ? -17.781 -28.75 -16.672 1 90.25 98 TYR B O 1
ATOM 2955 N N . PRO B 1 99 ? -18.078 -28.984 -18.984 1 87.62 99 PRO B N 1
ATOM 2956 C CA . PRO B 1 99 ? -17.969 -30.438 -18.859 1 87.62 99 PRO B CA 1
ATOM 2957 C C . PRO B 1 99 ? -16.562 -30.875 -18.469 1 87.62 99 PRO B C 1
ATOM 2959 O O . PRO B 1 99 ? -15.578 -30.25 -18.859 1 87.62 99 PRO B O 1
ATOM 2962 N N . ASN B 1 100 ? -16.312 -31.859 -17.609 1 89.69 100 ASN B N 1
ATOM 2963 C CA . ASN B 1 100 ? -15.039 -32.469 -17.219 1 89.69 100 ASN B CA 1
ATOM 2964 C C . ASN B 1 100 ? -14.148 -31.469 -16.484 1 89.69 100 ASN B C 1
ATOM 2966 O O . ASN B 1 100 ? -12.969 -31.328 -16.812 1 89.69 100 ASN B O 1
ATOM 2970 N N . VAL B 1 101 ? -14.719 -30.625 -15.641 1 92.94 101 VAL B N 1
ATOM 2971 C CA . VAL B 1 101 ? -13.984 -29.672 -14.82 1 92.94 101 VAL B CA 1
ATOM 2972 C C . VAL B 1 101 ? -13.672 -30.297 -13.461 1 92.94 101 VAL B C 1
ATOM 2974 O O . VAL B 1 101 ? -14.508 -31.016 -12.891 1 92.94 101 VAL B O 1
ATOM 2977 N N . ARG B 1 102 ? -12.516 -30.203 -13.086 1 93.69 102 ARG B N 1
ATOM 2978 C CA . ARG B 1 102 ? -12.094 -30.547 -11.727 1 93.69 102 ARG B CA 1
ATOM 2979 C C . ARG B 1 102 ? -11.539 -29.312 -11 1 93.69 102 ARG B C 1
ATOM 2981 O O . ARG B 1 102 ? -10.648 -28.641 -11.516 1 93.69 102 ARG B O 1
ATOM 2988 N N . VAL B 1 103 ? -12.031 -29.078 -9.82 1 94.44 103 VAL B N 1
ATOM 2989 C CA . VAL B 1 103 ? -11.578 -27.938 -9.031 1 94.44 103 VAL B CA 1
ATOM 2990 C C . VAL B 1 103 ? -10.492 -28.375 -8.055 1 94.44 103 VAL B C 1
ATOM 2992 O O . VAL B 1 103 ? -10.688 -29.312 -7.281 1 94.44 103 VAL B O 1
ATOM 2995 N N . VAL B 1 104 ? -9.383 -27.766 -8.164 1 95.62 104 VAL B N 1
ATOM 2996 C CA . VAL B 1 104 ? -8.289 -28.047 -7.234 1 95.62 104 VAL B CA 1
ATOM 2997 C C . VAL B 1 104 ? -8.547 -27.328 -5.91 1 95.62 104 VAL B C 1
ATOM 2999 O O . VAL B 1 104 ? -8.922 -26.156 -5.891 1 95.62 104 VAL B O 1
ATOM 3002 N N . THR B 1 105 ? -8.391 -28.047 -4.809 1 94.69 105 THR B N 1
ATOM 3003 C CA . THR B 1 105 ? -8.516 -27.5 -3.469 1 94.69 105 THR B CA 1
ATOM 3004 C C . THR B 1 105 ? -7.234 -27.703 -2.67 1 94.69 105 THR B C 1
ATOM 3006 O O . THR B 1 105 ? -6.309 -28.375 -3.145 1 94.69 105 THR B O 1
ATOM 3009 N N . LEU B 1 106 ? -7.184 -27.156 -1.473 1 96.5 106 LEU B N 1
ATOM 3010 C CA . LEU B 1 106 ? -6.008 -27.281 -0.623 1 96.5 106 LEU B CA 1
ATOM 3011 C C . LEU B 1 106 ? -5.742 -28.75 -0.285 1 96.5 106 LEU B C 1
ATOM 3013 O O . LEU B 1 106 ? -4.59 -29.156 -0.105 1 96.5 106 LEU B O 1
ATOM 3017 N N . GLU B 1 107 ? -6.758 -29.594 -0.272 1 95.25 107 GLU B N 1
ATOM 3018 C CA . GLU B 1 107 ? -6.633 -31 0.059 1 95.25 107 GLU B CA 1
ATOM 3019 C C . GLU B 1 107 ? -5.852 -31.75 -1.018 1 95.25 107 GLU B C 1
ATOM 3021 O O . GLU B 1 107 ? -5.309 -32.844 -0.761 1 95.25 107 GLU B O 1
ATOM 3026 N N . ASP B 1 108 ? -5.793 -31.172 -2.164 1 95.5 108 ASP B N 1
ATOM 3027 C CA . ASP B 1 108 ? -5.121 -31.812 -3.287 1 95.5 108 ASP B CA 1
ATOM 3028 C C . ASP B 1 108 ? -3.617 -31.547 -3.256 1 95.5 108 ASP B C 1
ATOM 3030 O O . ASP B 1 108 ? -2.863 -32.125 -4.051 1 95.5 108 ASP B O 1
ATOM 3034 N N . ILE B 1 109 ? -3.143 -30.688 -2.412 1 96.56 109 ILE B N 1
ATOM 3035 C CA . ILE B 1 109 ? -1.748 -30.266 -2.352 1 96.56 109 ILE B CA 1
ATOM 3036 C C . ILE B 1 109 ? -1.072 -30.875 -1.13 1 96.56 109 ILE B C 1
ATOM 3038 O O . ILE B 1 109 ? -1.45 -30.594 0.009 1 96.56 109 ILE B O 1
ATOM 3042 N N . PRO B 1 110 ? -0.031 -31.719 -1.335 1 95.5 110 PRO B N 1
ATOM 3043 C CA . PRO B 1 110 ? 0.622 -32.406 -0.214 1 95.5 110 PRO B CA 1
ATOM 3044 C C . PRO B 1 110 ? 1.564 -31.484 0.563 1 95.5 110 PRO B C 1
ATOM 3046 O O . PRO B 1 110 ? 2.732 -31.812 0.768 1 95.5 110 PRO B O 1
ATOM 3049 N N . LEU B 1 111 ? 1.225 -30.328 0.819 1 96.69 111 LEU B N 1
ATOM 3050 C CA . LEU B 1 111 ? 1.9 -29.406 1.727 1 96.69 111 LEU B CA 1
ATOM 3051 C C . LEU B 1 111 ? 1.318 -29.5 3.133 1 96.69 111 LEU B C 1
ATOM 3053 O O . LEU B 1 111 ? 0.097 -29.531 3.303 1 96.69 111 LEU B O 1
ATOM 3057 N N . GLN B 1 112 ? 2.16 -29.578 4.109 1 97.94 112 GLN B N 1
ATOM 3058 C CA . GLN B 1 112 ? 1.695 -29.766 5.48 1 97.94 112 GLN B CA 1
ATOM 3059 C C . GLN B 1 112 ? 1.518 -28.422 6.184 1 97.94 112 GLN B C 1
ATOM 3061 O O . GLN B 1 112 ? 2.146 -27.422 5.809 1 97.94 112 GLN B O 1
ATOM 3066 N N . GLY B 1 113 ? 0.63 -28.391 7.176 1 97.81 113 GLY B N 1
ATOM 3067 C CA . GLY B 1 113 ? 0.492 -27.25 8.062 1 97.81 113 GLY B CA 1
ATOM 3068 C C . GLY B 1 113 ? -0.264 -26.094 7.434 1 97.81 113 GLY B C 1
ATOM 3069 O O . GLY B 1 113 ? -0.176 -24.953 7.906 1 97.81 113 GLY B O 1
ATOM 3070 N N . MET B 1 114 ? -0.985 -26.312 6.414 1 98.19 114 MET B N 1
ATOM 3071 C CA . MET B 1 114 ? -1.754 -25.25 5.781 1 98.19 114 MET B CA 1
ATOM 3072 C C . MET B 1 114 ? -2.977 -24.891 6.617 1 98.19 114 MET B C 1
ATOM 3074 O O . MET B 1 114 ? -3.576 -25.75 7.254 1 98.19 114 MET B O 1
ATOM 3078 N N . TYR B 1 115 ? -3.344 -23.656 6.688 1 97.88 115 TYR B N 1
ATOM 3079 C CA . TYR B 1 115 ? -4.574 -23.203 7.332 1 97.88 115 TYR B CA 1
ATOM 3080 C C . TYR B 1 115 ? -5.707 -23.094 6.316 1 97.88 115 TYR B C 1
ATOM 3082 O O . TYR B 1 115 ? -5.461 -22.859 5.129 1 97.88 115 TYR B O 1
ATOM 3090 N N . PRO B 1 116 ? -6.941 -23.172 6.688 1 95.69 116 PRO B N 1
ATOM 3091 C CA . PRO B 1 116 ? -8.078 -23.359 5.773 1 95.69 116 PRO B CA 1
ATOM 3092 C C . PRO B 1 116 ? -8.258 -22.172 4.82 1 95.69 116 PRO B C 1
ATOM 3094 O O . PRO B 1 116 ? -8.742 -22.344 3.701 1 95.69 116 PRO B O 1
ATOM 3097 N N . THR B 1 117 ? -7.863 -20.984 5.242 1 95.56 117 THR B N 1
ATOM 3098 C CA . THR B 1 117 ? -8.133 -19.812 4.43 1 95.56 117 THR B CA 1
ATOM 3099 C C . THR B 1 117 ? -6.926 -19.453 3.566 1 95.56 117 THR B C 1
ATOM 3101 O O . THR B 1 117 ? -6.887 -18.391 2.951 1 95.56 117 THR B O 1
ATOM 3104 N N . LEU B 1 118 ? -5.91 -20.359 3.549 1 97.56 118 LEU B N 1
ATOM 3105 C CA . LEU B 1 118 ? -4.785 -20.141 2.645 1 97.56 118 LEU B CA 1
ATOM 3106 C C . LEU B 1 118 ? -5.246 -20.141 1.191 1 97.56 118 LEU B C 1
ATOM 3108 O O . LEU B 1 118 ? -5.973 -21.031 0.763 1 97.56 118 LEU B O 1
ATOM 3112 N N . GLY B 1 119 ? -4.891 -19.125 0.46 1 96.5 119 GLY B N 1
ATOM 3113 C CA . GLY B 1 119 ? -5.258 -19.062 -0.945 1 96.5 119 GLY B CA 1
ATOM 3114 C C . GLY B 1 119 ? -4.723 -20.234 -1.754 1 96.5 119 GLY B C 1
ATOM 3115 O O . GLY B 1 119 ? -3.545 -20.578 -1.651 1 96.5 119 GLY B O 1
ATOM 3116 N N . ILE B 1 120 ? -5.555 -20.75 -2.564 1 96.88 120 ILE B N 1
ATOM 3117 C CA . ILE B 1 120 ? -5.199 -21.906 -3.385 1 96.88 120 ILE B CA 1
ATOM 3118 C C . ILE B 1 120 ? -4.074 -21.531 -4.348 1 96.88 120 ILE B C 1
ATOM 3120 O O . ILE B 1 120 ? -3.215 -22.359 -4.66 1 96.88 120 ILE B O 1
ATOM 3124 N N . ASP B 1 121 ? -4.09 -20.328 -4.832 1 96.94 121 ASP B N 1
ATOM 3125 C CA . ASP B 1 121 ? -3.037 -19.844 -5.723 1 96.94 121 ASP B CA 1
ATOM 3126 C C . ASP B 1 121 ? -1.687 -19.812 -5.012 1 96.94 121 ASP B C 1
ATOM 3128 O O . ASP B 1 121 ? -0.665 -20.188 -5.594 1 96.94 121 ASP B O 1
ATOM 3132 N N . ARG B 1 122 ? -1.67 -19.375 -3.734 1 98.31 122 ARG B N 1
ATOM 3133 C CA . ARG B 1 122 ? -0.443 -19.344 -2.945 1 98.31 122 ARG B CA 1
ATOM 3134 C C . ARG B 1 122 ? 0.094 -20.75 -2.719 1 98.31 122 ARG B C 1
ATOM 3136 O O . ARG B 1 122 ? 1.291 -21 -2.881 1 98.31 122 ARG B O 1
ATOM 3143 N N . ALA B 1 123 ? -0.784 -21.672 -2.363 1 98.5 123 ALA B N 1
ATOM 3144 C CA . ALA B 1 123 ? -0.395 -23.062 -2.119 1 98.5 123 ALA B CA 1
ATOM 3145 C C . ALA B 1 123 ? 0.165 -23.703 -3.385 1 98.5 123 ALA B C 1
ATOM 3147 O O . ALA B 1 123 ? 1.208 -24.359 -3.346 1 98.5 123 ALA B O 1
ATOM 3148 N N . LEU B 1 124 ? -0.508 -23.469 -4.477 1 98.31 124 LEU B N 1
ATOM 3149 C CA . LEU B 1 124 ? -0.093 -24.062 -5.742 1 98.31 124 LEU B CA 1
ATOM 3150 C C . LEU B 1 124 ? 1.25 -23.5 -6.191 1 98.31 124 LEU B C 1
ATOM 3152 O O . LEU B 1 124 ? 2.115 -24.25 -6.664 1 98.31 124 LEU B O 1
ATOM 3156 N N . ALA B 1 125 ? 1.415 -22.203 -6.078 1 98.69 125 ALA B N 1
ATOM 3157 C CA . ALA B 1 125 ? 2.682 -21.594 -6.465 1 98.69 125 ALA B CA 1
ATOM 3158 C C . ALA B 1 125 ? 3.838 -22.141 -5.637 1 98.69 125 ALA B C 1
ATOM 3160 O O . ALA B 1 125 ? 4.891 -22.484 -6.184 1 98.69 125 ALA B O 1
ATOM 3161 N N . LEU B 1 126 ? 3.588 -22.25 -4.352 1 98.88 126 LEU B N 1
ATOM 3162 C CA . LEU B 1 126 ? 4.617 -22.766 -3.457 1 98.88 126 LEU B CA 1
ATOM 3163 C C . LEU B 1 126 ? 4.938 -24.219 -3.773 1 98.88 126 LEU B C 1
ATOM 3165 O O . LEU B 1 126 ? 6.105 -24.594 -3.844 1 98.88 126 LEU B O 1
ATOM 3169 N N . TRP B 1 127 ? 3.918 -25 -3.963 1 98.31 127 TRP B N 1
ATOM 3170 C CA . TRP B 1 127 ? 4.09 -26.406 -4.281 1 98.31 127 TRP B CA 1
ATOM 3171 C C . TRP B 1 127 ? 4.844 -26.594 -5.594 1 98.31 127 TRP B C 1
ATOM 3173 O O . TRP B 1 127 ? 5.793 -27.375 -5.672 1 98.31 127 TRP B O 1
ATOM 3183 N N . GLY B 1 128 ? 4.418 -25.828 -6.617 1 98.06 128 GLY B N 1
ATOM 3184 C CA . GLY B 1 128 ? 5.102 -25.875 -7.898 1 98.06 128 GLY B CA 1
ATOM 3185 C C . GLY B 1 128 ? 6.57 -25.5 -7.812 1 98.06 128 GLY B C 1
ATOM 3186 O O . GLY B 1 128 ? 7.426 -26.188 -8.367 1 98.06 128 GLY B O 1
ATOM 3187 N N . ALA B 1 129 ? 6.875 -24.469 -7.086 1 98.75 129 ALA B N 1
ATOM 3188 C CA . ALA B 1 129 ? 8.258 -24.016 -6.926 1 98.75 129 ALA B CA 1
ATOM 3189 C C . ALA B 1 129 ? 9.078 -25.047 -6.156 1 98.75 129 ALA B C 1
AT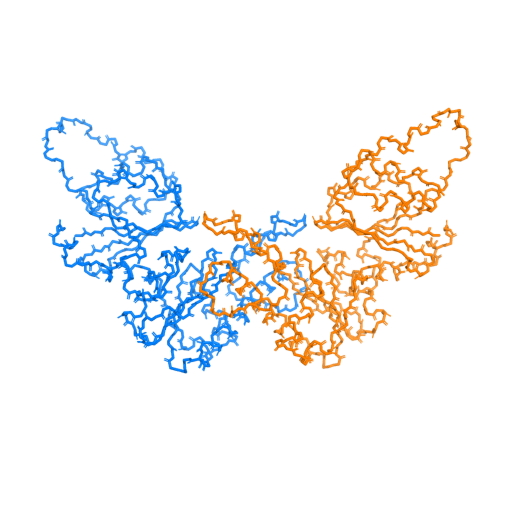OM 3191 O O . ALA B 1 129 ? 10.172 -25.422 -6.586 1 98.75 129 ALA B O 1
ATOM 3192 N N . GLY B 1 130 ? 8.547 -25.5 -5.051 1 98.44 130 GLY B N 1
ATOM 3193 C CA . GLY B 1 130 ? 9.25 -26.469 -4.219 1 98.44 130 GLY B CA 1
ATOM 3194 C C . GLY B 1 130 ? 9.547 -27.766 -4.938 1 98.44 130 GLY B C 1
ATOM 3195 O O . GLY B 1 130 ? 10.648 -28.312 -4.828 1 98.44 130 GLY B O 1
ATOM 3196 N N . LYS B 1 131 ? 8.609 -28.266 -5.668 1 97.38 131 LYS B N 1
ATOM 3197 C CA . LYS B 1 131 ? 8.781 -29.531 -6.371 1 97.38 131 LYS B CA 1
ATOM 3198 C C . LYS B 1 131 ? 9.734 -29.375 -7.555 1 97.38 131 LYS B C 1
ATOM 3200 O O . LYS B 1 131 ? 10.391 -30.344 -7.965 1 97.38 131 LYS B O 1
ATOM 3205 N N . THR B 1 132 ? 9.789 -28.172 -8.109 1 97.44 132 THR B N 1
ATOM 3206 C CA . THR B 1 132 ? 10.633 -27.922 -9.266 1 97.44 132 THR B CA 1
ATOM 3207 C C . THR B 1 132 ? 12.07 -27.656 -8.836 1 97.44 132 THR B C 1
ATOM 3209 O O . THR B 1 132 ? 13.016 -28.172 -9.43 1 97.44 132 THR B O 1
ATOM 3212 N N . TRP B 1 133 ? 12.305 -26.875 -7.73 1 98.31 133 TRP B N 1
ATOM 3213 C CA . TRP B 1 133 ? 13.648 -26.422 -7.406 1 98.31 133 TRP B CA 1
ATOM 3214 C C . TRP B 1 133 ? 14.062 -26.875 -6.012 1 98.31 133 TRP B C 1
ATOM 3216 O O . TRP B 1 133 ? 15.203 -26.688 -5.598 1 98.31 133 TRP B O 1
ATOM 3226 N N . GLY B 1 134 ? 13.094 -27.453 -5.242 1 98.25 134 GLY B N 1
ATOM 3227 C CA . GLY B 1 134 ? 13.414 -27.984 -3.928 1 98.25 134 GLY B CA 1
ATOM 3228 C C . GLY B 1 134 ? 13 -27.062 -2.793 1 98.25 134 GLY B C 1
ATOM 3229 O O . GLY B 1 134 ? 12.805 -25.859 -2.998 1 98.25 134 GLY B O 1
ATOM 3230 N N . PHE B 1 135 ? 12.844 -27.625 -1.606 1 98.5 135 PHE B N 1
ATOM 3231 C CA . PHE B 1 135 ? 12.562 -26.922 -0.362 1 98.5 135 PHE B CA 1
ATOM 3232 C C . PHE B 1 135 ? 13.828 -26.781 0.479 1 98.5 135 PHE B C 1
ATOM 3234 O O . PHE B 1 135 ? 14.75 -27.594 0.358 1 98.5 135 PHE B O 1
ATOM 3241 N N . PRO B 1 136 ? 13.961 -25.766 1.344 1 98.75 136 PRO B N 1
ATOM 3242 C CA . PRO B 1 136 ? 13.023 -24.688 1.675 1 98.75 136 PRO B CA 1
ATOM 3243 C C . PRO B 1 136 ? 12.828 -23.703 0.529 1 98.75 136 PRO B C 1
ATOM 3245 O O . PRO B 1 136 ? 13.781 -23.391 -0.196 1 98.75 136 PRO B O 1
ATOM 3248 N N . MET B 1 137 ? 11.633 -23.188 0.356 1 98.88 137 MET B N 1
ATOM 3249 C CA . MET B 1 137 ? 11.25 -22.344 -0.77 1 98.88 137 MET B CA 1
ATOM 3250 C C . MET B 1 137 ? 10.367 -21.188 -0.306 1 98.88 137 MET B C 1
ATOM 3252 O O . MET B 1 137 ? 9.43 -21.391 0.469 1 98.88 137 MET B O 1
ATOM 3256 N N . LEU B 1 138 ? 10.734 -19.969 -0.635 1 98.94 138 LEU B N 1
ATOM 3257 C CA . LEU B 1 138 ? 9.891 -18.797 -0.488 1 98.94 138 LEU B CA 1
ATOM 3258 C C . LEU B 1 138 ? 9.398 -18.312 -1.846 1 98.94 138 LEU B C 1
ATOM 3260 O O . LEU B 1 138 ? 10.203 -18.094 -2.76 1 98.94 138 LEU B O 1
ATOM 3264 N N . VAL B 1 139 ? 8.109 -18.172 -1.975 1 98.94 139 VAL B N 1
ATOM 3265 C CA . VAL B 1 139 ? 7.531 -17.656 -3.213 1 98.94 139 VAL B CA 1
ATOM 3266 C C . VAL B 1 139 ? 7.016 -16.25 -2.994 1 98.94 139 VAL B C 1
ATOM 3268 O O . VAL B 1 139 ? 6.289 -15.984 -2.031 1 98.94 139 VAL B O 1
ATOM 3271 N N . ILE B 1 140 ? 7.441 -15.352 -3.793 1 98.94 140 ILE B N 1
ATOM 3272 C CA . ILE B 1 140 ? 6.91 -13.992 -3.891 1 98.94 140 ILE B CA 1
ATOM 3273 C C . ILE B 1 140 ? 5.992 -13.891 -5.105 1 98.94 140 ILE B C 1
ATOM 3275 O O . ILE B 1 140 ? 6.434 -14.047 -6.246 1 98.94 140 ILE B O 1
ATOM 3279 N N . ASP B 1 141 ? 4.738 -13.703 -4.914 1 98.69 141 ASP B N 1
ATOM 3280 C CA . ASP B 1 141 ? 3.779 -13.523 -6 1 98.69 141 ASP B CA 1
ATOM 3281 C C . ASP B 1 141 ? 3.389 -12.055 -6.152 1 98.69 141 ASP B C 1
ATOM 3283 O O . ASP B 1 141 ? 2.625 -11.523 -5.344 1 98.69 141 ASP B O 1
ATOM 3287 N N . ALA B 1 142 ? 3.898 -11.43 -7.164 1 98.06 142 ALA B N 1
ATOM 3288 C CA . ALA B 1 142 ? 3.73 -10 -7.402 1 98.06 142 ALA B CA 1
ATOM 3289 C C . ALA B 1 142 ? 2.545 -9.734 -8.328 1 98.06 142 ALA B C 1
ATOM 3291 O O . ALA B 1 142 ? 2.727 -9.391 -9.5 1 98.06 142 ALA B O 1
ATOM 3292 N N . GLY B 1 143 ? 1.351 -9.711 -7.824 1 95.31 143 GLY B N 1
ATOM 3293 C CA . GLY B 1 143 ? 0.133 -9.438 -8.57 1 95.31 143 GLY B CA 1
ATOM 3294 C C . GLY B 1 143 ? -0.684 -8.305 -7.988 1 95.31 143 GLY B C 1
ATOM 3295 O O . GLY B 1 143 ? -0.132 -7.277 -7.586 1 95.31 143 GLY B O 1
ATOM 3296 N N . THR B 1 144 ? -2.086 -8.539 -8.008 1 94.75 144 THR B N 1
ATOM 3297 C CA . THR B 1 144 ? -2.969 -7.582 -7.348 1 94.75 144 THR B CA 1
ATOM 3298 C C . THR B 1 144 ? -2.555 -7.371 -5.895 1 94.75 144 THR B C 1
ATOM 3300 O O . THR B 1 144 ? -2.449 -6.23 -5.434 1 94.75 144 THR B O 1
ATOM 3303 N N . ALA B 1 145 ? -2.404 -8.438 -5.289 1 97.12 145 ALA B N 1
ATOM 3304 C CA . ALA B 1 145 ? -1.706 -8.438 -4.004 1 97.12 145 ALA B CA 1
ATOM 3305 C C . ALA B 1 145 ? -0.277 -8.945 -4.16 1 97.12 145 ALA B C 1
ATOM 3307 O O . ALA B 1 145 ? 0.039 -9.648 -5.125 1 97.12 145 ALA B O 1
ATOM 3308 N N . LEU B 1 146 ? 0.583 -8.508 -3.377 1 98.56 146 LEU B N 1
ATOM 3309 C CA . LEU B 1 146 ? 1.905 -9.102 -3.221 1 98.56 146 LEU B CA 1
ATOM 3310 C C . LEU B 1 146 ? 1.936 -10.055 -2.027 1 98.56 146 LEU B C 1
ATOM 3312 O O . LEU B 1 146 ? 1.576 -9.664 -0.913 1 98.56 146 LEU B O 1
ATOM 3316 N N . THR B 1 147 ? 2.312 -11.297 -2.26 1 98.75 147 THR B N 1
ATOM 3317 C CA . THR B 1 147 ? 2.295 -12.273 -1.176 1 98.75 147 THR B CA 1
ATOM 3318 C C . THR B 1 147 ? 3.662 -12.938 -1.024 1 98.75 147 THR B C 1
ATOM 3320 O O . THR B 1 147 ? 4.406 -13.062 -1.998 1 98.75 147 THR B O 1
ATOM 3323 N N . PHE B 1 148 ? 3.982 -13.227 0.173 1 98.94 148 PHE B N 1
ATOM 3324 C CA . PHE B 1 148 ? 5.066 -14.125 0.553 1 98.94 148 PHE B CA 1
ATOM 3325 C C . PHE B 1 148 ? 4.516 -15.445 1.093 1 98.94 148 PHE B C 1
ATOM 3327 O O . PHE B 1 148 ? 3.625 -15.445 1.945 1 98.94 148 PHE B O 1
ATOM 3334 N N . THR B 1 149 ? 4.988 -16.531 0.589 1 98.94 149 THR B N 1
ATOM 3335 C CA . THR B 1 149 ? 4.605 -17.844 1.102 1 98.94 149 THR B CA 1
ATOM 3336 C C . THR B 1 149 ? 5.801 -18.781 1.131 1 98.94 149 THR B C 1
ATOM 3338 O O . THR B 1 149 ? 6.438 -19.016 0.102 1 98.94 149 THR B O 1
ATOM 3341 N N . GLY B 1 150 ? 6.121 -19.328 2.332 1 98.88 150 GLY B N 1
ATOM 3342 C CA . GLY B 1 150 ? 7.305 -20.156 2.465 1 98.88 150 GLY B CA 1
ATOM 3343 C C . GLY B 1 150 ? 7.008 -21.516 3.074 1 98.88 150 GLY B C 1
ATOM 3344 O O . GLY B 1 150 ? 6.066 -21.656 3.859 1 98.88 150 GLY B O 1
ATOM 3345 N N . ALA B 1 151 ? 7.77 -22.453 2.697 1 98.88 151 ALA B N 1
ATOM 3346 C CA . ALA B 1 151 ? 7.754 -23.781 3.305 1 98.88 151 ALA B CA 1
ATOM 3347 C C . ALA B 1 151 ? 9.164 -24.25 3.664 1 98.88 151 ALA B C 1
ATOM 3349 O O . ALA B 1 151 ? 10.133 -23.891 2.982 1 98.88 151 ALA B O 1
ATOM 3350 N N . ASP B 1 152 ? 9.234 -25.031 4.672 1 98.81 152 ASP B N 1
ATOM 3351 C CA . ASP B 1 152 ? 10.539 -25.484 5.133 1 98.81 152 ASP B CA 1
ATOM 3352 C C . ASP B 1 152 ? 10.977 -26.734 4.375 1 98.81 152 ASP B C 1
ATOM 3354 O O . ASP B 1 152 ? 10.32 -27.156 3.414 1 98.81 152 ASP B O 1
ATOM 3358 N N . ALA B 1 153 ? 12.07 -27.344 4.762 1 98.25 153 ALA B N 1
ATOM 3359 C CA . ALA B 1 153 ? 12.703 -28.453 4.066 1 98.25 153 ALA B CA 1
ATOM 3360 C C . ALA B 1 153 ? 11.82 -29.703 4.137 1 98.25 153 ALA B C 1
ATOM 3362 O O . ALA B 1 153 ? 11.953 -30.609 3.303 1 98.25 153 ALA B O 1
ATOM 3363 N N . ASN B 1 154 ? 10.938 -29.766 5.078 1 98.19 154 ASN B N 1
ATOM 3364 C CA . ASN B 1 154 ? 10.055 -30.922 5.258 1 98.19 154 ASN B CA 1
ATOM 3365 C C . ASN B 1 154 ? 8.688 -30.688 4.621 1 98.19 154 ASN B C 1
ATOM 3367 O O . ASN B 1 154 ? 7.723 -31.375 4.949 1 98.19 154 ASN B O 1
ATOM 3371 N N . GLN B 1 155 ? 8.578 -29.625 3.828 1 98.44 155 GLN B N 1
ATOM 3372 C CA . GLN B 1 155 ? 7.355 -29.297 3.098 1 98.44 155 GLN B CA 1
ATOM 3373 C C . GLN B 1 155 ? 6.234 -28.906 4.051 1 98.44 155 GLN B C 1
ATOM 3375 O O . GLN B 1 155 ? 5.074 -29.25 3.84 1 98.44 155 GLN B O 1
ATOM 3380 N N . ASN B 1 156 ? 6.59 -28.312 5.156 1 98.56 156 ASN B N 1
ATOM 3381 C CA . ASN B 1 156 ? 5.652 -27.656 6.059 1 98.56 156 ASN B CA 1
ATOM 3382 C C . ASN B 1 156 ? 5.539 -26.156 5.75 1 98.56 156 ASN B C 1
ATOM 3384 O O . ASN B 1 156 ? 6.551 -25.484 5.574 1 98.56 156 ASN B O 1
ATOM 3388 N N . LEU B 1 157 ? 4.309 -25.781 5.738 1 98.81 157 LEU B N 1
ATOM 3389 C CA . LEU B 1 157 ? 4.121 -24.344 5.586 1 98.81 157 LEU B CA 1
ATOM 3390 C C . LEU B 1 157 ? 4.812 -23.578 6.707 1 98.81 157 LEU B C 1
ATOM 3392 O O . LEU B 1 157 ? 4.559 -23.844 7.887 1 98.81 157 LEU B O 1
ATOM 3396 N N . PHE B 1 158 ? 5.715 -22.719 6.398 1 98.75 158 PHE B N 1
ATOM 3397 C CA . PHE B 1 158 ? 6.41 -21.859 7.344 1 98.75 158 PHE B CA 1
ATOM 3398 C C . PHE B 1 158 ? 5.574 -20.625 7.672 1 98.75 158 PHE B C 1
ATOM 3400 O O . PHE B 1 158 ? 5.59 -20.141 8.805 1 98.75 158 PHE B O 1
ATOM 3407 N N . GLY B 1 159 ? 4.852 -20.125 6.578 1 98.75 159 GLY B N 1
ATOM 3408 C CA . GLY B 1 159 ? 3.994 -18.953 6.711 1 98.75 159 GLY B CA 1
ATOM 3409 C C . GLY B 1 159 ? 4.133 -17.969 5.559 1 98.75 159 GLY B C 1
ATOM 3410 O O . GLY B 1 159 ? 4.656 -18.328 4.5 1 98.75 159 GLY B O 1
ATOM 3411 N N . GLY B 1 160 ? 3.561 -16.766 5.867 1 98.75 160 GLY B N 1
ATOM 3412 C CA . GLY B 1 160 ? 3.629 -15.789 4.789 1 98.75 160 GLY B CA 1
ATOM 3413 C C . GLY B 1 160 ? 3.074 -14.43 5.172 1 98.75 160 GLY B C 1
ATOM 3414 O O . GLY B 1 160 ? 2.951 -14.117 6.359 1 98.75 160 GLY B O 1
ATOM 3415 N N . ALA B 1 161 ? 2.863 -13.648 4.184 1 98.88 161 ALA B N 1
ATOM 3416 C CA . ALA B 1 161 ? 2.379 -12.281 4.324 1 98.88 161 ALA B CA 1
ATOM 3417 C C . ALA B 1 161 ? 1.646 -11.828 3.066 1 98.88 161 ALA B C 1
ATOM 3419 O O . ALA B 1 161 ? 1.881 -12.352 1.977 1 98.88 161 ALA B O 1
ATOM 3420 N N . ILE B 1 162 ? 0.729 -10.898 3.221 1 98.75 162 ILE B N 1
ATOM 3421 C CA . ILE B 1 162 ? -0.071 -10.375 2.119 1 98.75 162 ILE B CA 1
ATOM 3422 C C . ILE B 1 162 ? -0.123 -8.852 2.201 1 98.75 162 ILE B C 1
ATOM 3424 O O . ILE B 1 162 ? -0.349 -8.289 3.273 1 98.75 162 ILE B O 1
ATOM 3428 N N . LEU B 1 163 ? 0.092 -8.164 1.189 1 98.75 163 LEU B N 1
ATOM 3429 C CA . LEU B 1 163 ? -0.079 -6.719 1.088 1 98.75 163 LEU B CA 1
ATOM 3430 C C . LEU B 1 163 ? -0.498 -6.316 -0.323 1 98.75 163 LEU B C 1
ATOM 3432 O O . LEU B 1 163 ? -0.397 -7.117 -1.255 1 98.75 163 LEU B O 1
ATOM 3436 N N . PRO B 1 164 ? -0.986 -5.105 -0.5 1 98.5 164 PRO B N 1
ATOM 3437 C CA . PRO B 1 164 ? -1.362 -4.695 -1.854 1 98.5 164 PRO B CA 1
ATOM 3438 C C . PRO B 1 164 ? -0.167 -4.621 -2.801 1 98.5 164 PRO B C 1
ATOM 3440 O O . PRO B 1 164 ? 0.919 -4.195 -2.398 1 98.5 164 PRO B O 1
ATOM 3443 N N . GLY B 1 165 ? -0.339 -5.027 -3.994 1 98.12 165 GLY B N 1
ATOM 3444 C CA . GLY B 1 165 ? 0.697 -4.926 -5.008 1 98.12 165 GLY B CA 1
ATOM 3445 C C . GLY B 1 165 ? 0.926 -3.506 -5.488 1 98.12 165 GLY B C 1
ATOM 3446 O O . GLY B 1 165 ? 0.246 -2.578 -5.047 1 98.12 165 GLY B O 1
ATOM 3447 N N . LEU B 1 166 ? 1.841 -3.363 -6.43 1 98.12 166 LEU B N 1
ATOM 3448 C CA . LEU B 1 166 ? 2.234 -2.049 -6.926 1 98.12 166 LEU B CA 1
ATOM 3449 C C . LEU B 1 166 ? 1.042 -1.316 -7.531 1 98.12 166 LEU B C 1
ATOM 3451 O O . LEU B 1 166 ? 0.723 -0.198 -7.125 1 98.12 166 LEU B O 1
ATOM 3455 N N . GLY B 1 167 ? 0.406 -1.979 -8.477 1 96.06 167 GLY B N 1
ATOM 3456 C CA . GLY B 1 167 ? -0.7 -1.346 -9.18 1 96.06 167 GLY B CA 1
ATOM 3457 C C . GLY B 1 167 ? -1.851 -0.971 -8.266 1 96.06 167 GLY B C 1
ATOM 3458 O O . GLY B 1 167 ? -2.414 0.119 -8.383 1 96.06 167 GLY B O 1
ATOM 3459 N N . LEU B 1 168 ? -2.189 -1.884 -7.395 1 96.56 168 LEU B N 1
ATOM 3460 C CA . LEU B 1 168 ? -3.303 -1.659 -6.477 1 96.56 168 LEU B CA 1
ATOM 3461 C C . LEU B 1 168 ? -3.008 -0.489 -5.543 1 96.56 168 LEU B C 1
ATOM 3463 O O . LEU B 1 168 ? -3.902 0.301 -5.23 1 96.56 168 LEU B O 1
ATOM 3467 N N . GLN B 1 169 ? -1.793 -0.362 -5.082 1 97.69 169 GLN B N 1
ATOM 3468 C CA . GLN B 1 169 ? -1.434 0.748 -4.207 1 97.69 169 GLN B CA 1
ATOM 3469 C C . GLN B 1 169 ? -1.532 2.082 -4.941 1 97.69 169 GLN B C 1
ATOM 3471 O O . GLN B 1 169 ? -2.043 3.061 -4.395 1 97.69 169 GLN B O 1
ATOM 3476 N N . MET B 1 170 ? -1.099 2.115 -6.141 1 96.5 170 MET B N 1
ATOM 3477 C CA . MET B 1 170 ? -1.204 3.344 -6.922 1 96.5 170 MET B CA 1
ATOM 3478 C C . MET B 1 170 ? -2.664 3.713 -7.164 1 96.5 170 MET B C 1
ATOM 3480 O O . MET B 1 170 ? -3.055 4.867 -6.988 1 96.5 170 MET B O 1
ATOM 3484 N N . ALA B 1 171 ? -3.412 2.754 -7.543 1 95.31 171 ALA B N 1
ATOM 3485 C CA . ALA B 1 171 ? -4.82 2.982 -7.852 1 95.31 171 ALA B CA 1
ATOM 3486 C C . ALA B 1 171 ? -5.586 3.441 -6.613 1 95.31 171 ALA B C 1
ATOM 3488 O O . ALA B 1 171 ? -6.484 4.281 -6.703 1 95.31 171 ALA B O 1
ATOM 3489 N N . THR B 1 172 ? -5.258 2.857 -5.539 1 95.81 172 THR B N 1
ATOM 3490 C CA . THR B 1 172 ? -5.969 3.141 -4.301 1 95.81 172 THR B CA 1
ATOM 3491 C C . THR B 1 172 ? -5.789 4.602 -3.895 1 95.81 172 THR B C 1
ATOM 3493 O O . THR B 1 172 ? -6.707 5.215 -3.346 1 95.81 172 THR B O 1
ATOM 3496 N N . LEU B 1 173 ? -4.613 5.188 -4.074 1 95.88 173 LEU B N 1
ATOM 3497 C CA . LEU B 1 173 ? -4.363 6.59 -3.76 1 95.88 173 LEU B CA 1
ATOM 3498 C C . LEU B 1 173 ? -5.266 7.5 -4.586 1 95.88 173 LEU B C 1
ATOM 3500 O O . LEU B 1 173 ? -5.875 8.43 -4.051 1 95.88 173 LEU B O 1
ATOM 3504 N N . ALA B 1 174 ? -5.395 7.219 -5.824 1 93.06 174 ALA B N 1
ATOM 3505 C CA . ALA B 1 174 ? -6.227 8.016 -6.719 1 93.06 174 ALA B CA 1
ATOM 3506 C C . ALA B 1 174 ? -7.699 7.906 -6.34 1 93.06 174 ALA B C 1
ATOM 3508 O O . ALA B 1 174 ? -8.445 8.883 -6.426 1 93.06 174 ALA B O 1
ATOM 3509 N N . GLU B 1 175 ? -8.078 6.758 -5.867 1 91 175 GLU B N 1
ATOM 3510 C CA . GLU B 1 175 ? -9.484 6.469 -5.605 1 91 175 GLU B CA 1
ATOM 3511 C C . GLU B 1 175 ? -9.914 7.02 -4.25 1 91 175 GLU B C 1
ATOM 3513 O O . GLU B 1 175 ? -11.094 7.309 -4.039 1 91 175 GLU B O 1
ATOM 3518 N N . ASN B 1 176 ? -8.984 7.18 -3.367 1 87.94 176 ASN B N 1
ATOM 3519 C CA . ASN B 1 176 ? -9.383 7.449 -1.991 1 87.94 176 ASN B CA 1
ATOM 3520 C C . ASN B 1 176 ? -8.859 8.797 -1.509 1 87.94 176 ASN B C 1
ATOM 3522 O O . ASN B 1 176 ? -8.938 9.109 -0.319 1 87.94 176 ASN B O 1
ATOM 3526 N N . THR B 1 177 ? -8.305 9.516 -2.41 1 84.94 177 THR B N 1
ATOM 3527 C CA . THR B 1 177 ? -7.852 10.859 -2.084 1 84.94 177 THR B CA 1
ATOM 3528 C C . THR B 1 177 ? -8.406 11.875 -3.082 1 84.94 177 THR B C 1
ATOM 3530 O O . THR B 1 177 ? -8.602 11.555 -4.258 1 84.94 177 THR B O 1
ATOM 3533 N N . GLY B 1 178 ? -8.727 12.992 -2.654 1 78.38 178 GLY B N 1
ATOM 3534 C CA . GLY B 1 178 ? -9.43 14 -3.432 1 78.38 178 GLY B CA 1
ATOM 3535 C C . GLY B 1 178 ? -8.578 14.617 -4.527 1 78.38 178 GLY B C 1
ATOM 3536 O O . GLY B 1 178 ? -9.109 15.086 -5.535 1 78.38 178 GLY B O 1
ATOM 3537 N N . GLN B 1 179 ? -7.297 14.555 -4.395 1 85.69 179 GLN B N 1
ATOM 3538 C CA . GLN B 1 179 ? -6.512 15.398 -5.293 1 85.69 179 GLN B CA 1
ATOM 3539 C C . GLN B 1 179 ? -5.414 14.594 -5.98 1 85.69 179 GLN B C 1
ATOM 3541 O O . GLN B 1 179 ? -4.738 15.102 -6.883 1 85.69 179 GLN B O 1
ATOM 3546 N N . LEU B 1 180 ? -5.199 13.352 -5.57 1 92.56 180 LEU B N 1
ATOM 3547 C CA . LEU B 1 180 ? -4.074 12.609 -6.129 1 92.56 180 LEU B CA 1
ATOM 3548 C C . LEU B 1 180 ? -4.453 11.969 -7.461 1 92.56 180 LEU B C 1
ATOM 3550 O O . LEU B 1 180 ? -5.547 11.414 -7.598 1 92.56 180 LEU B O 1
ATOM 3554 N N . PRO B 1 181 ? -3.578 12.047 -8.461 1 93.31 181 PRO B N 1
ATOM 3555 C CA . PRO B 1 181 ? -3.84 11.492 -9.797 1 93.31 181 PRO B CA 1
ATOM 3556 C C . PRO B 1 181 ? -3.553 9.992 -9.883 1 93.31 181 PRO B C 1
ATOM 3558 O O . PRO B 1 181 ? -2.844 9.445 -9.031 1 93.31 181 PRO B O 1
ATOM 3561 N N . ASN B 1 182 ? -4.152 9.383 -10.875 1 93.81 182 ASN B N 1
ATOM 3562 C CA . ASN B 1 182 ? -3.699 8.055 -11.25 1 93.81 182 ASN B CA 1
ATOM 3563 C C . ASN B 1 182 ? -2.303 8.086 -11.859 1 93.81 182 ASN B C 1
ATOM 3565 O O . ASN B 1 182 ? -1.993 8.977 -12.656 1 93.81 182 ASN B O 1
ATOM 3569 N N . VAL B 1 183 ? -1.507 7.211 -11.469 1 95.62 183 VAL B N 1
ATOM 3570 C CA . VAL B 1 183 ? -0.115 7.199 -11.906 1 95.62 183 VAL B CA 1
ATOM 3571 C C . VAL B 1 183 ? 0.242 5.82 -12.461 1 95.62 183 VAL B C 1
ATOM 3573 O O . VAL B 1 183 ? -0.226 4.801 -11.945 1 95.62 183 VAL B O 1
ATOM 3576 N N . GLU B 1 184 ? 1.072 5.809 -13.508 1 95.56 184 GLU B N 1
ATOM 3577 C CA . GLU B 1 184 ? 1.576 4.562 -14.078 1 95.56 184 GLU B CA 1
ATOM 3578 C C . GLU B 1 184 ? 2.914 4.176 -13.453 1 95.56 184 GLU B C 1
ATOM 3580 O O . GLU B 1 184 ? 3.658 5.035 -12.984 1 95.56 184 GLU B O 1
ATOM 3585 N N . LEU B 1 185 ? 3.17 2.91 -13.484 1 96.5 185 LEU B N 1
ATOM 3586 C CA . LEU B 1 185 ? 4.469 2.428 -13.023 1 96.5 185 LEU B CA 1
ATOM 3587 C C . LEU B 1 185 ? 5.562 2.773 -14.023 1 96.5 185 LEU B C 1
ATOM 3589 O O . LEU B 1 185 ? 5.438 2.482 -15.219 1 96.5 185 LEU B O 1
ATOM 3593 N N . PRO B 1 186 ? 6.629 3.377 -13.586 1 97.25 186 PRO B N 1
ATOM 3594 C CA . PRO B 1 186 ? 7.723 3.711 -14.5 1 97.25 186 PRO B CA 1
ATOM 3595 C C . PRO B 1 186 ? 8.617 2.51 -14.812 1 97.25 186 PRO B C 1
ATOM 3597 O O . PRO B 1 186 ? 8.672 1.557 -14.031 1 97.25 186 PRO B O 1
ATOM 3600 N N . HIS B 1 187 ? 9.258 2.621 -15.906 1 95.81 187 HIS B N 1
ATOM 3601 C CA . HIS B 1 187 ? 10.188 1.567 -16.312 1 95.81 187 HIS B CA 1
ATOM 3602 C C . HIS B 1 187 ? 11.422 1.548 -15.414 1 95.81 187 HIS B C 1
ATOM 3604 O O . HIS B 1 187 ? 11.922 0.477 -15.062 1 95.81 187 HIS B O 1
ATOM 3610 N N . ASP B 1 188 ? 11.914 2.717 -15.078 1 97.19 188 ASP B N 1
ATOM 3611 C CA . ASP B 1 188 ? 13.078 2.859 -14.219 1 97.19 188 ASP B CA 1
ATOM 3612 C C . ASP B 1 188 ? 12.695 3.432 -12.859 1 97.19 188 ASP B C 1
ATOM 3614 O O . ASP B 1 188 ? 11.633 4.035 -12.711 1 97.19 188 ASP B O 1
ATOM 3618 N N . LEU B 1 189 ? 13.562 3.248 -11.891 1 98.12 189 LEU B N 1
ATOM 3619 C CA . LEU B 1 189 ? 13.32 3.766 -10.547 1 98.12 189 LEU B CA 1
ATOM 3620 C C . LEU B 1 189 ? 13.203 5.285 -10.562 1 98.12 189 LEU B C 1
ATOM 3622 O O . LEU B 1 189 ? 14.016 5.969 -11.195 1 98.12 189 LEU B O 1
ATOM 3626 N N . PRO B 1 190 ? 12.258 5.828 -9.906 1 97.88 190 PRO B N 1
ATOM 3627 C CA . PRO B 1 190 ? 12.133 7.285 -9.797 1 97.88 190 PRO B CA 1
ATOM 3628 C C . PRO B 1 190 ? 13.094 7.879 -8.766 1 97.88 190 PRO B C 1
ATOM 3630 O O . PRO B 1 190 ? 13.781 7.141 -8.062 1 97.88 190 PRO B O 1
ATOM 3633 N N . GLN B 1 191 ? 13.078 9.219 -8.773 1 97.75 191 GLN B N 1
ATOM 3634 C CA . GLN B 1 191 ? 13.773 9.867 -7.668 1 97.75 191 GLN B CA 1
ATOM 3635 C C . GLN B 1 191 ? 13.117 9.547 -6.332 1 97.75 191 GLN B C 1
ATOM 3637 O O . GLN B 1 191 ? 11.891 9.562 -6.219 1 97.75 191 GLN B O 1
ATOM 3642 N N . ARG B 1 192 ? 13.945 9.258 -5.398 1 98.38 192 ARG B N 1
ATOM 3643 C CA . ARG B 1 192 ? 13.422 8.867 -4.094 1 98.38 192 ARG B CA 1
ATOM 3644 C C . ARG B 1 192 ? 12.633 10.008 -3.457 1 98.38 192 ARG B C 1
ATOM 3646 O O . ARG B 1 192 ? 11.516 9.805 -2.979 1 98.38 192 ARG B O 1
ATOM 3653 N N . PHE B 1 193 ? 13.312 11.172 -3.385 1 98.81 193 PHE B N 1
ATOM 3654 C CA . PHE B 1 193 ? 12.633 12.383 -2.93 1 98.81 193 PHE B CA 1
ATOM 3655 C C . PHE B 1 193 ? 12.18 13.227 -4.113 1 98.81 193 PHE B C 1
ATOM 3657 O O . PHE B 1 193 ? 12.945 14.031 -4.641 1 98.81 193 PHE B O 1
ATOM 3664 N N . ALA B 1 194 ? 10.906 13.039 -4.461 1 98.69 194 ALA B N 1
ATOM 3665 C CA . ALA B 1 194 ? 10.375 13.586 -5.707 1 98.69 194 ALA B CA 1
ATOM 3666 C C . ALA B 1 194 ? 9.867 15.008 -5.512 1 98.69 194 ALA B C 1
ATOM 3668 O O . ALA B 1 194 ? 9.438 15.383 -4.414 1 98.69 194 ALA B O 1
ATOM 3669 N N . VAL B 1 195 ? 9.789 15.789 -6.602 1 98.31 195 VAL B N 1
ATOM 3670 C CA . VAL B 1 195 ? 9.383 17.188 -6.539 1 98.31 195 VAL B CA 1
ATOM 3671 C C . VAL B 1 195 ? 8.172 17.406 -7.441 1 98.31 195 VAL B C 1
ATOM 3673 O O . VAL B 1 195 ? 7.996 18.5 -7.992 1 98.31 195 VAL B O 1
ATOM 3676 N N . ASN B 1 196 ? 7.418 16.406 -7.664 1 97.81 196 ASN B N 1
ATOM 3677 C CA . ASN B 1 196 ? 6.082 16.438 -8.25 1 97.81 196 ASN B CA 1
ATOM 3678 C C . ASN B 1 196 ? 5.223 15.273 -7.762 1 97.81 196 ASN B C 1
ATOM 3680 O O . ASN B 1 196 ? 5.75 14.266 -7.289 1 97.81 196 ASN B O 1
ATOM 3684 N N . THR B 1 197 ? 3.959 15.391 -7.918 1 97.44 197 THR B N 1
ATOM 3685 C CA . THR B 1 197 ? 3.033 14.469 -7.273 1 97.44 197 THR B CA 1
ATOM 3686 C C . THR B 1 197 ? 3.129 13.078 -7.898 1 97.44 197 THR B C 1
ATOM 3688 O O . THR B 1 197 ? 3.148 12.07 -7.184 1 97.44 197 THR B O 1
ATOM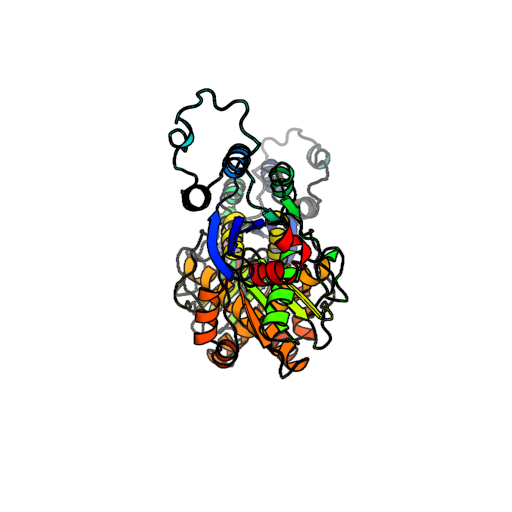 3691 N N . GLN B 1 198 ? 3.199 13.031 -9.203 1 97.38 198 GLN B N 1
ATOM 3692 C CA . GLN B 1 198 ? 3.258 11.75 -9.898 1 97.38 198 GLN B CA 1
ATOM 3693 C C . GLN B 1 198 ? 4.457 10.93 -9.438 1 97.38 198 GLN B C 1
ATOM 3695 O O . GLN B 1 198 ? 4.309 9.766 -9.062 1 97.38 198 GLN B O 1
ATOM 3700 N N . GLN B 1 199 ? 5.562 11.523 -9.406 1 98.25 199 GLN B N 1
ATOM 3701 C CA . GLN B 1 199 ? 6.781 10.82 -9.016 1 98.25 199 GLN B CA 1
ATOM 3702 C C . GLN B 1 199 ? 6.801 10.562 -7.508 1 98.25 199 GLN B C 1
ATOM 3704 O O . GLN B 1 199 ? 7.391 9.578 -7.055 1 98.25 199 GLN B O 1
ATOM 3709 N N . ALA B 1 200 ? 6.234 11.438 -6.738 1 98.62 200 ALA B N 1
ATOM 3710 C CA . ALA B 1 200 ? 6.148 11.203 -5.297 1 98.62 200 ALA B CA 1
ATOM 3711 C C . ALA B 1 200 ? 5.379 9.922 -4.996 1 98.62 200 ALA B C 1
ATOM 3713 O O . ALA B 1 200 ? 5.758 9.156 -4.105 1 98.62 200 ALA B O 1
ATOM 3714 N N . ILE B 1 201 ? 4.301 9.742 -5.734 1 98.56 201 ILE B N 1
ATOM 3715 C CA . ILE B 1 201 ? 3.5 8.531 -5.562 1 98.56 201 ILE B CA 1
ATOM 3716 C C . ILE B 1 201 ? 4.301 7.312 -6.012 1 98.56 201 ILE B C 1
ATOM 3718 O O . ILE B 1 201 ? 4.371 6.309 -5.301 1 98.56 201 ILE B O 1
ATOM 3722 N N . GLN B 1 202 ? 4.938 7.43 -7.219 1 98.69 202 GLN B N 1
ATOM 3723 C CA . GLN B 1 202 ? 5.781 6.348 -7.711 1 98.69 202 GLN B CA 1
ATOM 3724 C C . GLN B 1 202 ? 6.863 5.984 -6.695 1 98.69 202 GLN B C 1
ATOM 3726 O O . GLN B 1 202 ? 7.047 4.809 -6.367 1 98.69 202 GLN B O 1
ATOM 3731 N N . SER B 1 203 ? 7.531 6.961 -6.176 1 98.81 203 SER B N 1
ATOM 3732 C CA . SER B 1 203 ? 8.617 6.77 -5.219 1 98.81 203 SER B CA 1
ATOM 3733 C C . SER B 1 203 ? 8.125 6.066 -3.959 1 98.81 203 SER B C 1
ATOM 3735 O O . SER B 1 203 ? 8.672 5.035 -3.562 1 98.81 203 SER B O 1
ATOM 3737 N N . GLY B 1 204 ? 7.086 6.617 -3.387 1 98.88 204 GLY B N 1
ATOM 3738 C CA . GLY B 1 204 ? 6.582 6.066 -2.141 1 98.88 204 GLY B CA 1
ATOM 3739 C C . GLY B 1 204 ? 6.203 4.602 -2.244 1 98.88 204 GLY B C 1
ATOM 3740 O O . GLY B 1 204 ? 6.613 3.787 -1.412 1 98.88 204 GLY B O 1
ATOM 3741 N N . VAL B 1 205 ? 5.516 4.281 -3.264 1 98.81 205 VAL B N 1
ATOM 3742 C CA . VAL B 1 205 ? 5.008 2.924 -3.432 1 98.81 205 VAL B CA 1
ATOM 3743 C C . VAL B 1 205 ? 6.16 1.98 -3.777 1 98.81 205 VAL B C 1
ATOM 3745 O O . VAL B 1 205 ? 6.324 0.934 -3.145 1 98.81 205 VAL B O 1
ATOM 3748 N N . ILE B 1 206 ? 6.992 2.375 -4.707 1 98.88 206 ILE B N 1
ATOM 3749 C CA . ILE B 1 206 ? 8.016 1.487 -5.246 1 98.88 206 ILE B CA 1
ATOM 3750 C C . ILE B 1 206 ? 9.102 1.249 -4.195 1 98.88 206 ILE B C 1
ATOM 3752 O O . ILE B 1 206 ? 9.406 0.103 -3.859 1 98.88 206 ILE B O 1
ATOM 3756 N N . TYR B 1 207 ? 9.656 2.289 -3.621 1 98.94 207 TYR B N 1
ATOM 3757 C CA . TYR B 1 207 ? 10.766 2.119 -2.689 1 98.94 207 TYR B CA 1
ATOM 3758 C C . TYR B 1 207 ? 10.312 1.405 -1.422 1 98.94 207 TYR B C 1
ATOM 3760 O O . TYR B 1 207 ? 11.062 0.616 -0.844 1 98.94 207 TYR B O 1
ATOM 3768 N N . THR B 1 208 ? 9.102 1.704 -1.003 1 98.94 208 THR B N 1
ATOM 3769 C CA . THR B 1 208 ? 8.602 1.035 0.194 1 98.94 208 THR B CA 1
ATOM 3770 C C . THR B 1 208 ? 8.398 -0.454 -0.064 1 98.94 208 THR B C 1
ATOM 3772 O O . THR B 1 208 ? 8.797 -1.292 0.748 1 98.94 208 THR B O 1
ATOM 3775 N N . LEU B 1 209 ? 7.793 -0.776 -1.18 1 98.88 209 LEU B N 1
ATOM 3776 C CA . LEU B 1 209 ? 7.57 -2.184 -1.495 1 98.88 209 LEU B CA 1
ATOM 3777 C C . LEU B 1 209 ? 8.891 -2.922 -1.649 1 98.88 209 LEU B C 1
ATOM 3779 O O . LEU B 1 209 ? 9.039 -4.047 -1.166 1 98.88 209 LEU B O 1
ATOM 3783 N N . LEU B 1 210 ? 9.883 -2.305 -2.305 1 98.88 210 LEU B N 1
ATOM 3784 C CA . LEU B 1 210 ? 11.195 -2.924 -2.475 1 98.88 210 LEU B CA 1
ATOM 3785 C C . LEU B 1 210 ? 11.883 -3.119 -1.129 1 98.88 210 LEU B C 1
ATOM 3787 O O . LEU B 1 210 ? 12.516 -4.152 -0.894 1 98.88 210 LEU B O 1
ATOM 3791 N N . ALA B 1 211 ? 11.773 -2.123 -0.264 1 98.88 211 ALA B N 1
ATOM 3792 C CA . ALA B 1 211 ? 12.32 -2.26 1.084 1 98.88 211 ALA B CA 1
ATOM 3793 C C . ALA B 1 211 ? 11.648 -3.41 1.83 1 98.88 211 ALA B C 1
ATOM 3795 O O . ALA B 1 211 ? 12.305 -4.145 2.572 1 98.88 211 ALA B O 1
ATOM 3796 N N . GLY B 1 212 ? 10.359 -3.518 1.629 1 98.88 212 GLY B N 1
ATOM 3797 C CA . GLY B 1 212 ? 9.633 -4.625 2.23 1 98.88 212 GLY B CA 1
ATOM 3798 C C . GLY B 1 212 ? 10.086 -5.98 1.726 1 98.88 212 GLY B C 1
ATOM 3799 O O . GLY B 1 212 ? 10.273 -6.91 2.514 1 98.88 212 GLY B O 1
ATOM 3800 N N . ILE B 1 213 ? 10.25 -6.109 0.413 1 98.94 213 ILE B N 1
ATOM 3801 C CA . ILE B 1 213 ? 10.727 -7.359 -0.169 1 98.94 213 ILE B CA 1
ATOM 3802 C C . ILE B 1 213 ? 12.094 -7.711 0.411 1 98.94 213 ILE B C 1
ATOM 3804 O O . ILE B 1 213 ? 12.328 -8.852 0.82 1 98.94 213 ILE B O 1
ATOM 3808 N N . LYS B 1 214 ? 12.977 -6.75 0.484 1 98.88 214 LYS B N 1
ATOM 3809 C CA . LYS B 1 214 ? 14.297 -6.977 1.072 1 98.88 214 LYS B CA 1
ATOM 3810 C C . LYS B 1 214 ? 14.18 -7.461 2.514 1 98.88 214 LYS B C 1
ATOM 3812 O O . LYS B 1 214 ? 14.867 -8.398 2.918 1 98.88 214 LYS B O 1
ATOM 3817 N N . ASP B 1 215 ? 13.312 -6.797 3.248 1 98.81 215 ASP B N 1
ATOM 3818 C CA . ASP B 1 215 ? 13.109 -7.137 4.652 1 98.81 215 ASP B CA 1
ATOM 3819 C C . ASP B 1 215 ? 12.664 -8.586 4.809 1 98.81 215 ASP B C 1
ATOM 3821 O O . ASP B 1 215 ? 13.203 -9.32 5.637 1 98.81 215 ASP B O 1
ATOM 3825 N N . PHE B 1 216 ? 11.695 -9.055 4.035 1 98.94 216 PHE B N 1
ATOM 3826 C CA . PHE B 1 216 ? 11.172 -10.414 4.109 1 98.94 216 PHE B CA 1
ATOM 3827 C C . PHE B 1 216 ? 12.211 -11.422 3.621 1 98.94 216 PHE B C 1
ATOM 3829 O O . PHE B 1 216 ? 12.344 -12.508 4.188 1 98.94 216 PHE B O 1
ATOM 3836 N N . VAL B 1 217 ? 12.914 -11.109 2.553 1 98.88 217 VAL B N 1
ATOM 3837 C CA . VAL B 1 217 ? 13.93 -11.992 1.995 1 98.88 217 VAL B CA 1
ATOM 3838 C C . VAL B 1 217 ? 15.039 -12.219 3.02 1 98.88 217 VAL B C 1
ATOM 3840 O O . VAL B 1 217 ? 15.469 -13.352 3.24 1 98.88 217 VAL B O 1
ATOM 3843 N N . GLU B 1 218 ? 15.469 -11.148 3.637 1 98.69 218 GLU B N 1
ATOM 3844 C CA . GLU B 1 218 ? 16.531 -11.266 4.641 1 98.69 218 GLU B CA 1
ATOM 3845 C C . GLU B 1 218 ? 16.047 -12.07 5.848 1 98.69 218 GLU B C 1
ATOM 3847 O O . GLU B 1 218 ? 16.797 -12.883 6.387 1 98.69 218 GLU B O 1
ATOM 3852 N N . ALA B 1 219 ? 14.867 -11.828 6.25 1 98.75 219 ALA B N 1
ATOM 3853 C CA . ALA B 1 219 ? 14.312 -12.617 7.344 1 98.75 219 ALA B CA 1
ATOM 3854 C C . ALA B 1 219 ? 14.234 -14.094 6.969 1 98.75 219 ALA B C 1
ATOM 3856 O O . ALA B 1 219 ? 14.516 -14.969 7.793 1 98.75 219 ALA B O 1
ATOM 3857 N N . TRP B 1 220 ? 13.844 -14.398 5.746 1 98.81 220 TRP B N 1
ATOM 3858 C CA . TRP B 1 220 ? 13.781 -15.766 5.234 1 98.81 220 TRP B CA 1
ATOM 3859 C C . TRP B 1 220 ? 15.148 -16.438 5.289 1 98.81 220 TRP B C 1
ATOM 3861 O O . TRP B 1 220 ? 15.281 -17.547 5.797 1 98.81 220 TRP B O 1
ATOM 3871 N N . TRP B 1 221 ? 16.141 -15.758 4.871 1 98.69 221 TRP B N 1
ATOM 3872 C CA . TRP B 1 221 ? 17.5 -16.312 4.805 1 98.69 221 TRP B CA 1
ATOM 3873 C C . TRP B 1 221 ? 18.094 -16.438 6.199 1 98.69 221 TRP B C 1
ATOM 3875 O O . TRP B 1 221 ? 19.047 -17.203 6.402 1 98.69 221 TRP B O 1
ATOM 3885 N N . GLN B 1 222 ? 17.609 -15.648 7.148 1 98.44 222 GLN B N 1
ATOM 3886 C CA . GLN B 1 222 ? 18.031 -15.875 8.531 1 98.44 222 GLN B CA 1
ATOM 3887 C C . GLN B 1 222 ? 17.516 -17.219 9.047 1 98.44 222 GLN B C 1
ATOM 3889 O O . GLN B 1 222 ? 18.234 -17.922 9.773 1 98.44 222 GLN B O 1
ATOM 3894 N N . SER B 1 223 ? 16.328 -17.562 8.672 1 98.25 223 SER B N 1
ATOM 3895 C CA . SER B 1 223 ? 15.742 -18.828 9.094 1 98.25 223 SER B CA 1
ATOM 3896 C C . SER B 1 223 ? 16.234 -19.984 8.234 1 98.25 223 SER B C 1
ATOM 3898 O O . SER B 1 223 ? 16.391 -21.109 8.727 1 98.25 223 SER B O 1
ATOM 3900 N N . PHE B 1 224 ? 16.406 -19.719 6.945 1 98.56 224 PHE B N 1
ATOM 3901 C CA . PHE B 1 224 ? 16.828 -20.719 5.961 1 98.56 224 PHE B CA 1
ATOM 3902 C C . PHE B 1 224 ? 17.953 -20.172 5.086 1 98.56 224 PHE B C 1
ATOM 3904 O O . PHE B 1 224 ? 17.719 -19.797 3.938 1 98.56 224 PHE B O 1
ATOM 3911 N N . PRO B 1 225 ? 19.141 -20.281 5.512 1 97.81 225 PRO B N 1
ATOM 3912 C CA . PRO B 1 225 ? 20.281 -19.672 4.809 1 97.81 225 PRO B CA 1
ATOM 3913 C C . PRO B 1 225 ? 20.422 -20.156 3.371 1 97.81 225 PRO B C 1
ATOM 3915 O O . PRO B 1 225 ? 20.859 -19.422 2.496 1 97.81 225 PRO B O 1
ATOM 3918 N N . GLN B 1 226 ? 20 -21.359 3.098 1 96.25 226 GLN B N 1
ATOM 3919 C CA . GLN B 1 226 ? 20.094 -21.906 1.751 1 96.25 226 GLN B CA 1
ATOM 3920 C C . GLN B 1 226 ? 18.734 -21.938 1.061 1 96.25 226 GLN B C 1
ATOM 3922 O O . GLN B 1 226 ? 18.594 -22.547 0.003 1 96.25 226 GLN B O 1
ATOM 3927 N N . GLY B 1 227 ? 17.797 -21.297 1.705 1 98.5 227 GLY B N 1
ATOM 3928 C CA . GLY B 1 227 ? 16.469 -21.297 1.133 1 98.5 227 GLY B CA 1
ATOM 3929 C C . GLY B 1 227 ? 16.391 -20.562 -0.198 1 98.5 227 GLY B C 1
ATOM 3930 O O . GLY B 1 227 ? 17.031 -19.531 -0.387 1 98.5 227 GLY B O 1
ATOM 3931 N N . LYS B 1 228 ? 15.672 -21.109 -1.12 1 98.75 228 LYS B N 1
ATOM 3932 C CA . LYS B 1 228 ? 15.5 -20.516 -2.438 1 98.75 228 LYS B CA 1
ATOM 3933 C C . LYS B 1 228 ? 14.305 -19.562 -2.453 1 98.75 228 LYS B C 1
ATOM 3935 O O . LYS B 1 228 ? 13.422 -19.641 -1.599 1 98.75 228 LYS B O 1
ATOM 3940 N N . ILE B 1 229 ? 14.359 -18.672 -3.371 1 98.88 229 ILE B N 1
ATOM 3941 C CA . ILE B 1 229 ? 13.281 -17.703 -3.533 1 98.88 229 ILE B CA 1
ATOM 3942 C C . ILE B 1 229 ? 12.852 -17.656 -4.996 1 98.88 229 ILE B C 1
ATOM 3944 O O . ILE B 1 229 ? 13.688 -17.5 -5.891 1 98.88 229 ILE B O 1
ATOM 3948 N N . ALA B 1 230 ? 11.602 -17.812 -5.262 1 98.94 230 ALA B N 1
ATOM 3949 C CA . ALA B 1 230 ? 11.023 -17.641 -6.594 1 98.94 230 ALA B CA 1
ATOM 3950 C C . ALA B 1 230 ? 10.039 -16.469 -6.613 1 98.94 230 ALA B C 1
ATOM 3952 O O . ALA B 1 230 ? 9.352 -16.219 -5.621 1 98.94 230 ALA B O 1
ATOM 3953 N N . ILE B 1 231 ? 10.008 -15.742 -7.711 1 98.88 231 ILE B N 1
ATOM 3954 C CA . ILE B 1 231 ? 9.055 -14.656 -7.871 1 98.88 231 ILE B CA 1
ATOM 3955 C C . ILE B 1 231 ? 8.195 -14.898 -9.109 1 98.88 231 ILE B C 1
ATOM 3957 O O . ILE B 1 231 ? 8.703 -15.336 -10.148 1 98.88 231 ILE B O 1
ATOM 3961 N N . THR B 1 232 ? 6.918 -14.75 -8.953 1 98.5 232 THR B N 1
ATOM 3962 C CA . THR B 1 232 ? 5.934 -14.859 -10.023 1 98.5 232 THR B CA 1
ATOM 3963 C C . THR B 1 232 ? 4.969 -13.68 -9.992 1 98.5 232 THR B C 1
ATOM 3965 O O . THR B 1 232 ? 5.301 -12.617 -9.469 1 98.5 232 THR B O 1
ATOM 3968 N N . GLY B 1 233 ? 3.861 -13.727 -10.703 1 96.75 233 GLY B N 1
ATOM 3969 C CA . GLY B 1 233 ? 2.895 -12.641 -10.734 1 96.75 233 GLY B CA 1
ATOM 3970 C C . GLY B 1 233 ? 3.092 -11.703 -11.914 1 96.75 233 GLY B C 1
ATOM 3971 O O . GLY B 1 233 ? 4.133 -11.734 -12.578 1 96.75 233 GLY B O 1
ATOM 3972 N N . GLY B 1 234 ? 2.15 -10.852 -12.133 1 95.44 234 GLY B N 1
ATOM 3973 C CA . GLY B 1 234 ? 2.148 -9.953 -13.281 1 95.44 234 GLY B CA 1
ATOM 3974 C C . GLY B 1 234 ? 3.246 -8.906 -13.219 1 95.44 234 GLY B C 1
ATOM 3975 O O . GLY B 1 234 ? 3.715 -8.43 -14.258 1 95.44 234 GLY B O 1
ATOM 3976 N N . ASP B 1 235 ? 3.672 -8.547 -12.031 1 97 235 ASP B N 1
ATOM 3977 C CA . ASP B 1 235 ? 4.652 -7.477 -11.867 1 97 235 ASP B CA 1
ATOM 3978 C C . ASP B 1 235 ? 6.051 -8.047 -11.656 1 97 235 ASP B C 1
ATOM 3980 O O . ASP B 1 235 ? 6.98 -7.309 -11.32 1 97 235 ASP B O 1
ATOM 3984 N N . ARG B 1 236 ? 6.234 -9.352 -11.844 1 97.81 236 ARG B N 1
ATOM 3985 C CA . ARG B 1 236 ? 7.473 -10.031 -11.477 1 97.81 236 ARG B CA 1
ATOM 3986 C C . ARG B 1 236 ? 8.664 -9.438 -12.227 1 97.81 236 ARG B C 1
ATOM 3988 O O . ARG B 1 236 ? 9.727 -9.219 -11.641 1 97.81 236 ARG B O 1
ATOM 3995 N N . THR B 1 237 ? 8.492 -9.109 -13.5 1 97.69 237 THR B N 1
ATOM 3996 C CA . THR B 1 237 ? 9.617 -8.648 -14.312 1 97.69 237 THR B CA 1
ATOM 3997 C C . THR B 1 237 ? 10.039 -7.246 -13.891 1 97.69 237 THR B C 1
ATOM 3999 O O . THR B 1 237 ? 11.234 -6.969 -13.758 1 97.69 237 THR B O 1
ATOM 4002 N N . LEU B 1 238 ? 9.07 -6.426 -13.734 1 97.88 238 LEU B N 1
ATOM 4003 C CA . LEU B 1 238 ? 9.344 -5.059 -13.312 1 97.88 238 LEU B CA 1
ATOM 4004 C C . LEU B 1 238 ? 10.008 -5.039 -11.938 1 97.88 238 LEU B C 1
ATOM 4006 O O . LEU B 1 238 ? 10.984 -4.316 -11.727 1 97.88 238 LEU B O 1
ATOM 4010 N N . LEU B 1 239 ? 9.492 -5.836 -11.023 1 98.44 239 LEU B N 1
ATOM 4011 C CA . LEU B 1 239 ? 10.055 -5.898 -9.68 1 98.44 239 LEU B CA 1
ATOM 4012 C C . LEU B 1 239 ? 11.477 -6.453 -9.711 1 98.44 239 LEU B C 1
ATOM 4014 O O . LEU B 1 239 ? 12.352 -5.977 -8.984 1 98.44 239 LEU B O 1
ATOM 4018 N N . ALA B 1 240 ? 11.688 -7.488 -10.492 1 98.44 240 ALA B N 1
ATOM 4019 C CA . ALA B 1 240 ? 13.031 -8.039 -10.633 1 98.44 240 ALA B CA 1
ATOM 4020 C C . ALA B 1 240 ? 14.008 -6.98 -11.133 1 98.44 240 ALA B C 1
ATOM 4022 O O . ALA B 1 240 ? 15.148 -6.902 -10.664 1 98.44 240 ALA B O 1
ATOM 4023 N N . LYS B 1 241 ? 13.586 -6.191 -12.062 1 98.38 241 LYS B N 1
ATOM 4024 C CA . LYS B 1 241 ? 14.414 -5.113 -12.594 1 98.38 241 LYS B CA 1
ATOM 4025 C C . LYS B 1 241 ? 14.75 -4.09 -11.516 1 98.38 241 LYS B C 1
ATOM 4027 O O . LYS B 1 241 ? 15.906 -3.684 -11.367 1 98.38 241 LYS B O 1
ATOM 4032 N N . TYR B 1 242 ? 13.719 -3.629 -10.789 1 98.69 242 TYR B N 1
ATOM 4033 C CA . TYR B 1 242 ? 13.938 -2.686 -9.703 1 98.69 242 TYR B CA 1
ATOM 4034 C C . TYR B 1 242 ? 14.898 -3.256 -8.672 1 98.69 242 TYR B C 1
ATOM 4036 O O . TYR B 1 242 ? 15.789 -2.553 -8.188 1 98.69 242 TYR B O 1
ATOM 4044 N N . LEU B 1 243 ? 14.688 -4.566 -8.328 1 98.62 243 LEU B N 1
ATOM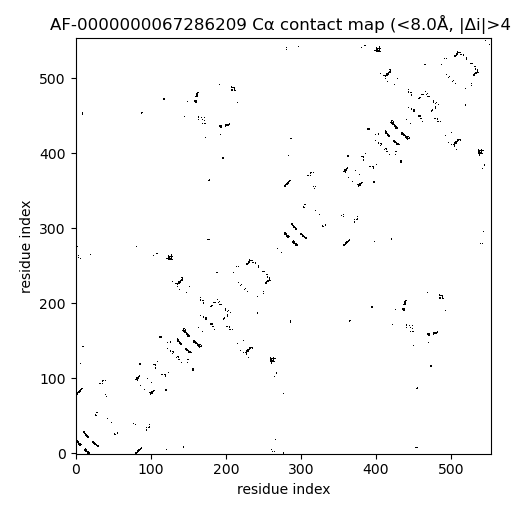 4045 C CA . LEU B 1 243 ? 15.539 -5.223 -7.34 1 98.62 243 LEU B CA 1
ATOM 4046 C C . LEU B 1 243 ? 16.984 -5.309 -7.836 1 98.62 243 LEU B C 1
ATOM 4048 O O . LEU B 1 243 ? 17.922 -5.156 -7.055 1 98.62 243 LEU B O 1
ATOM 4052 N N . GLN B 1 244 ? 17.141 -5.594 -9.125 1 98.44 244 GLN B N 1
ATOM 4053 C CA . GLN B 1 244 ? 18.469 -5.637 -9.711 1 98.44 244 GLN B CA 1
ATOM 4054 C C . GLN B 1 244 ? 19.203 -4.305 -9.531 1 98.44 244 GLN B C 1
ATOM 4056 O O . GLN B 1 244 ? 20.406 -4.273 -9.266 1 98.44 244 GLN B O 1
ATOM 4061 N N . SER B 1 245 ? 18.516 -3.232 -9.672 1 98 245 SER B N 1
ATOM 4062 C CA . SER B 1 245 ? 19.094 -1.895 -9.57 1 98 245 SER B CA 1
ATOM 4063 C C . SER B 1 245 ? 19.406 -1.535 -8.125 1 98 245 SER B C 1
ATOM 4065 O O . SER B 1 245 ? 20.453 -0.952 -7.844 1 98 245 SER B O 1
ATOM 4067 N N . LEU B 1 246 ? 18.578 -1.89 -7.172 1 97.62 246 LEU B N 1
ATOM 4068 C CA . LEU B 1 246 ? 18.688 -1.391 -5.805 1 97.62 246 LEU B CA 1
ATOM 4069 C C . LEU B 1 246 ? 19.375 -2.418 -4.906 1 97.62 246 LEU B C 1
ATOM 4071 O O . LEU B 1 246 ? 20.078 -2.051 -3.971 1 97.62 246 LEU B O 1
ATOM 4075 N N . PHE B 1 247 ? 19.016 -3.699 -5.148 1 98 247 PHE B N 1
ATOM 4076 C CA . PHE B 1 247 ? 19.516 -4.797 -4.328 1 98 247 PHE B CA 1
ATOM 4077 C C . PHE B 1 247 ? 20.016 -5.938 -5.199 1 98 247 PHE B C 1
ATOM 4079 O O . PHE B 1 247 ? 19.5 -7.051 -5.137 1 98 247 PHE B O 1
ATOM 4086 N N . PRO B 1 248 ? 21.125 -5.773 -5.895 1 98.25 248 PRO B N 1
ATOM 4087 C CA . PRO B 1 248 ? 21.609 -6.77 -6.855 1 98.25 248 PRO B CA 1
ATOM 4088 C C . PRO B 1 248 ? 21.891 -8.125 -6.211 1 98.25 248 PRO B C 1
ATOM 4090 O O . PRO B 1 248 ? 21.734 -9.164 -6.852 1 98.25 248 PRO B O 1
ATOM 4093 N N . GLU B 1 249 ? 22.312 -8.148 -4.949 1 97.81 249 GLU B N 1
ATOM 4094 C CA . GLU B 1 249 ? 22.609 -9.406 -4.266 1 97.81 249 GLU B CA 1
ATOM 4095 C C . GLU B 1 249 ? 21.359 -10.25 -4.082 1 97.81 249 GLU B C 1
ATOM 4097 O O . GLU B 1 249 ? 21.438 -11.484 -4.102 1 97.81 249 GLU B O 1
ATOM 4102 N N . ILE B 1 250 ? 20.219 -9.617 -3.891 1 98.12 250 ILE B N 1
ATOM 4103 C CA . ILE B 1 250 ? 18.953 -10.312 -3.783 1 98.12 250 ILE B CA 1
ATOM 4104 C C . ILE B 1 250 ? 18.484 -10.758 -5.168 1 98.12 250 ILE B C 1
ATOM 4106 O O . ILE B 1 250 ? 18.078 -11.906 -5.355 1 98.12 250 ILE B O 1
ATOM 4110 N N . ALA B 1 251 ? 18.594 -9.836 -6.133 1 98.25 251 ALA B N 1
ATOM 4111 C CA . ALA B 1 251 ? 18.141 -10.109 -7.496 1 98.25 251 ALA B CA 1
ATOM 4112 C C . ALA B 1 251 ? 18.875 -11.312 -8.086 1 98.25 251 ALA B C 1
ATOM 4114 O O . ALA B 1 251 ? 18.281 -12.102 -8.828 1 98.25 251 ALA B O 1
ATOM 4115 N N . LYS B 1 252 ? 20.125 -11.5 -7.719 1 97.56 252 LYS B N 1
ATOM 4116 C CA . LYS B 1 252 ? 20.953 -12.57 -8.258 1 97.56 252 LYS B CA 1
ATOM 4117 C C . LYS B 1 252 ? 20.453 -13.938 -7.801 1 97.56 252 LYS B C 1
ATOM 4119 O O . LYS B 1 252 ? 20.703 -14.953 -8.461 1 97.56 252 LYS B O 1
ATOM 4124 N N . ARG B 1 253 ? 19.75 -14 -6.723 1 97.81 253 ARG B N 1
ATOM 4125 C CA . ARG B 1 253 ? 19.328 -15.273 -6.156 1 97.81 253 ARG B CA 1
ATOM 4126 C C . ARG B 1 253 ? 17.844 -15.516 -6.402 1 97.81 253 ARG B C 1
ATOM 4128 O O . ARG B 1 253 ? 17.281 -16.516 -5.922 1 97.81 253 ARG B O 1
ATOM 4135 N N . LEU B 1 254 ? 17.203 -14.656 -7.145 1 98.19 254 LEU B N 1
ATOM 4136 C CA . LEU B 1 254 ? 15.781 -14.766 -7.402 1 98.19 254 LEU B CA 1
ATOM 4137 C C . LEU B 1 254 ? 15.508 -15.625 -8.633 1 98.19 254 LEU B C 1
ATOM 4139 O O . LEU B 1 254 ? 16.109 -15.414 -9.688 1 98.19 254 LEU B O 1
ATOM 4143 N N . ILE B 1 255 ? 14.719 -16.641 -8.484 1 98.69 255 ILE B N 1
ATOM 4144 C CA . ILE B 1 255 ? 14.203 -17.406 -9.617 1 98.69 255 ILE B CA 1
ATOM 4145 C C . ILE B 1 255 ? 12.945 -16.734 -10.164 1 98.69 255 ILE B C 1
ATOM 4147 O O . ILE B 1 255 ? 11.914 -16.688 -9.492 1 98.69 255 ILE B O 1
ATOM 4151 N N . VAL B 1 256 ? 13.008 -16.172 -11.367 1 98.56 256 VAL B N 1
ATOM 4152 C CA . VAL B 1 256 ? 11.867 -15.5 -11.984 1 98.56 256 VAL B CA 1
ATOM 4153 C C . VAL B 1 256 ? 11.102 -16.484 -12.859 1 98.56 256 VAL B C 1
ATOM 4155 O O . VAL B 1 256 ? 11.641 -17.016 -13.836 1 98.56 256 VAL B O 1
ATOM 4158 N N . GLU B 1 257 ? 9.875 -16.797 -12.461 1 98.12 257 GLU B N 1
ATOM 4159 C CA . GLU B 1 257 ? 9.094 -17.828 -13.148 1 98.12 257 GLU B CA 1
ATOM 4160 C C . GLU B 1 257 ? 7.625 -17.438 -13.234 1 98.12 257 GLU B C 1
ATOM 4162 O O . GLU B 1 257 ? 6.918 -17.438 -12.219 1 98.12 257 GLU B O 1
ATOM 4167 N N . PRO B 1 258 ? 7.094 -17.156 -14.43 1 97.25 258 PRO B N 1
ATOM 4168 C CA . PRO B 1 258 ? 5.711 -16.688 -14.57 1 97.25 258 PRO B CA 1
ATOM 4169 C C . PRO B 1 258 ? 4.691 -17.797 -14.352 1 97.25 258 PRO B C 1
ATOM 4171 O O . PRO B 1 258 ? 3.521 -17.531 -14.062 1 97.25 258 PRO B O 1
ATOM 4174 N N . ASN B 1 259 ? 5.07 -19.078 -14.367 1 97.38 259 ASN B N 1
ATOM 4175 C CA . ASN B 1 259 ? 4.102 -20.172 -14.477 1 97.38 259 ASN B CA 1
ATOM 4176 C C . ASN B 1 259 ? 4.062 -21.016 -13.211 1 97.38 259 ASN B C 1
ATOM 4178 O O . ASN B 1 259 ? 3.684 -22.188 -13.258 1 97.38 259 ASN B O 1
ATOM 4182 N N . LEU B 1 260 ? 4.434 -20.5 -12.102 1 97.69 260 LEU B N 1
ATOM 4183 C CA . LEU B 1 260 ? 4.586 -21.281 -10.883 1 97.69 260 LEU B CA 1
ATOM 4184 C C . LEU B 1 260 ? 3.283 -21.984 -10.523 1 97.69 260 LEU B C 1
ATOM 4186 O O . LEU B 1 260 ? 3.295 -23.141 -10.094 1 97.69 260 LEU B O 1
ATOM 4190 N N . ILE B 1 261 ? 2.189 -21.266 -10.625 1 97.75 261 ILE B N 1
ATOM 4191 C CA . ILE B 1 261 ? 0.91 -21.859 -10.234 1 97.75 261 ILE B CA 1
ATOM 4192 C C . ILE B 1 261 ? 0.565 -23.016 -11.164 1 97.75 261 ILE B C 1
ATOM 4194 O O . ILE B 1 261 ? 0.053 -24.047 -10.719 1 97.75 261 ILE B O 1
ATOM 4198 N N . PHE B 1 262 ? 0.887 -22.906 -12.469 1 97.62 262 PHE B N 1
ATOM 4199 C CA . PHE B 1 262 ? 0.667 -24 -13.414 1 97.62 262 PHE B CA 1
ATOM 4200 C C . PHE B 1 262 ? 1.534 -25.203 -13.062 1 97.62 262 PHE B C 1
ATOM 4202 O O . PHE B 1 262 ? 1.093 -26.344 -13.188 1 97.62 262 PHE B O 1
ATOM 4209 N N . TRP B 1 263 ? 2.768 -24.938 -12.664 1 97.12 263 TRP B N 1
ATOM 4210 C CA . TRP B 1 263 ? 3.619 -26.031 -12.219 1 97.12 263 TRP B CA 1
ATOM 4211 C C . TRP B 1 263 ? 2.998 -26.75 -11.031 1 97.12 263 TRP B C 1
ATOM 4213 O O . TRP B 1 263 ? 3.02 -27.984 -10.961 1 97.12 263 TRP B O 1
ATOM 4223 N N . GLY B 1 264 ? 2.432 -25.953 -10.117 1 97.69 264 GLY B N 1
ATOM 4224 C CA . GLY B 1 264 ? 1.74 -26.547 -8.984 1 97.69 264 GLY B CA 1
ATOM 4225 C C . GLY B 1 264 ? 0.571 -27.422 -9.391 1 97.69 264 GLY B C 1
ATOM 4226 O O . GLY B 1 264 ? 0.39 -28.516 -8.852 1 97.69 264 GLY B O 1
ATOM 4227 N N . MET B 1 265 ? -0.211 -26.938 -10.305 1 96.81 265 MET B N 1
ATOM 4228 C CA . MET B 1 265 ? -1.363 -27.688 -10.789 1 96.81 265 MET B CA 1
ATOM 4229 C C . MET B 1 265 ? -0.923 -29 -11.438 1 96.81 265 MET B C 1
ATOM 4231 O O . MET B 1 265 ? -1.505 -30.047 -11.18 1 96.81 265 MET B O 1
ATOM 4235 N N . GLU B 1 266 ? 0.06 -28.859 -12.258 1 95.94 266 GLU B N 1
ATOM 4236 C CA . GLU B 1 266 ? 0.589 -30.047 -12.93 1 95.94 266 GLU B CA 1
ATOM 4237 C C . GLU B 1 266 ? 1.053 -31.094 -11.914 1 95.94 266 GLU B C 1
ATOM 4239 O O . GLU B 1 266 ? 0.804 -32.281 -12.086 1 95.94 266 GLU B O 1
ATOM 4244 N N . LYS B 1 267 ? 1.661 -30.672 -10.82 1 94.69 267 LYS B N 1
ATOM 4245 C CA . LYS B 1 267 ? 2.227 -31.578 -9.82 1 94.69 267 LYS B CA 1
ATOM 4246 C C . LYS B 1 267 ? 1.133 -32.188 -8.953 1 94.69 267 LYS B C 1
ATOM 4248 O O . LYS B 1 267 ? 1.373 -33.188 -8.25 1 94.69 267 LYS B O 1
ATOM 4253 N N . THR B 1 268 ? -0.01 -31.562 -8.969 1 91.62 268 THR B N 1
ATOM 4254 C CA . THR B 1 268 ? -1.109 -32.125 -8.188 1 91.62 268 THR B CA 1
ATOM 4255 C C . THR B 1 268 ? -1.81 -33.25 -8.969 1 91.62 268 THR B C 1
ATOM 4257 O O . THR B 1 268 ? -2.652 -33.969 -8.422 1 91.62 268 THR B O 1
ATOM 4260 N N . GLN B 1 269 ? -1.579 -33.312 -10.227 1 82.06 269 GLN B N 1
ATOM 4261 C CA . GLN B 1 269 ? -2.27 -34.281 -11.078 1 82.06 269 GLN B CA 1
ATOM 4262 C C . GLN B 1 269 ? -1.687 -35.656 -10.914 1 82.06 269 GLN B C 1
ATOM 4264 O O . GLN B 1 269 ? -0.476 -35.812 -10.742 1 82.06 269 GLN B O 1
ATOM 4269 N N . ASN B 1 270 ? -2.562 -36.562 -10.242 1 62.78 270 ASN B N 1
ATOM 4270 C CA . ASN B 1 270 ? -2.223 -37.969 -10.172 1 62.78 270 ASN B CA 1
ATOM 4271 C C . ASN B 1 270 ? -2.42 -38.688 -11.516 1 62.78 270 ASN B C 1
ATOM 4273 O O . ASN B 1 270 ? -3.031 -38.125 -12.422 1 62.78 270 ASN B O 1
ATOM 4277 N N . ALA B 1 271 ? -1.719 -39.812 -11.703 1 49.41 271 ALA B N 1
ATOM 4278 C CA . ALA B 1 271 ? -1.755 -40.688 -12.875 1 49.41 271 ALA B CA 1
ATOM 4279 C C . ALA B 1 271 ? -3.17 -40.781 -13.438 1 49.41 271 ALA B C 1
ATOM 4281 O O . ALA B 1 271 ? -3.354 -40.938 -14.648 1 49.41 271 ALA B O 1
ATOM 4282 N N . GLN B 1 272 ? -4.129 -40.594 -12.586 1 48.19 272 GLN B N 1
ATOM 4283 C CA . GLN B 1 272 ? -5.469 -40.938 -13.07 1 48.19 272 GLN B CA 1
ATOM 4284 C C . GLN B 1 272 ? -6.051 -39.781 -13.883 1 48.19 272 GLN B C 1
ATOM 4286 O O . GLN B 1 272 ? -6.797 -40 -14.836 1 48.19 272 GLN B O 1
ATOM 4291 N N . PHE B 1 273 ? -5.746 -38.531 -13.516 1 52.31 273 PHE B N 1
ATOM 4292 C CA . PHE B 1 273 ? -6.281 -37.438 -14.297 1 52.31 273 PHE B CA 1
ATOM 4293 C C . PHE B 1 273 ? -5.801 -37.5 -15.742 1 52.31 273 PHE B C 1
ATOM 4295 O O . PHE B 1 273 ? -6.547 -37.188 -16.672 1 52.31 273 PHE B O 1
ATOM 4302 N N . PHE B 1 274 ? -4.551 -38 -15.891 1 50.53 274 PHE B N 1
ATOM 4303 C CA . PHE B 1 274 ? -3.971 -38.031 -17.219 1 50.53 274 PHE B CA 1
ATOM 4304 C C . PHE B 1 274 ? -4.535 -39.219 -18.016 1 50.53 274 PHE B C 1
ATOM 4306 O O . PHE B 1 274 ? -4.543 -39.188 -19.25 1 50.53 274 PHE B O 1
ATOM 4313 N N . HIS B 1 275 ? -4.875 -40.25 -17.297 1 45.59 275 HIS B N 1
ATOM 4314 C CA . HIS B 1 275 ? -5.309 -41.438 -18.047 1 45.59 275 HIS B CA 1
ATOM 4315 C C . HIS B 1 275 ? -6.672 -41.219 -18.688 1 45.59 275 HIS B C 1
ATOM 4317 O O . HIS B 1 275 ? -7.016 -41.875 -19.672 1 45.59 275 HIS B O 1
ATOM 4323 N N . ASN B 1 276 ? -7.473 -40.438 -18.047 1 43.22 276 ASN B N 1
ATOM 4324 C CA . ASN B 1 276 ? -8.758 -40.312 -18.719 1 43.22 276 ASN B CA 1
ATOM 4325 C C . ASN B 1 276 ? -8.688 -39.281 -19.844 1 43.22 276 ASN B C 1
ATOM 4327 O O . ASN B 1 276 ? -9.711 -38.938 -20.453 1 43.22 276 ASN B O 1
ATOM 4331 N N . SER B 1 277 ? -7.523 -38.594 -19.938 1 39.97 277 SER B N 1
ATOM 4332 C CA . SER B 1 277 ? -7.422 -37.719 -21.094 1 39.97 277 SER B CA 1
ATOM 4333 C C . SER B 1 277 ? -6.707 -38.375 -22.25 1 39.97 277 SER B C 1
ATOM 4335 O O . SER B 1 277 ? -5.77 -39.156 -22.047 1 39.97 277 SER B O 1
#

Secondary structure (DSSP, 8-state):
-EEEEEE-SS-EEEEEEETTEEEEEEEE----HHHHHHHHH--SHHHHHHHHHS-TTS-TTTTS-S--SSTTSS----PPPEEEEES-HHHHHHHTTSTTEEE--GGGS--BS--TTS-HHHHHHHHHHHHHH-SSEEEEEESSEEEEEEE-TTSBEEEEEEEE-HHHHHHHHHHHSSSPPP-PPPSSPPPSSBSSHHHHHHHHHHHHHHHHHHHHHHHHHHH-TT-EEEEESTTHHHHHHHHHHH-HHHHTTEEE-TTHHHHHHHHH--HHHHHT-/-EEEEEE-SS-EEEEEEETTEEEEEEEE----HHHHHHHHH--SHHHHHHHHHS-TTS-TTTTS-S---STTSS----PPPEEEEES-HHHHHHHTTSTTEEE--GGGS--BS--TTS-HHHHHHHHHHHHHH-SSEEEEEESSEEEEEEE-TTSBEEEEEEEE-HHHHHHHHHHHSSSPPP-PPPSSPPPSSBSSHHHHHHHHHHHHHHHHHHHHHHHHHHH-TT-EEEEESTTHHHHHHHHHHH-HHHHTTEEE-TTHHHHHHHHH--HHHHHT-